Protein AF-0000000080268023 (afdb_homodimer)

Nearest PDB structures (foldseek):
  4e11-assembly1_A  TM=5.588E-01  e=3.998E-03  Drosophila melanogaster
  3h1a-assembly1_A  TM=6.275E-01  e=1.004E-02  uncultured bacterium
  4e14-assembly1_A  TM=5.161E-01  e=1.365E-02  Drosophila melanogaster
  5gms-assembly2_B  TM=6.150E-01  e=5.959E-02  uncultured bacterium
  2qru-assembly1_A  TM=6.057E-01  e=1.324E-01  Enterococcus faecalis V583

InterPro domains:
  IPR021440 Protein of unknown function DUF3089 [PF11288] (52-251)
  IPR029058 Alpha/Beta hydrolase fold [SSF53474] (102-220)

Structure (mmCIF, N/CA/C/O backbone):
data_AF-0000000080268023-model_v1
#
loop_
_entity.id
_entity.type
_entity.pdbx_description
1 polymer 'DUF3089 domain-containing protein'
#
loop_
_atom_site.group_PDB
_atom_site.id
_atom_site.type_symbol
_atom_site.label_atom_id
_atom_site.label_alt_id
_atom_site.label_comp_id
_atom_site.label_asym_id
_atom_site.label_entity_id
_atom_site.label_seq_id
_atom_site.pdbx_PDB_ins_code
_atom_site.Cartn_x
_atom_site.Cartn_y
_atom_site.Cartn_z
_atom_site.occupancy
_atom_site.B_iso_or_equiv
_atom_site.auth_seq_id
_atom_site.auth_comp_id
_atom_site.auth_asym_id
_atom_site.auth_atom_id
_atom_site.pdbx_PDB_model_num
ATOM 1 N N . MET A 1 1 ? 9.025 -12.852 -7.403 1 17.38 1 MET A N 1
ATOM 2 C CA . MET A 1 1 ? 8.978 -12.308 -6.048 1 17.38 1 MET A CA 1
ATOM 3 C C . MET A 1 1 ? 9.378 -10.836 -6.039 1 17.38 1 MET A C 1
ATOM 5 O O . MET A 1 1 ? 8.678 -10.002 -5.462 1 17.38 1 MET A O 1
ATOM 9 N N . ARG A 1 2 ? 10.862 -10.908 -6.352 1 27.02 2 ARG A N 1
ATOM 10 C CA . ARG A 1 2 ? 11.627 -9.67 -6.241 1 27.02 2 ARG A CA 1
ATOM 11 C C . ARG A 1 2 ? 11.5 -8.833 -7.509 1 27.02 2 ARG A C 1
ATOM 13 O O . ARG A 1 2 ? 12.124 -7.776 -7.626 1 27.02 2 ARG A O 1
ATOM 20 N N . LYS A 1 3 ? 11.714 -9.136 -8.698 1 28.84 3 LYS A N 1
ATOM 21 C CA . LYS A 1 3 ? 12.479 -8.203 -9.522 1 28.84 3 LYS A CA 1
ATOM 22 C C . LYS A 1 3 ? 12.493 -6.808 -8.904 1 28.84 3 LYS A C 1
ATOM 24 O O . LYS A 1 3 ? 13.557 -6.209 -8.736 1 28.84 3 LYS A O 1
ATOM 29 N N . ALA A 1 4 ? 11.563 -5.575 -9.439 1 29.53 4 ALA A N 1
ATOM 30 C CA . ALA A 1 4 ? 11.008 -4.345 -8.882 1 29.53 4 ALA A CA 1
ATOM 31 C C . ALA A 1 4 ? 10.437 -4.583 -7.487 1 29.53 4 ALA A C 1
ATOM 33 O O . ALA A 1 4 ? 9.433 -5.283 -7.331 1 29.53 4 ALA A O 1
ATOM 34 N N . LEU A 1 5 ? 10.448 -5.415 -6.438 1 31.19 5 LEU A N 1
ATOM 35 C CA . LEU A 1 5 ? 10.606 -4.625 -5.222 1 31.19 5 LEU A CA 1
ATOM 36 C C . LEU A 1 5 ? 10.55 -3.133 -5.532 1 31.19 5 LEU A C 1
ATOM 38 O O . LEU A 1 5 ? 10.445 -2.308 -4.621 1 31.19 5 LEU A O 1
ATOM 42 N N . LEU A 1 6 ? 11.058 -2.805 -7.059 1 29.39 6 LEU A N 1
ATOM 43 C CA . LEU A 1 6 ? 11.885 -3.078 -8.229 1 29.39 6 LEU A CA 1
ATOM 44 C C . LEU A 1 6 ? 12.489 -1.791 -8.781 1 29.39 6 LEU A C 1
ATOM 46 O O . LEU A 1 6 ? 13.673 -1.753 -9.123 1 29.39 6 LEU A O 1
ATOM 50 N N . ALA A 1 7 ? 11.92 -0.989 -9.934 1 25.2 7 ALA A N 1
ATOM 51 C CA . ALA A 1 7 ? 12.465 0.326 -10.259 1 25.2 7 ALA A CA 1
ATOM 52 C C . ALA A 1 7 ? 12.779 1.117 -8.992 1 25.2 7 ALA A C 1
ATOM 54 O O . ALA A 1 7 ? 11.901 1.333 -8.154 1 25.2 7 ALA A O 1
ATOM 55 N N . ALA A 1 8 ? 14.016 1.083 -8.45 1 28.24 8 ALA A N 1
ATOM 56 C CA . ALA A 1 8 ? 15.047 1.986 -7.944 1 28.24 8 ALA A CA 1
ATOM 57 C C . ALA A 1 8 ? 14.558 3.432 -7.944 1 28.24 8 ALA A C 1
ATOM 59 O O . ALA A 1 8 ? 13.957 3.89 -8.919 1 28.24 8 ALA A O 1
ATOM 60 N N . ILE A 1 9 ? 14.731 4.029 -6.878 1 27.72 9 ILE A N 1
ATOM 61 C CA . ILE A 1 9 ? 15.032 5.375 -6.403 1 27.72 9 ILE A CA 1
ATOM 62 C C . ILE A 1 9 ? 15.792 6.145 -7.48 1 27.72 9 ILE A C 1
ATOM 64 O O . ILE A 1 9 ? 16.986 5.918 -7.688 1 27.72 9 ILE A O 1
ATOM 68 N N . VAL A 1 10 ? 15.558 6.151 -8.718 1 24.96 10 VAL A N 1
ATOM 69 C CA . VAL A 1 10 ? 16.366 7.009 -9.579 1 24.96 10 VAL A CA 1
ATOM 70 C C . VAL A 1 10 ? 16.804 8.251 -8.807 1 24.96 10 VAL A C 1
ATOM 72 O O . VAL A 1 10 ? 15.968 9.053 -8.384 1 24.96 10 VAL A O 1
ATOM 75 N N . ALA A 1 11 ? 17.882 8.009 -8.059 1 25.79 11 ALA A N 1
ATOM 76 C CA . ALA A 1 11 ? 18.669 9.17 -7.651 1 25.79 11 ALA A CA 1
ATOM 77 C C . ALA A 1 11 ? 18.732 10.209 -8.767 1 25.79 11 ALA A C 1
ATOM 79 O O . ALA A 1 11 ? 19.643 10.183 -9.598 1 25.79 11 ALA A O 1
ATOM 80 N N . VAL A 1 12 ? 17.743 10.359 -9.555 1 25.18 12 VAL A N 1
ATOM 81 C CA . VAL A 1 12 ? 18.093 11.399 -10.517 1 25.18 12 VAL A CA 1
ATOM 82 C C . VAL A 1 12 ? 18.537 12.659 -9.776 1 25.18 12 VAL A C 1
ATOM 84 O O . VAL A 1 12 ? 17.773 13.226 -8.991 1 25.18 12 VAL A O 1
ATOM 87 N N . LEU A 1 13 ? 19.85 12.554 -9.426 1 24.15 13 LEU A N 1
ATOM 88 C CA . LEU A 1 13 ? 20.462 13.878 -9.395 1 24.15 13 LEU A CA 1
ATOM 89 C C . LEU A 1 13 ? 19.83 14.792 -10.439 1 24.15 13 LEU A C 1
ATOM 91 O O . LEU A 1 13 ? 20.121 14.674 -11.632 1 24.15 13 LEU A O 1
ATOM 95 N N . VAL A 1 14 ? 18.648 14.917 -10.377 1 26.23 14 VAL A N 1
ATOM 96 C CA . VAL A 1 14 ? 18.138 15.951 -11.271 1 26.23 14 VAL A CA 1
ATOM 97 C C . VAL A 1 14 ? 18.961 17.227 -11.106 1 26.23 14 VAL A C 1
ATOM 99 O O . VAL A 1 14 ? 18.993 17.818 -10.024 1 26.23 14 VAL A O 1
ATOM 102 N N . MET A 1 15 ? 20.125 17.231 -11.838 1 24.41 15 MET A N 1
ATOM 103 C CA . MET A 1 15 ? 20.661 18.559 -12.124 1 24.41 15 MET A CA 1
ATOM 104 C C . MET A 1 15 ? 19.545 19.525 -12.507 1 24.41 15 MET A C 1
ATOM 106 O O . MET A 1 15 ? 18.719 19.216 -13.367 1 24.41 15 MET A O 1
ATOM 110 N N . ALA A 1 16 ? 19.26 20.396 -11.696 1 24.97 16 ALA A N 1
ATOM 111 C CA . ALA A 1 16 ? 18.446 21.607 -11.744 1 24.97 16 ALA A CA 1
ATOM 112 C C . ALA A 1 16 ? 18.64 22.347 -13.064 1 24.97 16 ALA A C 1
ATOM 114 O O . ALA A 1 16 ? 19.611 23.088 -13.231 1 24.97 16 ALA A O 1
ATOM 115 N N . SER A 1 17 ? 18.658 21.644 -14.316 1 26.48 17 SER A N 1
ATOM 116 C CA . SER A 1 17 ? 18.741 22.7 -15.321 1 26.48 17 SER A CA 1
ATOM 117 C C . SER A 1 17 ? 17.545 23.642 -15.232 1 26.48 17 SER A C 1
ATOM 119 O O . SER A 1 17 ? 16.469 23.248 -14.778 1 26.48 17 SER A O 1
ATOM 121 N N . MET A 1 18 ? 17.755 24.837 -15.348 1 26.39 18 MET A N 1
ATOM 122 C CA . MET A 1 18 ? 17.053 26.114 -15.434 1 26.39 18 MET A CA 1
ATOM 123 C C . MET A 1 18 ? 15.961 26.065 -16.497 1 26.39 18 MET A C 1
ATOM 125 O O . MET A 1 18 ? 16.254 26.033 -17.693 1 26.39 18 MET A O 1
ATOM 129 N N . LEU A 1 19 ? 14.974 25.052 -16.431 1 29.19 19 LEU A N 1
ATOM 130 C CA . LEU A 1 19 ? 14.078 25.137 -17.579 1 29.19 19 LEU A CA 1
ATOM 131 C C . LEU A 1 19 ? 13.32 26.46 -17.581 1 29.19 19 LEU A C 1
ATOM 133 O O . LEU A 1 19 ? 12.928 26.958 -16.522 1 29.19 19 LEU A O 1
ATOM 137 N N . PRO A 1 20 ? 13.296 27.104 -18.714 1 30.12 20 PRO A N 1
ATOM 138 C CA . PRO A 1 20 ? 12.613 28.367 -19.006 1 30.12 20 PRO A CA 1
ATOM 139 C C . PRO A 1 20 ? 11.102 28.281 -18.804 1 30.12 20 PRO A C 1
ATOM 141 O O . PRO A 1 20 ? 10.541 27.183 -18.774 1 30.12 20 PRO A O 1
ATOM 144 N N . GLY A 1 21 ? 10.426 29.408 -18.619 1 29.84 21 GLY A N 1
ATOM 145 C CA . GLY A 1 21 ? 9.132 29.964 -18.258 1 29.84 21 GLY A CA 1
ATOM 146 C C . GLY A 1 21 ? 8.012 29.514 -19.177 1 29.84 21 GLY A C 1
ATOM 147 O O . GLY A 1 21 ? 7.136 30.305 -19.531 1 29.84 21 GLY A O 1
ATOM 148 N N . SER A 1 22 ? 7.97 28.32 -19.992 1 30.43 22 SER A N 1
ATOM 149 C CA . SER A 1 22 ? 6.876 28.292 -20.957 1 30.43 22 SER A CA 1
ATOM 150 C C . SER A 1 22 ? 5.53 28.116 -20.263 1 30.43 22 SER A C 1
ATOM 152 O O . SER A 1 22 ? 5.457 27.537 -19.176 1 30.43 22 SER A O 1
ATOM 154 N N . SER A 1 23 ? 4.475 28.785 -20.607 1 30.24 23 SER A N 1
ATOM 155 C CA . SER A 1 23 ? 3.057 28.81 -20.262 1 30.24 23 SER A CA 1
ATOM 156 C C . SER A 1 23 ? 2.455 27.409 -20.293 1 30.24 23 SER A C 1
ATOM 158 O O . SER A 1 23 ? 2.334 26.804 -21.36 1 30.24 23 SER A O 1
ATOM 160 N N . ALA A 1 24 ? 2.705 26.441 -19.362 1 36.08 24 ALA A N 1
ATOM 161 C CA . ALA A 1 24 ? 2.509 24.995 -19.422 1 36.08 24 ALA A CA 1
ATOM 162 C C . ALA A 1 24 ? 1.024 24.643 -19.418 1 36.08 24 ALA A C 1
ATOM 164 O O . ALA A 1 24 ? 0.325 24.885 -18.432 1 36.08 24 ALA A O 1
ATOM 165 N N . SER A 1 25 ? 0.208 24.734 -20.481 1 34.64 25 SER A N 1
ATOM 166 C CA . SER A 1 25 ? -1.085 24.067 -20.59 1 34.64 25 SER A CA 1
ATOM 167 C C . SER A 1 25 ? -1.056 22.692 -19.932 1 34.64 25 SER A C 1
ATOM 169 O O . SER A 1 25 ? -0.081 21.951 -20.074 1 34.64 25 SER A O 1
ATOM 171 N N . ALA A 1 26 ? -1.869 22.432 -18.937 1 45.95 26 ALA A N 1
ATOM 172 C CA . ALA A 1 26 ? -1.951 21.134 -18.272 1 45.95 26 ALA A CA 1
ATOM 173 C C . ALA A 1 26 ? -1.845 19.993 -19.281 1 45.95 26 ALA A C 1
ATOM 175 O O . ALA A 1 26 ? -2.499 20.019 -20.327 1 45.95 26 ALA A O 1
ATOM 176 N N . ARG A 1 27 ? -0.889 19.18 -19.467 1 53.34 27 ARG A N 1
ATOM 177 C CA . ARG A 1 27 ? -0.717 17.995 -20.301 1 53.34 27 ARG A CA 1
ATOM 178 C C . ARG A 1 27 ? -1.807 16.966 -20.021 1 53.34 27 ARG A C 1
ATOM 180 O O . ARG A 1 27 ? -2.171 16.737 -18.866 1 53.34 27 ARG A O 1
ATOM 187 N N . THR A 1 28 ? -2.931 16.642 -20.881 1 56.44 28 THR A N 1
ATOM 188 C CA . THR A 1 28 ? -4.063 15.743 -21.077 1 56.44 28 THR A CA 1
ATOM 189 C C . THR A 1 28 ? -3.661 14.298 -20.797 1 56.44 28 THR A C 1
ATOM 191 O O . THR A 1 28 ? -2.533 13.895 -21.088 1 56.44 28 THR A O 1
ATOM 194 N N . GLY A 1 29 ? -3.985 13.603 -19.46 1 70.38 29 GLY A N 1
ATOM 195 C CA . GLY A 1 29 ? -3.793 12.181 -19.223 1 70.38 29 GLY A CA 1
ATOM 196 C C . GLY A 1 29 ? -4.038 11.778 -17.781 1 70.38 29 GLY A C 1
ATOM 197 O O . GLY A 1 29 ? -3.371 10.882 -17.259 1 70.38 29 GLY A O 1
ATOM 198 N N . ALA A 1 30 ? -4.876 12.564 -17.151 1 76.56 30 ALA A N 1
ATOM 199 C CA . ALA A 1 30 ? -5.119 12.274 -15.74 1 76.56 30 ALA A CA 1
ATOM 200 C C . ALA A 1 30 ? -5.995 11.036 -15.578 1 76.56 30 ALA A C 1
ATOM 202 O O . ALA A 1 30 ? -6.229 10.576 -14.457 1 76.56 30 ALA A O 1
ATOM 203 N N . GLY A 1 31 ? -6.36 10.365 -16.605 1 85.26 31 GLY A N 1
ATOM 204 C CA . GLY A 1 31 ? -7.205 9.186 -16.51 1 85.26 31 GLY A CA 1
ATOM 205 C C . GLY A 1 31 ? -8.641 9.509 -16.143 1 85.26 31 GLY A C 1
ATOM 206 O O . GLY A 1 31 ? -9.02 10.68 -16.067 1 85.26 31 GLY A O 1
ATOM 207 N N . ASP A 1 32 ? -9.423 8.574 -15.858 1 89.63 32 ASP A N 1
ATOM 208 C CA . ASP A 1 32 ? -10.842 8.73 -15.554 1 89.63 32 ASP A CA 1
ATOM 209 C C . ASP A 1 32 ? -11.045 9.234 -14.127 1 89.63 32 ASP A C 1
ATOM 211 O O . ASP A 1 32 ? -10.227 8.965 -13.245 1 89.63 32 ASP A O 1
ATOM 215 N N . ALA A 1 33 ? -12.127 10.024 -13.921 1 94.97 33 ALA A N 1
ATOM 216 C CA . ALA A 1 33 ? -12.516 10.442 -12.577 1 94.97 33 ALA A CA 1
ATOM 217 C C . ALA A 1 33 ? -12.872 9.238 -11.709 1 94.97 33 ALA A C 1
ATOM 219 O O . ALA A 1 33 ? -13.485 8.28 -12.187 1 94.97 33 ALA A O 1
ATOM 220 N N . PRO A 1 34 ? -12.475 9.302 -10.499 1 96.84 34 PRO A N 1
ATOM 221 C CA . PRO A 1 34 ? -12.832 8.197 -9.606 1 96.84 34 PRO A CA 1
ATOM 222 C C . PRO A 1 34 ? -14.34 8.061 -9.408 1 96.84 34 PRO A C 1
ATOM 224 O O . PRO A 1 34 ? -15.053 9.067 -9.36 1 96.84 34 PRO A O 1
ATOM 227 N N . ASP A 1 35 ? -14.818 6.889 -9.333 1 96.55 35 ASP A N 1
ATOM 228 C CA . ASP A 1 35 ? -16.166 6.555 -8.884 1 96.55 35 ASP A CA 1
ATOM 229 C C . ASP A 1 35 ? -16.169 6.14 -7.415 1 96.55 35 ASP A C 1
ATOM 231 O O . ASP A 1 35 ? -15.954 4.969 -7.095 1 96.55 35 ASP A O 1
ATOM 235 N N . TYR A 1 36 ? -16.533 6.992 -6.494 1 97.97 36 TYR A N 1
ATOM 236 C CA . TYR A 1 36 ? -16.357 6.774 -5.062 1 97.97 36 TYR A CA 1
ATOM 237 C C . TYR A 1 36 ? -17.428 5.837 -4.517 1 97.97 36 TYR A C 1
ATOM 239 O O . TYR A 1 36 ? -17.4 5.47 -3.34 1 97.97 36 TYR A O 1
ATOM 247 N N . SER A 1 37 ? -18.372 5.462 -5.392 1 96.51 37 SER A N 1
ATOM 248 C CA . SER A 1 37 ? -19.248 4.365 -4.995 1 96.51 37 SER A CA 1
ATOM 249 C C . SER A 1 37 ? -18.491 3.042 -4.951 1 96.51 37 SER A C 1
ATOM 251 O O . SER A 1 37 ? -18.981 2.059 -4.392 1 96.51 37 SER A O 1
ATOM 253 N N . ARG A 1 38 ? -17.319 2.995 -5.531 1 93 38 ARG A N 1
ATOM 254 C CA . ARG A 1 38 ? -16.463 1.813 -5.531 1 93 38 ARG A CA 1
ATOM 255 C C . ARG A 1 38 ? -15.42 1.894 -4.422 1 93 38 ARG A C 1
ATOM 257 O O . ARG A 1 38 ? -14.652 2.856 -4.353 1 93 38 ARG A O 1
ATOM 264 N N . LYS A 1 39 ? -15.292 0.863 -3.675 1 92.02 39 LYS A N 1
ATOM 265 C CA . LYS A 1 39 ? -14.34 0.839 -2.568 1 92.02 39 LYS A CA 1
ATOM 266 C C . LYS A 1 39 ? -12.903 0.914 -3.077 1 92.02 39 LYS A C 1
ATOM 268 O O . LYS A 1 39 ? -12.015 1.405 -2.376 1 92.02 39 LYS A O 1
ATOM 273 N N . SER A 1 40 ? -12.702 0.543 -4.352 1 90.19 40 SER A N 1
ATOM 274 C CA . SER A 1 40 ? -11.368 0.549 -4.942 1 90.19 40 SER A CA 1
ATOM 275 C C . SER A 1 40 ? -10.868 1.972 -5.166 1 90.19 40 SER A C 1
ATOM 277 O O . SER A 1 40 ? -9.684 2.186 -5.432 1 90.19 40 SER A O 1
ATOM 279 N N . CYS A 1 41 ? -11.734 2.927 -4.992 1 96.06 41 CYS A N 1
ATOM 280 C CA . CYS A 1 41 ? -11.353 4.324 -5.169 1 96.06 41 CYS A CA 1
ATOM 281 C C . CYS A 1 41 ? -11.013 4.97 -3.831 1 96.06 41 CYS A C 1
ATOM 283 O O . CYS A 1 41 ? -10.796 6.181 -3.759 1 96.06 41 CYS A O 1
ATOM 285 N N . TRP A 1 42 ? -10.958 4.092 -2.81 1 96.63 42 TRP A N 1
ATOM 286 C CA . TRP A 1 42 ? -10.547 4.506 -1.472 1 96.63 42 TRP A CA 1
ATOM 287 C C . TRP A 1 42 ? -9.33 3.713 -1.007 1 96.63 42 TRP A C 1
ATOM 289 O O . TRP A 1 42 ? -9.248 2.502 -1.229 1 96.63 42 TRP A O 1
ATOM 299 N N . TYR A 1 43 ? -8.412 4.336 -0.431 1 96.18 43 TYR A N 1
ATOM 300 C CA . TYR A 1 43 ? -7.391 3.59 0.295 1 96.18 43 TYR A CA 1
ATOM 301 C C . TYR A 1 43 ? -7.98 2.918 1.53 1 96.18 43 TYR A C 1
ATOM 303 O O . TYR A 1 43 ? -7.625 1.783 1.857 1 96.18 43 TYR A O 1
ATOM 311 N N . GLN A 1 44 ? -8.911 3.737 2.17 1 95.43 44 GLN A N 1
ATOM 312 C CA . GLN A 1 44 ? -9.462 3.244 3.428 1 95.43 44 GLN A CA 1
ATOM 313 C C . GLN A 1 44 ? -10.939 3.602 3.559 1 95.43 44 GLN A C 1
ATOM 315 O O . GLN A 1 44 ? -11.309 4.775 3.47 1 95.43 44 GLN A O 1
ATOM 320 N N . VAL A 1 45 ? -11.789 2.654 3.683 1 95.91 45 VAL A N 1
ATOM 321 C CA . VAL A 1 45 ? -13.149 2.743 4.204 1 95.91 45 VAL A CA 1
ATOM 322 C C . VAL A 1 45 ? -13.267 1.922 5.486 1 95.91 45 VAL A C 1
ATOM 324 O O . VAL A 1 45 ? -13.273 0.689 5.442 1 95.91 45 VAL A O 1
ATOM 327 N N . PRO A 1 46 ? -13.359 2.561 6.631 1 95.98 46 PRO A N 1
ATOM 328 C CA . PRO A 1 46 ? -13.278 1.858 7.913 1 95.98 46 PRO A CA 1
ATOM 329 C C . PRO A 1 46 ? -14.579 1.148 8.281 1 95.98 46 PRO A C 1
ATOM 331 O O . PRO A 1 46 ? -15.632 1.448 7.712 1 95.98 46 PRO A O 1
ATOM 334 N N . ASP A 1 47 ? -14.377 0.154 9.17 1 92.36 47 ASP A N 1
ATOM 335 C CA . ASP A 1 47 ? -15.548 -0.226 9.955 1 92.36 47 ASP A CA 1
ATOM 336 C C . ASP A 1 47 ? -15.98 0.91 10.88 1 92.36 47 ASP A C 1
ATOM 338 O O . ASP A 1 47 ? -15.139 1.608 11.45 1 92.36 47 ASP A O 1
ATOM 342 N N . ILE A 1 48 ? -17.248 1.038 10.979 1 96.95 48 ILE A N 1
ATOM 343 C CA . ILE A 1 48 ? -17.754 2.116 11.822 1 96.95 48 ILE A CA 1
ATOM 344 C C . ILE A 1 48 ? -17.884 1.626 13.263 1 96.95 48 ILE A C 1
ATOM 346 O O . ILE A 1 48 ? -18.822 0.898 13.596 1 96.95 48 ILE A O 1
ATOM 350 N N . THR A 1 49 ? -16.92 2.062 14.046 1 96.27 49 THR A N 1
ATOM 351 C CA . THR A 1 49 ? -16.924 1.628 15.439 1 96.27 49 THR A CA 1
ATOM 352 C C . THR A 1 49 ? -16.902 2.829 16.38 1 96.27 49 THR A C 1
ATOM 354 O O . THR A 1 49 ? -17.007 2.671 17.598 1 96.27 49 THR A O 1
ATOM 357 N N . LYS A 1 50 ? -16.731 4.04 15.859 1 97.99 50 LYS A N 1
ATOM 358 C CA . LYS A 1 50 ? -16.647 5.271 16.639 1 97.99 50 LYS A CA 1
ATOM 359 C C . LYS A 1 50 ? -17.765 6.239 16.262 1 97.99 50 LYS A C 1
ATOM 361 O O . LYS A 1 50 ? -18.374 6.107 15.198 1 97.99 50 LYS A O 1
ATOM 366 N N . GLU A 1 51 ? -17.97 7.227 17.102 1 98.26 51 GLU A N 1
ATOM 367 C CA . GLU A 1 51 ? -19.052 8.19 16.92 1 98.26 51 GLU A CA 1
ATOM 368 C C . GLU A 1 51 ? -18.599 9.377 16.074 1 98.26 51 GLU A C 1
ATOM 370 O O . GLU A 1 51 ? -19.414 10.213 15.681 1 98.26 51 GLU A O 1
ATOM 375 N N . VAL A 1 52 ? -17.346 9.512 15.862 1 98.87 52 VAL A N 1
ATOM 376 C CA . VAL A 1 52 ? -16.764 10.603 15.088 1 98.87 52 VAL A CA 1
ATOM 377 C C . VAL A 1 52 ? -15.925 10.036 13.945 1 98.87 52 VAL A C 1
ATOM 379 O O . VAL A 1 52 ? -15.289 8.99 14.093 1 98.87 52 VAL A O 1
ATOM 382 N N . ASP A 1 53 ? -15.927 10.692 12.788 1 98.9 53 ASP A N 1
ATOM 383 C CA . ASP A 1 53 ? -15.14 10.283 11.629 1 98.9 53 ASP A CA 1
ATOM 384 C C . ASP A 1 53 ? -13.966 11.232 11.4 1 98.9 53 ASP A C 1
ATOM 386 O O . ASP A 1 53 ? -13.97 12.363 11.891 1 98.9 53 ASP A O 1
ATOM 390 N N . THR A 1 54 ? -12.999 10.748 10.725 1 98.94 54 THR A N 1
ATOM 391 C CA . THR A 1 54 ? -11.997 11.596 10.089 1 98.94 54 THR A CA 1
ATOM 392 C C . THR A 1 54 ? -11.992 11.386 8.577 1 98.94 54 THR A C 1
ATOM 394 O O . THR A 1 54 ? -11.953 10.248 8.104 1 98.94 54 THR A O 1
ATOM 397 N N . PHE A 1 55 ? -12.135 12.435 7.844 1 98.94 55 PHE A N 1
ATOM 398 C CA . PHE A 1 55 ? -11.885 12.46 6.408 1 98.94 55 PHE A CA 1
ATOM 399 C C . PHE A 1 55 ? -10.487 12.988 6.11 1 98.94 55 PHE A C 1
ATOM 401 O O . PHE A 1 55 ? -10.231 14.187 6.237 1 98.94 55 PHE A O 1
ATOM 408 N N . TYR A 1 56 ? -9.582 12.121 5.713 1 98.93 56 TYR A N 1
ATOM 409 C CA . TYR A 1 56 ? -8.173 12.472 5.58 1 98.93 56 TYR A CA 1
ATOM 410 C C . TYR A 1 56 ? -7.773 12.578 4.113 1 98.93 56 TYR A C 1
ATOM 412 O O . TYR A 1 56 ? -8.035 11.667 3.324 1 98.93 56 TYR A O 1
ATOM 420 N N . ILE A 1 57 ? -7.129 13.67 3.741 1 98.95 57 ILE A N 1
ATOM 421 C CA . ILE A 1 57 ? -6.621 13.914 2.395 1 98.95 57 ILE A CA 1
ATOM 422 C C . ILE A 1 57 ? -5.094 13.887 2.407 1 98.95 57 ILE A C 1
ATOM 424 O O . ILE A 1 57 ? -4.456 14.783 2.964 1 98.95 57 ILE A O 1
ATOM 428 N N . TYR A 1 58 ? -4.505 12.856 1.792 1 98.59 58 TYR A N 1
ATOM 429 C CA . TYR A 1 58 ? -3.065 12.658 1.912 1 98.59 58 TYR A CA 1
ATOM 430 C C . TYR A 1 58 ? -2.305 13.631 1.019 1 98.59 58 TYR A C 1
ATOM 432 O O . TYR A 1 58 ? -2.893 14.266 0.141 1 98.59 58 TYR A O 1
ATOM 440 N N . SER A 1 59 ? -1.018 13.754 1.243 1 98.12 59 SER A N 1
ATOM 441 C CA . SER A 1 59 ? -0.092 14.682 0.6 1 98.12 59 SER A CA 1
ATOM 442 C C . SER A 1 59 ? 0.236 14.239 -0.822 1 98.12 59 SER A C 1
ATOM 444 O O . SER A 1 59 ? -0.304 13.243 -1.308 1 98.12 59 SER A O 1
ATOM 446 N N . THR A 1 60 ? 1.058 15.019 -1.479 1 97.69 60 THR A N 1
ATOM 447 C CA . THR A 1 60 ? 1.573 14.64 -2.79 1 97.69 60 THR A CA 1
ATOM 448 C C . THR A 1 60 ? 2.33 13.317 -2.711 1 97.69 60 THR A C 1
ATOM 450 O O . THR A 1 60 ? 3.34 13.215 -2.012 1 97.69 60 THR A O 1
ATOM 453 N N . ALA A 1 61 ? 1.809 12.338 -3.416 1 97.1 61 ALA A N 1
ATOM 454 C CA . ALA A 1 61 ? 2.447 11.024 -3.444 1 97.1 61 ALA A CA 1
ATOM 455 C C . ALA A 1 61 ? 2.983 10.704 -4.837 1 97.1 61 ALA A C 1
ATOM 457 O O . ALA A 1 61 ? 3.794 9.79 -5.002 1 97.1 61 ALA A O 1
ATOM 458 N N . TYR A 1 62 ? 2.571 11.43 -5.837 1 96.11 62 TYR A N 1
ATOM 459 C CA . TYR A 1 62 ? 3.096 11.393 -7.197 1 96.11 62 TYR A CA 1
ATOM 460 C C . TYR A 1 62 ? 4.296 12.321 -7.344 1 96.11 62 TYR A C 1
ATOM 462 O O . TYR A 1 62 ? 4.149 13.476 -7.751 1 96.11 62 TYR A O 1
ATOM 470 N N . ILE A 1 63 ? 5.447 11.823 -7.026 1 95.23 63 ILE A N 1
ATOM 471 C CA . ILE A 1 63 ? 6.6 12.695 -6.83 1 95.23 63 ILE A CA 1
ATOM 472 C C . ILE A 1 63 ? 7.636 12.434 -7.922 1 95.23 63 ILE A C 1
ATOM 474 O O . ILE A 1 63 ? 7.719 13.181 -8.899 1 95.23 63 ILE A O 1
ATOM 478 N N . GLU A 1 64 ? 8.339 11.297 -7.83 1 92.38 64 GLU A N 1
ATOM 479 C CA . GLU A 1 64 ? 9.471 11.028 -8.711 1 92.38 64 GLU A CA 1
ATOM 480 C C . GLU A 1 64 ? 9.019 10.873 -10.16 1 92.38 64 GLU A C 1
ATOM 482 O O . GLU A 1 64 ? 9.609 11.463 -11.067 1 92.38 64 GLU A O 1
ATOM 487 N N . SER A 1 65 ? 8.047 10.088 -10.328 1 91.5 65 SER A N 1
ATOM 488 C CA . SER A 1 65 ? 7.598 9.802 -11.687 1 91.5 65 SER A CA 1
ATOM 489 C C . SER A 1 65 ? 6.981 11.036 -12.337 1 91.5 65 SER A C 1
ATOM 491 O O . SER A 1 65 ? 6.894 11.12 -13.563 1 91.5 65 SER A O 1
ATOM 493 N N . SER A 1 66 ? 6.616 11.977 -11.545 1 93.66 66 SER A N 1
ATOM 494 C CA . SER A 1 66 ? 6.028 13.191 -12.103 1 93.66 66 SER A CA 1
ATOM 495 C C . SER A 1 66 ? 7.07 14.015 -12.851 1 93.66 66 SER A C 1
ATOM 497 O O . SER A 1 66 ? 6.723 14.881 -13.658 1 93.66 66 SER A O 1
ATOM 499 N N . PHE A 1 67 ? 8.325 13.791 -12.587 1 92.93 67 PHE A N 1
ATOM 500 C CA . PHE A 1 67 ? 9.399 14.567 -13.197 1 92.93 67 PHE A CA 1
ATOM 501 C C . PHE A 1 67 ? 9.862 13.921 -14.497 1 92.93 67 PHE A C 1
ATOM 503 O O . PHE A 1 67 ? 10.656 14.505 -15.238 1 92.93 67 PHE A O 1
ATOM 510 N N . SER A 1 68 ? 9.361 12.678 -14.735 1 90.13 68 SER A N 1
ATOM 511 C CA . SER A 1 68 ? 9.731 12.014 -15.981 1 90.13 68 SER A CA 1
ATOM 512 C C . SER A 1 68 ? 9.159 12.748 -17.189 1 90.13 68 SER A C 1
ATOM 514 O O . SER A 1 68 ? 8.069 13.32 -17.116 1 90.13 68 SER A O 1
ATOM 516 N N . GLU A 1 69 ? 9.926 12.678 -18.31 1 88.48 69 GLU A N 1
ATOM 517 C CA . GLU A 1 69 ? 9.486 13.357 -19.524 1 88.48 69 GLU A CA 1
ATOM 518 C C . GLU A 1 69 ? 8.13 12.834 -19.989 1 88.48 69 GLU A C 1
ATOM 520 O O . GLU A 1 69 ? 7.925 11.621 -20.081 1 88.48 69 GLU A O 1
ATOM 525 N N . GLY A 1 70 ? 7.283 13.712 -20.21 1 86.57 70 GLY A N 1
ATOM 526 C CA . GLY A 1 70 ? 5.986 13.338 -20.751 1 86.57 70 GLY A CA 1
ATOM 527 C C . GLY A 1 70 ? 5.004 12.885 -19.688 1 86.57 70 GLY A C 1
ATOM 528 O O . GLY A 1 70 ? 3.867 12.523 -19.999 1 86.57 70 GLY A O 1
ATOM 529 N N . SER A 1 71 ? 5.412 12.97 -18.454 1 89.6 71 SER A N 1
ATOM 530 C CA . SER A 1 71 ? 4.528 12.549 -17.373 1 89.6 71 SER A CA 1
ATOM 531 C C . SER A 1 71 ? 3.342 13.497 -17.228 1 89.6 71 SER A C 1
ATOM 533 O O . SER A 1 71 ? 3.484 14.709 -17.402 1 89.6 71 SER A O 1
ATOM 535 N N . PRO A 1 72 ? 2.179 12.915 -16.865 1 92.13 72 PRO A N 1
ATOM 536 C CA . PRO A 1 72 ? 1.009 13.773 -16.666 1 92.13 72 PRO A CA 1
ATOM 537 C C . PRO A 1 72 ? 1.158 14.706 -15.466 1 92.13 72 PRO A C 1
ATOM 539 O O . PRO A 1 72 ? 1.937 14.422 -14.552 1 92.13 72 PRO A O 1
ATOM 542 N N . ASP A 1 73 ? 0.391 15.803 -15.453 1 95.63 73 ASP A N 1
ATOM 543 C CA . ASP A 1 73 ? 0.405 16.769 -14.358 1 95.63 73 ASP A CA 1
ATOM 544 C C . ASP A 1 73 ? -0.263 16.195 -13.111 1 95.63 73 ASP A C 1
ATOM 546 O O . ASP A 1 73 ? 0.045 16.607 -11.991 1 95.63 73 ASP A O 1
ATOM 550 N N . TYR A 1 74 ? -1.172 15.276 -13.373 1 96.9 74 TYR A N 1
ATOM 551 C CA . TYR A 1 74 ? -1.921 14.654 -12.286 1 96.9 74 TYR A CA 1
ATOM 552 C C . TYR A 1 74 ? -1.722 13.143 -12.281 1 96.9 74 TYR A C 1
ATOM 554 O O . TYR A 1 74 ? -1.613 12.521 -13.34 1 96.9 74 TYR A O 1
ATOM 562 N N . ALA A 1 75 ? -1.658 12.573 -11.058 1 95.54 75 ALA A N 1
ATOM 563 C CA . ALA A 1 75 ? -1.558 11.121 -10.93 1 95.54 75 ALA A CA 1
ATOM 564 C C . ALA A 1 75 ? -2.841 10.44 -11.399 1 95.54 75 ALA A C 1
ATOM 566 O O . ALA A 1 75 ? -3.943 10.906 -11.1 1 95.54 75 ALA A O 1
ATOM 567 N N . THR A 1 76 ? -2.723 9.392 -12.162 1 93.6 76 THR A N 1
ATOM 568 C CA . THR A 1 76 ? -3.866 8.518 -12.399 1 93.6 76 THR A CA 1
ATOM 569 C C . THR A 1 76 ? -4.129 7.63 -11.186 1 93.6 76 THR A C 1
ATOM 571 O O . THR A 1 76 ? -3.259 7.471 -10.327 1 93.6 76 THR A O 1
ATOM 574 N N . LEU A 1 77 ? -5.297 7.044 -11.089 1 93.76 77 LEU A N 1
ATOM 575 C CA . LEU A 1 77 ? -5.657 6.274 -9.903 1 93.76 77 LEU A CA 1
ATOM 576 C C . LEU A 1 77 ? -4.901 4.951 -9.863 1 93.76 77 LEU A C 1
ATOM 578 O O . LEU A 1 77 ? -4.856 4.287 -8.825 1 93.76 77 LEU A O 1
ATOM 582 N N . ASP A 1 78 ? -4.329 4.579 -10.973 1 90.98 78 ASP A N 1
ATOM 583 C CA . ASP A 1 78 ? -3.597 3.317 -11.021 1 90.98 78 ASP A CA 1
ATOM 584 C C . ASP A 1 78 ? -2.093 3.55 -10.897 1 90.98 78 ASP A C 1
ATOM 586 O O . ASP A 1 78 ? -1.298 2.63 -11.102 1 90.98 78 ASP A O 1
ATOM 590 N N . ASN A 1 79 ? -1.727 4.808 -10.634 1 94.52 79 ASN A N 1
ATOM 591 C CA . ASN A 1 79 ? -0.321 5.109 -10.387 1 94.52 79 ASN A CA 1
ATOM 592 C C . ASN A 1 79 ? 0.19 4.408 -9.131 1 94.52 79 ASN A C 1
ATOM 594 O O . ASN A 1 79 ? -0.276 4.689 -8.025 1 94.52 79 ASN A O 1
ATOM 598 N N . ILE A 1 80 ? 1.167 3.581 -9.251 1 94.44 80 ILE A N 1
ATOM 599 C CA . ILE A 1 80 ? 1.605 2.718 -8.159 1 94.44 80 ILE A CA 1
ATOM 600 C C . ILE A 1 80 ? 2.369 3.542 -7.126 1 94.44 80 ILE A C 1
ATOM 602 O O . ILE A 1 80 ? 2.283 3.276 -5.924 1 94.44 80 ILE A O 1
ATOM 606 N N . GLU A 1 81 ? 3.134 4.546 -7.611 1 94.91 81 GLU A N 1
ATOM 607 C CA . GLU A 1 81 ? 3.834 5.429 -6.684 1 94.91 81 GLU A CA 1
ATOM 608 C C . GLU A 1 81 ? 2.856 6.14 -5.753 1 94.91 81 GLU A C 1
ATOM 610 O O . GLU A 1 81 ? 3.083 6.212 -4.543 1 94.91 81 GLU A O 1
ATOM 615 N N . MET A 1 82 ? 1.837 6.63 -6.348 1 96.66 82 MET A N 1
ATOM 616 C CA . MET A 1 82 ? 0.818 7.339 -5.579 1 96.66 82 MET A CA 1
ATOM 617 C C . MET A 1 82 ? 0.151 6.407 -4.572 1 96.66 82 MET A C 1
ATOM 619 O O . MET A 1 82 ? -0.043 6.776 -3.413 1 96.66 82 MET A O 1
ATOM 623 N N . LYS A 1 83 ? -0.159 5.236 -4.972 1 96.21 83 LYS A N 1
ATOM 624 C CA . LYS A 1 83 ? -0.836 4.288 -4.092 1 96.21 83 LYS A CA 1
ATOM 625 C C . LYS A 1 83 ? 0.057 3.89 -2.921 1 96.21 83 LYS A C 1
ATOM 627 O O . LYS A 1 83 ? -0.403 3.812 -1.78 1 96.21 83 LYS A O 1
ATOM 632 N N . MET A 1 84 ? 1.279 3.671 -3.162 1 95.97 84 MET A N 1
ATOM 633 C CA . MET A 1 84 ? 2.225 3.347 -2.098 1 95.97 84 MET A CA 1
ATOM 634 C C . MET A 1 84 ? 2.41 4.53 -1.154 1 95.97 84 MET A C 1
ATOM 636 O O . MET A 1 84 ? 2.543 4.348 0.057 1 95.97 84 MET A O 1
ATOM 640 N N . GLY A 1 85 ? 2.445 5.688 -1.773 1 97 85 GLY A N 1
ATOM 641 C CA . GLY A 1 85 ? 2.549 6.887 -0.957 1 97 85 GLY A CA 1
ATOM 642 C C . GLY A 1 85 ? 1.36 7.088 -0.036 1 97 85 GLY A C 1
ATOM 643 O O . GLY A 1 85 ? 1.524 7.48 1.121 1 97 85 GLY A O 1
ATOM 644 N N . ALA A 1 86 ? 0.17 6.839 -0.549 1 97.69 86 ALA A N 1
ATOM 645 C CA . ALA A 1 86 ? -1.039 6.935 0.265 1 97.69 86 ALA A CA 1
ATOM 646 C C . ALA A 1 86 ? -0.985 5.968 1.445 1 97.69 86 ALA A C 1
ATOM 648 O O . ALA A 1 86 ? -1.336 6.332 2.57 1 97.69 86 ALA A O 1
ATOM 649 N N . LEU A 1 87 ? -0.513 4.752 1.213 1 96.71 87 LEU A N 1
ATOM 650 C CA . LEU A 1 87 ? -0.355 3.762 2.273 1 96.71 87 LEU A CA 1
ATOM 651 C C . LEU A 1 87 ? 0.631 4.249 3.329 1 96.71 87 LEU A C 1
ATOM 653 O O . LEU A 1 87 ? 0.34 4.198 4.526 1 96.71 87 LEU A O 1
ATOM 657 N N . GLY A 1 88 ? 1.775 4.675 2.903 1 96.54 88 GLY A N 1
ATOM 658 C CA . GLY A 1 88 ? 2.777 5.163 3.837 1 96.54 88 GLY A CA 1
ATOM 659 C C . GLY A 1 88 ? 2.274 6.294 4.714 1 96.54 88 GLY A C 1
ATOM 660 O O . GLY A 1 88 ? 2.503 6.295 5.926 1 96.54 88 GLY A O 1
ATOM 661 N N . GLU A 1 89 ? 1.614 7.168 4.04 1 97.69 89 GLU A N 1
ATOM 662 C CA . GLU A 1 89 ? 1.139 8.319 4.803 1 97.69 89 GLU A CA 1
ATOM 663 C C . GLU A 1 89 ? -0.001 7.927 5.739 1 97.69 89 GLU A C 1
ATOM 665 O O . GLU A 1 89 ? -0.138 8.49 6.827 1 97.69 89 GLU A O 1
ATOM 670 N N . TYR A 1 90 ? -0.843 7.04 5.348 1 97.57 90 TYR A N 1
ATOM 671 C CA . TYR A 1 90 ? -1.844 6.538 6.282 1 97.57 90 TYR A CA 1
ATOM 672 C C . TYR A 1 90 ? -1.191 6.037 7.565 1 97.57 90 TYR A C 1
ATOM 674 O O . TYR A 1 90 ? -1.626 6.381 8.666 1 97.57 90 TYR A O 1
ATOM 682 N N . VAL A 1 91 ? -0.14 5.319 7.457 1 96.75 91 VAL A N 1
ATOM 683 C CA . VAL A 1 91 ? 0.547 4.729 8.601 1 96.75 91 VAL A CA 1
ATOM 684 C C . VAL A 1 91 ? 1.133 5.833 9.478 1 96.75 91 VAL A C 1
ATOM 686 O O . VAL A 1 91 ? 0.947 5.829 10.697 1 96.75 91 VAL A O 1
ATOM 689 N N . THR A 1 92 ? 1.695 6.813 8.879 1 97.57 92 THR A N 1
ATOM 690 C CA . THR A 1 92 ? 2.491 7.759 9.654 1 97.57 92 THR A CA 1
ATOM 691 C C . THR A 1 92 ? 1.629 8.919 10.143 1 97.57 92 THR A C 1
ATOM 693 O O . THR A 1 92 ? 1.888 9.487 11.206 1 97.57 92 THR A O 1
ATOM 696 N N . ASN A 1 93 ? 0.646 9.253 9.283 1 98.62 93 ASN A N 1
ATOM 697 C CA . ASN A 1 93 ? -0.084 10.483 9.574 1 98.62 93 ASN A CA 1
ATOM 698 C C . ASN A 1 93 ? -1.538 10.199 9.937 1 98.62 93 ASN A C 1
ATOM 700 O 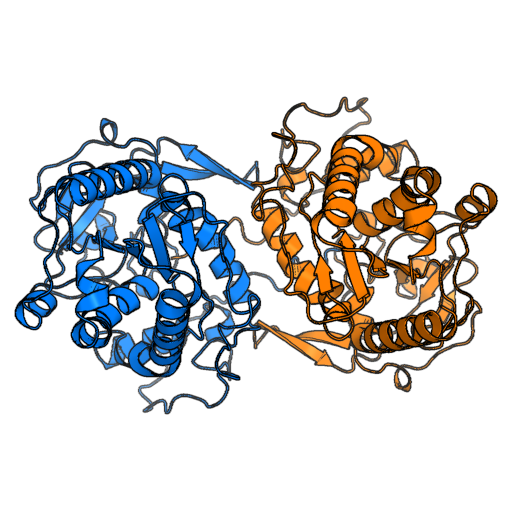O . ASN A 1 93 ? -1.976 10.504 11.048 1 98.62 93 ASN A O 1
ATOM 704 N N . ALA A 1 94 ? -2.223 9.555 9.068 1 98.6 94 ALA A N 1
ATOM 705 C CA . ALA A 1 94 ? -3.664 9.391 9.243 1 98.6 94 ALA A CA 1
ATOM 706 C C . ALA A 1 94 ? -3.973 8.493 10.437 1 98.6 94 ALA A C 1
ATOM 708 O O . ALA A 1 94 ? -5.026 8.624 11.065 1 98.6 94 ALA A O 1
ATOM 709 N N . SER A 1 95 ? -3.017 7.651 10.789 1 97.73 95 SER A N 1
ATOM 710 C CA . SER A 1 95 ? -3.237 6.675 11.851 1 97.73 95 SER A CA 1
ATOM 711 C C . SER A 1 95 ? -3.397 7.358 13.205 1 97.73 95 SER A C 1
ATOM 713 O O . SER A 1 95 ? -3.915 6.76 14.151 1 97.73 95 SER A O 1
ATOM 715 N N . VAL A 1 96 ? -2.991 8.605 13.346 1 98.57 96 VAL A N 1
ATOM 716 C CA . VAL A 1 96 ? -3.104 9.328 14.608 1 98.57 96 VAL A CA 1
ATOM 717 C C . VAL A 1 96 ? -4.574 9.454 15.002 1 98.57 96 VAL A C 1
ATOM 719 O O . VAL A 1 96 ? -4.897 9.594 16.184 1 98.57 96 VAL A O 1
ATOM 722 N N . TYR A 1 97 ? -5.474 9.31 14.064 1 98.82 97 TYR A N 1
ATOM 723 C CA . TYR A 1 97 ? -6.893 9.561 14.292 1 98.82 97 TYR A CA 1
ATOM 724 C C . TYR A 1 97 ? -7.63 8.269 14.62 1 98.82 97 TYR A C 1
ATOM 726 O O . TYR A 1 97 ? -8.773 8.299 15.082 1 98.82 97 TYR A O 1
ATOM 734 N N . GLU A 1 98 ? -7.027 7.118 14.434 1 97.26 98 GLU A N 1
ATOM 735 C CA . GLU A 1 98 ? -7.708 5.826 14.427 1 97.26 98 GLU A CA 1
ATOM 736 C C . GLU A 1 98 ? -8.244 5.478 15.813 1 97.26 98 GLU A C 1
ATOM 738 O O . GLU A 1 98 ? -9.25 4.777 15.937 1 97.26 98 GLU A O 1
ATOM 743 N N . GLU A 1 99 ? -7.569 5.949 16.81 1 97.46 99 GLU A N 1
ATOM 744 C CA . GLU A 1 99 ? -7.999 5.583 18.156 1 97.46 99 GLU A CA 1
ATOM 745 C C . GLU A 1 99 ? -9.339 6.227 18.501 1 97.46 99 GLU A C 1
ATOM 747 O O . GLU A 1 99 ? -10.14 5.649 19.239 1 97.46 99 GLU A O 1
ATOM 752 N N . SER A 1 100 ? -9.604 7.374 17.89 1 98.65 100 SER A N 1
ATOM 753 C CA . SER A 1 100 ? -10.757 8.151 18.335 1 98.65 100 SER A CA 1
ATOM 754 C C . SER A 1 100 ? -11.822 8.233 17.247 1 98.65 100 SER A C 1
ATOM 756 O O . SER A 1 100 ? -12.962 8.618 17.515 1 98.65 100 SER A O 1
ATOM 758 N N . THR A 1 101 ? -11.504 7.89 16.038 1 98.82 101 THR A N 1
ATOM 759 C CA . THR A 1 101 ? -12.407 8.163 14.926 1 98.82 101 THR A CA 1
ATOM 760 C C . THR A 1 101 ? -12.388 7.016 13.919 1 98.82 101 THR A C 1
ATOM 762 O O . THR A 1 101 ? -11.53 6.134 13.993 1 98.82 101 THR A O 1
ATOM 765 N N . ASN A 1 102 ? -13.373 6.999 13.002 1 98.58 102 ASN A N 1
ATOM 766 C CA . ASN A 1 102 ? -13.352 6.191 11.787 1 98.58 102 ASN A CA 1
ATOM 767 C C . ASN A 1 102 ? -12.676 6.928 10.635 1 98.58 102 ASN A C 1
ATOM 769 O O . ASN A 1 102 ? -13.161 7.97 10.19 1 98.58 102 ASN A O 1
ATOM 773 N N . VAL A 1 103 ? -11.617 6.422 10.11 1 98.69 103 VAL A N 1
ATOM 774 C CA . VAL A 1 103 ? -10.789 7.208 9.202 1 98.69 103 VAL A CA 1
ATOM 775 C C . VAL A 1 103 ? -11.098 6.823 7.757 1 98.69 103 VAL A C 1
ATOM 777 O O . VAL A 1 103 ? -10.866 5.683 7.349 1 98.69 103 VAL A O 1
ATOM 780 N N . PHE A 1 104 ? -11.607 7.776 6.98 1 98.74 104 PHE A N 1
ATOM 781 C CA . PHE A 1 104 ? -11.864 7.658 5.55 1 98.74 104 PHE A CA 1
ATOM 782 C C . PHE A 1 104 ? -10.762 8.334 4.744 1 98.74 104 PHE A C 1
ATOM 784 O O . PHE A 1 104 ? -10.394 9.477 5.023 1 98.74 104 PHE A O 1
ATOM 791 N N . VAL A 1 105 ? -10.174 7.611 3.767 1 98.76 105 VAL A N 1
ATOM 792 C CA . VAL A 1 105 ? -9.12 8.183 2.936 1 98.76 105 VAL A CA 1
ATOM 793 C C . VAL A 1 105 ? -9.414 7.905 1.463 1 98.76 105 VAL A C 1
ATOM 795 O O . VAL A 1 105 ? -9.195 6.792 0.979 1 98.76 105 VAL A O 1
ATOM 798 N N . PRO A 1 106 ? -9.828 8.907 0.68 1 98.73 106 PRO A N 1
ATOM 799 C CA . PRO A 1 106 ? -10.042 8.707 -0.755 1 98.73 106 PRO A CA 1
ATOM 800 C C . PRO A 1 106 ? -8.746 8.776 -1.56 1 98.73 106 PRO A C 1
ATOM 802 O O . PRO A 1 106 ? -7.84 9.538 -1.215 1 98.73 106 PRO A O 1
ATOM 805 N N . TYR A 1 107 ? -8.67 7.974 -2.608 1 98.18 107 TYR A N 1
ATOM 806 C CA . TYR A 1 107 ? -7.72 8.295 -3.666 1 98.18 107 TYR A CA 1
ATOM 807 C C . TYR A 1 107 ? -8.202 9.483 -4.491 1 98.18 107 TYR A C 1
ATOM 809 O O . TYR A 1 107 ? -9.408 9.703 -4.626 1 98.18 107 TYR A O 1
ATOM 817 N N . TYR A 1 108 ? -7.332 10.228 -4.938 1 98.45 108 TYR A N 1
ATOM 818 C CA . TYR A 1 108 ? -7.691 11.33 -5.824 1 98.45 108 TYR A CA 1
ATOM 819 C C . TYR A 1 108 ? -6.558 11.64 -6.795 1 98.45 108 TYR A C 1
ATOM 821 O O . TYR A 1 108 ? -5.394 11.343 -6.516 1 98.45 108 TYR A O 1
ATOM 829 N N . ARG A 1 109 ? -6.888 12.181 -7.927 1 97.69 109 ARG A N 1
ATOM 830 C CA . ARG A 1 109 ? -5.901 12.547 -8.938 1 97.69 109 ARG A CA 1
ATOM 831 C C . ARG A 1 109 ? -5.155 13.816 -8.541 1 97.69 109 ARG A C 1
ATOM 833 O O . ARG A 1 109 ? -5.475 14.906 -9.019 1 97.69 109 ARG A O 1
ATOM 840 N N . GLN A 1 110 ? -4.201 13.704 -7.608 1 98.03 110 GLN A N 1
ATOM 841 C CA . GLN A 1 110 ? -3.437 14.807 -7.035 1 98.03 110 GLN A CA 1
ATOM 842 C C . GLN A 1 110 ? -2.471 15.397 -8.058 1 98.03 110 GLN A C 1
ATOM 844 O O . GLN A 1 110 ? -2.028 14.701 -8.974 1 98.03 110 GLN A O 1
ATOM 849 N N . ALA A 1 111 ? -2.16 16.635 -7.88 1 97.8 111 ALA A N 1
ATOM 850 C CA . ALA A 1 111 ? -1.11 17.26 -8.68 1 97.8 111 ALA A CA 1
ATOM 851 C C . ALA A 1 111 ? 0.258 16.675 -8.345 1 97.8 111 ALA A C 1
ATOM 853 O O . ALA A 1 111 ? 0.609 16.531 -7.171 1 97.8 111 ALA A O 1
ATOM 854 N N . GLY A 1 112 ? 0.975 16.279 -9.376 1 96.8 112 GLY A N 1
ATOM 855 C CA . GLY A 1 112 ? 2.34 15.836 -9.142 1 96.8 112 GLY A CA 1
ATOM 856 C C . GLY A 1 112 ? 3.234 16.927 -8.583 1 96.8 112 GLY A C 1
ATOM 857 O O . GLY A 1 112 ? 2.963 18.115 -8.769 1 96.8 112 GLY A O 1
ATOM 858 N N . LEU A 1 113 ? 4.261 16.481 -7.951 1 96.31 113 LEU A N 1
ATOM 859 C CA . LEU A 1 113 ? 5.144 17.445 -7.304 1 96.31 113 LEU A CA 1
ATOM 860 C C . LEU A 1 113 ? 5.714 18.428 -8.322 1 96.31 113 LEU A C 1
ATOM 862 O O . LEU A 1 113 ? 5.835 19.622 -8.038 1 96.31 113 LEU A O 1
ATOM 866 N N . ARG A 1 114 ? 6.087 17.911 -9.538 1 95.03 114 ARG A N 1
ATOM 867 C CA . ARG A 1 114 ? 6.618 18.782 -10.582 1 95.03 114 ARG A CA 1
ATOM 868 C C . ARG A 1 114 ? 5.641 19.907 -10.907 1 95.03 114 ARG A C 1
ATOM 870 O O . ARG A 1 114 ? 6.004 21.084 -10.863 1 95.03 114 ARG A O 1
ATOM 877 N N . PHE A 1 115 ? 4.457 19.557 -11.194 1 96.39 115 PHE A N 1
ATOM 878 C CA . PHE A 1 115 ? 3.447 20.516 -11.624 1 96.39 115 PHE A CA 1
ATOM 879 C C . PHE A 1 115 ? 3.088 21.47 -10.491 1 96.39 115 PHE A C 1
ATOM 881 O O . PHE A 1 115 ? 3 22.682 -10.697 1 96.39 115 PHE A O 1
ATOM 888 N N . ALA A 1 116 ? 2.863 20.923 -9.291 1 95.53 116 ALA A N 1
ATOM 889 C CA . ALA A 1 116 ? 2.58 21.756 -8.125 1 95.53 116 ALA A CA 1
ATOM 890 C C . ALA A 1 116 ? 3.701 22.764 -7.886 1 95.53 116 ALA A C 1
ATOM 892 O O . ALA A 1 116 ? 3.441 23.921 -7.547 1 95.53 116 ALA A O 1
ATOM 893 N N . GLY A 1 117 ? 4.917 22.289 -8.02 1 93.28 117 GLY A N 1
ATOM 894 C CA . GLY A 1 117 ? 6.06 23.175 -7.863 1 93.28 117 GLY A CA 1
ATOM 895 C C . GLY A 1 117 ? 6.1 24.285 -8.896 1 93.28 117 GLY A C 1
ATOM 896 O O . GLY A 1 117 ? 6.385 25.438 -8.565 1 93.28 117 GLY A O 1
ATOM 897 N N . GLU A 1 118 ? 5.817 23.936 -10.143 1 94.17 118 GLU A N 1
ATOM 898 C CA . GLU A 1 118 ? 5.793 24.918 -11.223 1 94.17 118 GLU A CA 1
ATOM 899 C C . GLU A 1 118 ? 4.719 25.975 -10.983 1 94.17 118 GLU A C 1
ATOM 901 O O . GLU A 1 118 ? 4.969 27.171 -11.151 1 94.17 118 GLU A O 1
ATOM 906 N N . VAL A 1 119 ? 3.646 25.509 -10.596 1 95.48 119 VAL A N 1
ATOM 907 C CA . VAL A 1 119 ? 2.53 26.417 -10.351 1 95.48 119 VAL A CA 1
ATOM 908 C C . VAL A 1 119 ? 2.852 27.325 -9.167 1 95.48 119 VAL A C 1
ATOM 910 O O . VAL A 1 119 ? 2.635 28.538 -9.23 1 95.48 119 VAL A O 1
ATOM 913 N N . ALA A 1 120 ? 3.365 26.73 -8.116 1 92.6 120 ALA A N 1
ATOM 914 C CA . ALA A 1 120 ? 3.721 27.51 -6.934 1 92.6 120 ALA A CA 1
ATOM 915 C C . ALA A 1 120 ? 4.759 28.577 -7.273 1 92.6 120 ALA A C 1
ATOM 917 O O . ALA A 1 120 ? 4.699 29.696 -6.758 1 92.6 120 ALA A O 1
ATOM 918 N N . ALA A 1 121 ? 5.697 28.248 -8.043 1 90.83 121 ALA A N 1
ATOM 919 C CA . ALA A 1 121 ? 6.75 29.185 -8.428 1 90.83 121 ALA A CA 1
ATOM 920 C C . ALA A 1 121 ? 6.183 30.343 -9.244 1 90.83 121 ALA A C 1
ATOM 922 O O . ALA A 1 121 ? 6.617 31.487 -9.094 1 90.83 121 ALA A O 1
ATOM 923 N N . LYS A 1 122 ? 5.237 30.064 -10.06 1 94.2 122 LYS A N 1
ATOM 924 C CA . LYS A 1 122 ? 4.692 31.057 -10.981 1 94.2 122 LYS A CA 1
ATOM 925 C C . LYS A 1 122 ? 3.61 31.896 -10.307 1 94.2 122 LYS A C 1
ATOM 927 O O . LYS A 1 122 ? 3.492 33.094 -10.573 1 94.2 122 LYS A O 1
ATOM 932 N N . LYS A 1 123 ? 2.842 31.258 -9.447 1 94.07 123 LYS A N 1
ATOM 933 C CA . LYS A 1 123 ? 1.638 31.917 -8.949 1 94.07 123 LYS A CA 1
ATOM 934 C C . LYS A 1 123 ? 1.779 32.275 -7.472 1 94.07 123 LYS A C 1
ATOM 936 O O . LYS A 1 123 ? 0.927 32.968 -6.912 1 94.07 123 LYS A O 1
ATOM 941 N N . GLY A 1 124 ? 2.82 31.81 -6.802 1 90.81 124 GLY A N 1
ATOM 942 C CA . GLY A 1 124 ? 3.055 32.122 -5.401 1 90.81 124 GLY A CA 1
ATOM 943 C C . GLY A 1 124 ? 2.456 31.101 -4.453 1 90.81 124 GLY A C 1
ATOM 944 O O . GLY A 1 124 ? 2.759 31.101 -3.258 1 90.81 124 GLY A O 1
ATOM 945 N N . ASN A 1 125 ? 1.546 30.272 -4.952 1 92.6 125 ASN A N 1
ATOM 946 C CA . ASN A 1 125 ? 0.985 29.16 -4.191 1 92.6 125 ASN A CA 1
ATOM 947 C C . ASN A 1 125 ? 0.498 28.042 -5.109 1 92.6 125 ASN A C 1
ATOM 949 O O . ASN A 1 125 ? 0.571 28.162 -6.333 1 92.6 125 ASN A O 1
ATOM 953 N N . ILE A 1 126 ? -0.096 26.98 -4.542 1 95.15 126 ILE A N 1
ATOM 954 C CA . ILE A 1 126 ? -0.38 25.798 -5.349 1 95.15 126 ILE A CA 1
ATOM 955 C C . ILE A 1 126 ? -1.862 25.767 -5.714 1 95.15 126 ILE A C 1
ATOM 957 O O . ILE A 1 126 ? -2.36 24.764 -6.231 1 95.15 126 ILE A O 1
ATOM 961 N N . ASP A 1 127 ? -2.609 26.785 -5.448 1 95.87 127 ASP A N 1
ATOM 962 C CA . ASP A 1 127 ? -4.062 26.776 -5.589 1 95.87 127 ASP A CA 1
ATOM 963 C C . ASP A 1 127 ? -4.474 26.413 -7.014 1 95.87 127 ASP A C 1
ATOM 965 O O . ASP A 1 127 ? -5.39 25.614 -7.216 1 95.87 127 ASP A O 1
ATOM 969 N N . ALA A 1 128 ? -3.8 26.962 -7.967 1 96.29 128 ALA A N 1
ATOM 970 C CA . ALA A 1 128 ? -4.153 26.705 -9.361 1 96.29 128 ALA A CA 1
ATOM 971 C C . ALA A 1 128 ? -3.93 25.24 -9.722 1 96.29 128 ALA A C 1
ATOM 973 O O . ALA A 1 128 ? -4.596 24.705 -10.612 1 96.29 128 ALA A O 1
ATOM 974 N N . ALA A 1 129 ? -3.031 24.599 -9.031 1 96.85 129 ALA A N 1
ATOM 975 C CA . ALA A 1 129 ? -2.728 23.197 -9.308 1 96.85 129 ALA A CA 1
ATOM 976 C C . ALA A 1 129 ? -3.77 22.277 -8.68 1 96.85 129 ALA A C 1
ATOM 978 O O . ALA A 1 129 ? -4.006 21.17 -9.171 1 96.85 129 ALA A O 1
ATOM 979 N N . ILE A 1 130 ? -4.465 22.716 -7.601 1 97.96 130 ILE A N 1
ATOM 980 C CA . ILE A 1 130 ? -5.314 21.777 -6.876 1 97.96 130 ILE A CA 1
ATOM 981 C C . ILE A 1 130 ? -6.782 22.131 -7.099 1 97.96 130 ILE A C 1
ATOM 983 O O . ILE A 1 130 ? -7.673 21.337 -6.788 1 97.96 130 ILE A O 1
ATOM 987 N N . SER A 1 131 ? -7.116 23.263 -7.664 1 97.28 131 SER A N 1
ATOM 988 C CA . SER A 1 131 ? -8.48 23.776 -7.733 1 97.28 131 SER A CA 1
ATOM 989 C C . SER A 1 131 ? -9.264 23.111 -8.86 1 97.28 131 SER A C 1
ATOM 991 O O . SER A 1 131 ? -10.489 23.231 -8.926 1 97.28 131 SER A O 1
ATOM 993 N N . GLY A 1 132 ? -8.62 22.403 -9.748 1 96.27 132 GLY A N 1
ATOM 994 C CA . GLY A 1 132 ? -9.276 21.701 -10.84 1 96.27 132 GLY A CA 1
ATOM 995 C C . GLY A 1 132 ? -9.563 20.244 -10.525 1 96.27 132 GLY A C 1
ATOM 996 O O . GLY A 1 132 ? -10.322 19.941 -9.603 1 96.27 132 GLY A O 1
ATOM 997 N N . ILE A 1 133 ? -8.841 19.42 -11.115 1 97.07 133 ILE A N 1
ATOM 998 C CA . ILE A 1 133 ? -9.069 17.979 -11.097 1 97.07 133 ILE A CA 1
ATOM 999 C C . ILE A 1 133 ? -9.011 17.465 -9.66 1 97.07 133 ILE A C 1
ATOM 1001 O O . ILE A 1 133 ? -9.92 16.764 -9.208 1 97.07 133 ILE A O 1
ATOM 1005 N N . PRO A 1 134 ? -7.98 17.855 -8.855 1 98.35 134 PRO A N 1
ATOM 1006 C CA . PRO A 1 134 ? -7.956 17.346 -7.482 1 98.35 134 PRO A CA 1
ATOM 1007 C C . PRO A 1 134 ? -9.177 17.776 -6.671 1 98.35 134 PRO A C 1
ATOM 1009 O O . PRO A 1 134 ? -9.731 16.976 -5.913 1 98.35 134 PRO A O 1
ATOM 1012 N N . TYR A 1 135 ? -9.583 19.001 -6.85 1 98.55 135 TYR A N 1
ATOM 1013 C CA . TYR A 1 135 ? -10.726 19.518 -6.106 1 98.55 135 TYR A CA 1
ATOM 1014 C C . TYR A 1 135 ? -12.013 18.82 -6.528 1 98.55 135 TYR A C 1
ATOM 1016 O O . TYR A 1 135 ? -12.855 18.495 -5.687 1 98.55 135 TYR A O 1
ATOM 1024 N N . VAL A 1 136 ? -12.182 18.575 -7.798 1 98.19 136 VAL A N 1
ATOM 1025 C CA . VAL A 1 136 ? -13.354 17.863 -8.298 1 98.19 136 VAL A CA 1
ATOM 1026 C C . VAL A 1 136 ? -13.407 16.463 -7.691 1 98.19 136 VAL A C 1
ATOM 1028 O O . VAL A 1 136 ? -14.468 16.006 -7.261 1 98.19 136 VAL A O 1
ATOM 1031 N N . ASP A 1 137 ? -12.265 15.809 -7.622 1 98.71 137 ASP A N 1
ATOM 1032 C CA . ASP A 1 137 ? -12.211 14.471 -7.04 1 98.71 137 ASP A CA 1
ATOM 1033 C C . ASP A 1 137 ? -12.567 14.503 -5.556 1 98.71 137 ASP A C 1
ATOM 1035 O O . ASP A 1 137 ? -13.387 13.709 -5.091 1 98.71 137 ASP A O 1
ATOM 1039 N N . ILE A 1 138 ? -12.003 15.394 -4.792 1 98.89 138 ILE A N 1
ATOM 1040 C CA . ILE A 1 138 ? -12.175 15.428 -3.344 1 98.89 138 ILE A CA 1
ATOM 1041 C C . ILE A 1 138 ? -13.613 15.817 -3.005 1 98.89 138 ILE A C 1
ATOM 1043 O O . ILE A 1 138 ? -14.205 15.274 -2.069 1 98.89 138 ILE A O 1
ATOM 1047 N N . THR A 1 139 ? -14.206 16.742 -3.753 1 98.74 139 THR A N 1
ATOM 1048 C CA . THR A 1 139 ? -15.579 17.128 -3.45 1 98.74 139 THR A CA 1
ATOM 1049 C C . THR A 1 139 ? -16.551 16.013 -3.827 1 98.74 139 THR A C 1
ATOM 1051 O O . THR A 1 139 ? -17.567 15.815 -3.158 1 98.74 139 THR A O 1
ATOM 1054 N N . ALA A 1 140 ? -16.212 15.252 -4.892 1 98.77 140 ALA A N 1
ATOM 1055 C CA . ALA A 1 140 ? -17.01 14.067 -5.197 1 98.77 140 ALA A CA 1
ATOM 1056 C C . ALA A 1 140 ? -16.917 13.039 -4.073 1 98.77 140 ALA A C 1
ATOM 1058 O O . ALA A 1 140 ? -17.916 12.41 -3.715 1 98.77 140 ALA A O 1
ATOM 1059 N N . ALA A 1 141 ? -15.726 12.848 -3.558 1 98.86 141 ALA A N 1
ATOM 1060 C CA . ALA A 1 141 ? -15.533 11.934 -2.436 1 98.86 141 ALA A CA 1
ATOM 1061 C C . ALA A 1 141 ? -16.302 12.407 -1.205 1 98.86 141 ALA A C 1
ATOM 1063 O O . ALA A 1 141 ? -16.924 11.602 -0.507 1 98.86 141 ALA A O 1
ATOM 1064 N N . LEU A 1 142 ? -16.273 13.676 -0.919 1 98.92 142 LEU A N 1
ATOM 1065 C CA . LEU A 1 142 ? -16.991 14.244 0.217 1 98.92 142 LEU A CA 1
ATOM 1066 C C . LEU A 1 142 ? -18.497 14.072 0.05 1 98.92 142 LEU A C 1
ATOM 1068 O O . LEU A 1 142 ? -19.196 13.725 1.004 1 98.92 142 LEU A O 1
ATOM 1072 N N . ASP A 1 143 ? -18.982 14.33 -1.169 1 98.8 143 ASP A N 1
ATOM 1073 C CA . ASP A 1 143 ? -20.404 14.122 -1.428 1 98.8 143 ASP A CA 1
ATOM 1074 C C . ASP A 1 143 ? -20.816 12.686 -1.112 1 98.8 143 ASP A C 1
ATOM 1076 O O . ASP A 1 143 ? -21.82 12.458 -0.434 1 98.8 143 ASP A O 1
ATOM 1080 N N . TYR A 1 144 ? -20.036 11.78 -1.607 1 98.77 144 TYR A N 1
ATOM 1081 C CA . TYR A 1 144 ? -20.357 10.378 -1.366 1 98.77 144 TYR A CA 1
ATOM 1082 C C . TYR A 1 144 ? -20.258 10.042 0.117 1 98.77 144 TYR A C 1
ATOM 1084 O O . TYR A 1 144 ? -21.117 9.343 0.66 1 98.77 144 TYR A O 1
ATOM 1092 N N . TYR A 1 145 ? -19.253 10.487 0.766 1 98.75 145 TYR A N 1
ATOM 1093 C CA . TYR A 1 145 ? -19.038 10.272 2.193 1 98.75 145 TYR A CA 1
ATOM 1094 C C . TYR A 1 145 ? -20.223 10.78 3.005 1 98.75 145 TYR A C 1
ATOM 1096 O O . TYR A 1 145 ? -20.8 10.039 3.804 1 98.75 145 TYR A O 1
ATOM 1104 N N . PHE A 1 146 ? -20.63 11.988 2.791 1 98.8 146 PHE A N 1
ATOM 1105 C CA . PHE A 1 146 ? -21.681 12.584 3.607 1 98.8 146 PHE A CA 1
ATOM 1106 C C . PHE A 1 146 ? -23.025 11.921 3.327 1 98.8 146 PHE A C 1
ATOM 1108 O O . PHE A 1 146 ? -23.849 11.771 4.232 1 98.8 146 PHE A O 1
ATOM 1115 N N . THR A 1 147 ? -23.244 11.478 2.081 1 98.28 147 THR A N 1
ATOM 1116 C CA . THR A 1 147 ? -24.564 10.981 1.711 1 98.28 147 THR A CA 1
ATOM 1117 C C . THR A 1 147 ? -24.668 9.48 1.967 1 98.28 147 THR A C 1
ATOM 1119 O O . THR A 1 147 ? -25.761 8.958 2.197 1 98.28 147 THR A O 1
ATOM 1122 N N . LYS A 1 148 ? -23.499 8.779 1.981 1 98 148 LYS A N 1
ATOM 1123 C CA . LYS A 1 148 ? -23.594 7.322 1.993 1 98 148 LYS A CA 1
ATOM 1124 C C . LYS A 1 148 ? -22.902 6.736 3.22 1 98 148 LYS A C 1
ATOM 1126 O O . LYS A 1 148 ? -23.343 5.72 3.762 1 98 148 LYS A O 1
ATOM 1131 N N . TYR A 1 149 ? -21.798 7.42 3.655 1 97.88 149 TYR A N 1
ATOM 1132 C CA . TYR A 1 149 ? -20.982 6.759 4.668 1 97.88 149 TYR A CA 1
ATOM 1133 C C . TYR A 1 149 ? -21.185 7.401 6.036 1 97.88 149 TYR A C 1
ATOM 1135 O O . TYR A 1 149 ? -21.162 6.715 7.06 1 97.88 149 TYR A O 1
ATOM 1143 N N . ASN A 1 150 ? -21.343 8.674 6.119 1 98.15 150 ASN A N 1
ATOM 1144 C CA . ASN A 1 150 ? -21.207 9.445 7.35 1 98.15 150 ASN A CA 1
ATOM 1145 C C . ASN A 1 150 ? -22.403 9.238 8.276 1 98.15 150 ASN A C 1
ATOM 1147 O O . ASN A 1 150 ? -22.243 9.155 9.495 1 98.15 150 ASN A O 1
ATOM 1151 N N . ASN A 1 151 ? -23.628 9.223 7.772 1 97.83 151 ASN A N 1
ATOM 1152 C CA . ASN A 1 151 ? -24.863 9 8.516 1 97.83 151 ASN A CA 1
ATOM 1153 C C . ASN A 1 151 ? -25.039 10.028 9.631 1 97.83 151 ASN A C 1
ATOM 1155 O O . ASN A 1 151 ? -25.388 9.673 10.758 1 97.83 151 ASN A O 1
ATOM 1159 N N . GLY A 1 152 ? -24.575 11.231 9.439 1 98.13 152 GLY A N 1
ATOM 1160 C CA . GLY A 1 152 ? -24.852 12.337 10.342 1 98.13 152 GLY A CA 1
ATOM 1161 C C . GLY A 1 152 ? -23.807 12.493 11.431 1 98.13 152 GLY A C 1
ATOM 1162 O O . GLY A 1 152 ? -23.898 13.402 12.26 1 98.13 152 GLY A O 1
ATOM 1163 N N . ARG A 1 153 ? -22.74 11.713 11.453 1 98.66 153 ARG A N 1
ATOM 1164 C CA . ARG A 1 153 ? -21.711 11.77 12.486 1 98.66 153 ARG A CA 1
ATOM 1165 C C . ARG A 1 153 ? -20.882 13.044 12.363 1 98.66 153 ARG A C 1
ATOM 1167 O O . ARG A 1 153 ? -20.612 13.511 11.255 1 98.66 153 ARG A O 1
ATOM 1174 N N . PRO A 1 154 ? -20.48 13.656 13.536 1 98.84 154 PRO A N 1
ATOM 1175 C CA . PRO A 1 154 ? -19.458 14.702 13.454 1 98.84 154 PRO A CA 1
ATOM 1176 C C . PRO A 1 154 ? -18.152 14.205 12.839 1 98.84 154 PRO A C 1
ATOM 1178 O O . PRO A 1 154 ? -17.924 12.995 12.76 1 98.84 154 PRO A O 1
ATOM 1181 N N . PHE A 1 155 ? -17.42 15.186 12.422 1 98.92 155 PHE A N 1
ATOM 1182 C CA . PHE A 1 155 ? -16.24 14.709 11.712 1 98.92 155 PHE A CA 1
ATOM 1183 C C . PHE A 1 155 ? -15.075 15.675 11.888 1 98.92 155 PHE A C 1
ATOM 1185 O O . PHE A 1 155 ? -15.274 16.837 12.25 1 98.92 155 PHE A O 1
ATOM 1192 N N . ILE A 1 156 ? -13.923 15.197 11.731 1 98.95 156 ILE A N 1
ATOM 1193 C CA . ILE A 1 156 ? -12.664 15.907 11.531 1 98.95 156 ILE A CA 1
ATOM 1194 C C . ILE A 1 156 ? -12.255 15.831 10.062 1 98.95 156 ILE A C 1
ATOM 1196 O O . ILE A 1 156 ? -12.398 14.785 9.425 1 98.95 156 ILE A O 1
ATOM 1200 N N . ILE A 1 157 ? -11.849 16.946 9.445 1 98.96 157 ILE A N 1
ATOM 1201 C CA . ILE A 1 157 ? -11.17 16.91 8.154 1 98.96 157 ILE A CA 1
ATOM 1202 C C . ILE A 1 157 ? -9.688 17.226 8.342 1 98.96 157 ILE A C 1
ATOM 1204 O O . ILE A 1 157 ? -9.328 18.107 9.127 1 98.96 157 ILE A O 1
ATOM 1208 N N . ALA A 1 158 ? -8.835 16.417 7.753 1 98.97 158 ALA A N 1
ATOM 1209 C CA . ALA A 1 158 ? -7.403 16.537 8.014 1 98.97 158 ALA A CA 1
ATOM 1210 C C . ALA A 1 158 ? -6.59 16.258 6.754 1 98.97 158 ALA A C 1
ATOM 1212 O O . ALA A 1 158 ? -7.084 15.627 5.816 1 98.97 158 ALA A O 1
ATOM 1213 N N . GLY A 1 159 ? -5.425 16.729 6.697 1 98.9 159 GLY A N 1
ATOM 1214 C CA . GLY A 1 159 ? -4.494 16.467 5.611 1 98.9 159 GLY A CA 1
ATOM 1215 C C . GLY A 1 159 ? -3.068 16.869 5.938 1 98.9 159 GLY A C 1
ATOM 1216 O O . GLY A 1 159 ? -2.781 17.308 7.053 1 98.9 159 GLY A O 1
ATOM 1217 N N . HIS A 1 160 ? -2.205 16.659 5.007 1 98.84 160 HIS A N 1
ATOM 1218 C CA . HIS A 1 160 ? -0.808 17.075 5.076 1 98.84 160 HIS A CA 1
ATOM 1219 C C . HIS A 1 160 ? -0.342 17.66 3.747 1 98.84 160 HIS A C 1
ATOM 1221 O O . HIS A 1 160 ? -0.685 17.143 2.681 1 98.84 160 HIS A O 1
ATOM 1227 N N . SER A 1 161 ? 0.46 18.746 3.814 1 98.17 161 SER A N 1
ATOM 1228 C CA . SER A 1 161 ? 1.043 19.345 2.618 1 98.17 161 SER A CA 1
ATOM 1229 C C . SER A 1 161 ? -0.028 19.658 1.578 1 98.17 161 SER A C 1
ATOM 1231 O O . SER A 1 161 ? -0.983 20.384 1.862 1 98.17 161 SER A O 1
ATOM 1233 N N . GLN A 1 162 ? -0.003 19.016 0.364 1 98.36 162 GLN A N 1
ATOM 1234 C CA . GLN A 1 162 ? -1.039 19.223 -0.642 1 98.36 162 GLN A CA 1
ATOM 1235 C C . GLN A 1 162 ? -2.415 18.848 -0.1 1 98.36 162 GLN A C 1
ATOM 1237 O O . GLN A 1 162 ? -3.417 19.477 -0.446 1 98.36 162 GLN A O 1
ATOM 1242 N N . GLY A 1 163 ? -2.504 17.864 0.77 1 98.82 163 GLY A N 1
ATOM 1243 C CA . GLY A 1 163 ? -3.756 17.524 1.426 1 98.82 163 GLY A CA 1
ATOM 1244 C C . GLY A 1 163 ? -4.279 18.63 2.323 1 98.82 163 GLY A C 1
ATOM 1245 O O . GLY A 1 163 ? -5.484 18.887 2.363 1 98.82 163 GLY A O 1
ATOM 1246 N N . SER A 1 164 ? -3.395 19.24 3.016 1 98.87 164 SER A N 1
ATOM 1247 C CA . SER A 1 164 ? -3.789 20.357 3.869 1 98.87 164 SER A CA 1
ATOM 1248 C C . SER A 1 164 ? -4.192 21.571 3.039 1 98.87 164 SER A C 1
ATOM 1250 O O . SER A 1 164 ? -5.097 22.317 3.419 1 98.87 164 SER A O 1
ATOM 1252 N N . ALA A 1 165 ? -3.445 21.791 1.946 1 98.71 165 ALA A N 1
ATOM 1253 C CA . ALA A 1 165 ? -3.897 22.829 1.024 1 98.71 165 ALA A CA 1
ATOM 1254 C C . ALA A 1 165 ? -5.321 22.556 0.546 1 98.71 165 ALA A C 1
ATOM 1256 O O . ALA A 1 165 ? -6.133 23.477 0.438 1 98.71 165 ALA A O 1
ATOM 1257 N N . MET A 1 166 ? -5.572 21.339 0.263 1 98.84 166 MET A N 1
ATOM 1258 C CA . MET A 1 166 ? -6.91 20.94 -0.163 1 98.84 166 MET A CA 1
ATOM 1259 C C . MET A 1 166 ? -7.92 21.135 0.963 1 98.84 166 MET A C 1
ATOM 1261 O O . MET A 1 166 ? -9.041 21.589 0.725 1 98.84 166 MET A O 1
ATOM 1265 N N . VAL A 1 167 ? -7.548 20.804 2.186 1 98.88 167 VAL A N 1
ATOM 1266 C CA . VAL A 1 167 ? -8.421 21.035 3.332 1 98.88 167 VAL A CA 1
ATOM 1267 C C . VAL A 1 167 ? -8.81 22.51 3.396 1 98.88 167 VAL A C 1
ATOM 1269 O O . VAL A 1 167 ? -9.989 22.842 3.533 1 98.88 167 VAL A O 1
ATOM 1272 N N . LYS A 1 168 ? -7.833 23.354 3.272 1 98.44 168 LYS A N 1
ATOM 1273 C CA . LYS A 1 168 ? -8.092 24.79 3.302 1 98.44 168 LYS A CA 1
ATOM 1274 C C . LYS A 1 168 ? -9.028 25.204 2.171 1 98.44 168 LYS A C 1
ATOM 1276 O O . LYS A 1 168 ? -9.96 25.983 2.382 1 98.44 168 LYS A O 1
ATOM 1281 N N . TYR A 1 169 ? -8.75 24.666 1.003 1 98.31 169 TYR A N 1
ATOM 1282 C CA . TYR A 1 169 ? -9.562 25.002 -0.161 1 98.31 169 TYR A CA 1
ATOM 1283 C C . TYR A 1 169 ? -10.997 24.52 0.017 1 98.31 169 TYR A C 1
ATOM 1285 O O . TYR A 1 169 ? -11.944 25.214 -0.362 1 98.31 169 TYR A O 1
ATOM 1293 N N . VAL A 1 170 ? -11.182 23.369 0.559 1 98.77 170 VAL A N 1
ATOM 1294 C CA . VAL A 1 170 ? -12.492 22.788 0.834 1 98.77 170 VAL A CA 1
ATOM 1295 C C . VAL A 1 170 ? -13.225 23.634 1.872 1 98.77 170 VAL A C 1
ATOM 1297 O O . VAL A 1 170 ? -14.424 23.892 1.737 1 98.77 170 VAL A O 1
ATOM 1300 N N . LEU A 1 171 ? -12.554 24.066 2.897 1 98.62 171 LEU A N 1
ATOM 1301 C CA . LEU A 1 171 ? -13.149 24.901 3.935 1 98.62 171 LEU A CA 1
ATOM 1302 C C . LEU A 1 171 ? -13.668 26.21 3.349 1 98.62 171 LEU A C 1
ATOM 1304 O O . LEU A 1 171 ? -14.763 26.659 3.696 1 98.62 171 LEU A O 1
ATOM 1308 N N . LYS A 1 172 ? -12.937 26.768 2.429 1 97.41 172 LYS A N 1
ATOM 1309 C CA . LYS A 1 172 ? -13.245 28.079 1.865 1 97.41 172 LYS A CA 1
ATOM 1310 C C . LYS A 1 172 ? -14.383 27.988 0.852 1 97.41 172 LYS A C 1
ATOM 1312 O O . LYS A 1 172 ? -15.162 28.931 0.699 1 97.41 172 LYS A O 1
ATOM 1317 N N . ASN A 1 173 ? -14.507 26.824 0.179 1 97.43 173 ASN A N 1
ATOM 1318 C CA . ASN A 1 173 ? -15.385 26.779 -0.985 1 97.43 173 ASN A CA 1
ATOM 1319 C C . ASN A 1 173 ? -16.503 25.757 -0.804 1 97.43 173 ASN A C 1
ATOM 1321 O O . ASN A 1 173 ? -17.684 26.109 -0.834 1 97.43 173 ASN A O 1
ATOM 1325 N N . TYR A 1 174 ? -16.182 24.542 -0.523 1 98.34 174 TYR A N 1
ATOM 1326 C CA . TYR A 1 174 ? -17.171 23.475 -0.414 1 98.34 174 TYR A CA 1
ATOM 1327 C C . TYR A 1 174 ? -18.067 23.684 0.801 1 98.34 174 TYR A C 1
ATOM 1329 O O . TYR A 1 174 ? -19.294 23.615 0.695 1 98.34 174 TYR A O 1
ATOM 1337 N N . PHE A 1 175 ? -17.493 24.014 1.898 1 97.54 175 PHE A N 1
ATOM 1338 C CA . PHE A 1 175 ? -18.261 24.078 3.136 1 97.54 175 PHE A CA 1
ATOM 1339 C C . PHE A 1 175 ? -19.018 25.397 3.236 1 97.54 175 PHE A C 1
ATOM 1341 O O . PHE A 1 175 ? -19.992 25.505 3.984 1 97.54 175 PHE A O 1
ATOM 1348 N N . LYS A 1 176 ? -18.443 26.354 2.522 1 93.73 176 LYS A N 1
ATOM 1349 C CA . LYS A 1 176 ? -19.239 27.573 2.402 1 93.73 176 LYS A CA 1
ATOM 1350 C C . LYS A 1 176 ? -20.595 27.283 1.765 1 93.73 176 LYS A C 1
ATOM 1352 O O . LYS A 1 176 ? -21.601 27.896 2.128 1 93.73 176 LYS A O 1
ATOM 1357 N N . LYS A 1 177 ? -20.642 26.302 0.92 1 95.88 177 LYS A N 1
ATOM 1358 C CA . LYS A 1 177 ? -21.857 25.942 0.194 1 95.88 177 LYS A CA 1
ATOM 1359 C C . LYS A 1 177 ? -22.63 24.848 0.925 1 95.88 177 LYS A C 1
ATOM 1361 O O . LYS A 1 177 ? -23.775 24.552 0.577 1 95.88 177 LYS A O 1
ATOM 1366 N N . HIS A 1 178 ? -22.076 24.281 1.903 1 97.27 178 HIS A N 1
ATOM 1367 C CA . HIS A 1 178 ? -22.693 23.215 2.684 1 97.27 178 HIS A CA 1
ATOM 1368 C C . HIS A 1 178 ? -22.611 23.508 4.179 1 97.27 178 HIS A C 1
ATOM 1370 O O . HIS A 1 178 ? -22.001 22.747 4.933 1 97.27 178 HIS A O 1
ATOM 1376 N N . PRO A 1 179 ? -23.26 24.553 4.627 1 96.48 179 PRO A N 1
ATOM 1377 C CA . PRO A 1 179 ? -23.154 24.958 6.03 1 96.48 179 PRO A CA 1
ATOM 1378 C C . PRO A 1 179 ? -23.652 23.884 6.994 1 96.48 179 PRO A C 1
ATOM 1380 O O . PRO A 1 179 ? -23.177 23.8 8.129 1 96.48 179 PRO A O 1
ATOM 1383 N N . ASP A 1 180 ? -24.565 23.012 6.531 1 97.09 180 ASP A N 1
ATOM 1384 C CA . ASP A 1 180 ? -25.085 21.942 7.376 1 97.09 180 ASP A CA 1
ATOM 1385 C C . ASP A 1 180 ? -24.005 20.906 7.678 1 97.09 180 ASP A C 1
ATOM 1387 O O . ASP A 1 180 ? -23.996 20.306 8.755 1 97.09 180 ASP A O 1
ATOM 1391 N N . TYR A 1 181 ? -23.118 20.663 6.704 1 98.06 181 TYR A N 1
ATOM 1392 C CA . TYR A 1 181 ? -21.972 19.797 6.957 1 98.06 181 TYR A CA 1
ATOM 1393 C C . TYR A 1 181 ? -20.947 20.493 7.844 1 98.06 181 TYR A C 1
ATOM 1395 O O . TYR A 1 181 ? -20.435 19.898 8.796 1 98.06 181 TYR A O 1
ATOM 1403 N N . TYR A 1 182 ? -20.719 21.741 7.553 1 97.66 182 TYR A N 1
ATOM 1404 C CA . TYR A 1 182 ? -19.692 22.512 8.245 1 97.66 182 TYR A CA 1
ATOM 1405 C C . TYR A 1 182 ? -19.972 22.571 9.742 1 97.66 182 TYR A C 1
ATOM 1407 O O . TYR A 1 182 ? -19.049 22.491 10.556 1 97.66 182 TYR A O 1
ATOM 1415 N N . LYS A 1 183 ? -21.17 22.69 10.121 1 96.78 183 LYS A N 1
ATOM 1416 C CA . LYS A 1 183 ? -21.568 22.831 11.518 1 96.78 183 LYS A CA 1
ATOM 1417 C C . LYS A 1 183 ? -21.208 21.584 12.321 1 96.78 183 LYS A C 1
ATOM 1419 O O . LYS A 1 183 ? -21.115 21.636 13.549 1 96.78 183 LYS A O 1
ATOM 1424 N N . ARG A 1 184 ? -20.984 20.455 11.619 1 98.2 184 ARG A N 1
ATOM 1425 C CA . ARG A 1 184 ? -20.703 19.192 12.294 1 98.2 184 ARG A CA 1
ATOM 1426 C C . ARG A 1 184 ? -19.201 18.941 12.384 1 98.2 184 ARG A C 1
ATOM 1428 O O . ARG A 1 184 ? -18.769 17.903 12.889 1 98.2 184 ARG A O 1
ATOM 1435 N N . MET A 1 185 ? -18.433 19.883 11.924 1 98.76 185 MET A N 1
ATOM 1436 C CA . MET A 1 185 ? -16.983 19.715 11.962 1 98.76 185 MET A CA 1
ATOM 1437 C C . MET A 1 185 ? -16.447 19.93 13.373 1 98.76 185 MET A C 1
ATOM 1439 O O . MET A 1 185 ? -16.653 20.991 13.965 1 98.76 185 MET A O 1
ATOM 1443 N N . VAL A 1 186 ? -15.755 18.986 13.861 1 98.9 186 VAL A N 1
ATOM 1444 C CA . VAL A 1 186 ? -15.084 19.106 15.151 1 98.9 186 VAL A CA 1
ATOM 1445 C C . VAL A 1 186 ? -13.866 20.017 15.018 1 98.9 186 VAL A C 1
ATOM 1447 O O . VAL A 1 186 ? -13.688 20.945 15.811 1 98.9 186 VAL A O 1
ATOM 1450 N N . ALA A 1 187 ? -13.061 19.767 14.033 1 98.9 187 ALA A N 1
ATOM 1451 C CA . ALA A 1 187 ? -11.868 20.556 13.74 1 98.9 187 ALA A CA 1
ATOM 1452 C C . ALA A 1 187 ? -11.298 20.202 12.37 1 98.9 187 ALA A C 1
ATOM 1454 O O . ALA A 1 187 ? -11.632 19.158 11.803 1 98.9 187 ALA A O 1
ATO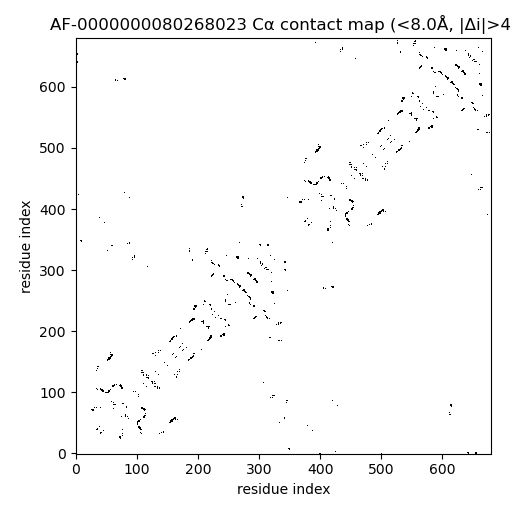M 1455 N N . ALA A 1 188 ? -10.555 21.069 11.815 1 98.95 188 ALA A N 1
ATOM 1456 C CA . ALA A 1 188 ? -9.761 20.841 10.61 1 98.95 188 ALA A CA 1
ATOM 1457 C C . ALA A 1 188 ? -8.268 20.861 10.925 1 98.95 188 ALA A C 1
ATOM 1459 O O . ALA A 1 188 ? -7.747 21.859 11.428 1 98.95 188 ALA A O 1
ATOM 1460 N N . TYR A 1 189 ? -7.619 19.795 10.684 1 98.95 189 TYR A N 1
ATOM 1461 C CA . TYR A 1 189 ? -6.171 19.727 10.84 1 98.95 189 TYR A CA 1
ATOM 1462 C C . TYR A 1 189 ? -5.469 19.908 9.499 1 98.95 189 TYR A C 1
ATOM 1464 O O . TYR A 1 189 ? -5.322 18.952 8.734 1 98.95 189 TYR A O 1
ATOM 1472 N N . ALA A 1 190 ? -5.044 21.1 9.224 1 98.89 190 ALA A N 1
ATOM 1473 C CA . ALA A 1 190 ? -4.317 21.434 8.002 1 98.89 190 ALA A CA 1
ATOM 1474 C C . ALA A 1 190 ? -2.82 21.556 8.271 1 98.89 190 ALA A C 1
ATOM 1476 O O . ALA A 1 190 ? -2.228 22.616 8.053 1 98.89 190 ALA A O 1
ATOM 1477 N N . ILE A 1 191 ? -2.217 20.453 8.605 1 98.89 191 ILE A N 1
ATOM 1478 C CA . ILE A 1 191 ? -0.841 20.423 9.089 1 98.89 191 ILE A CA 1
ATOM 1479 C C . ILE A 1 191 ? 0.12 20.346 7.905 1 98.89 191 ILE A C 1
ATOM 1481 O O . ILE A 1 191 ? -0.133 19.624 6.937 1 98.89 191 ILE A O 1
ATOM 1485 N N . GLY A 1 192 ? 1.211 21.058 7.941 1 98.65 192 GLY A N 1
ATOM 1486 C CA . GLY A 1 192 ? 2.246 21.012 6.92 1 98.65 192 GLY A CA 1
ATOM 1487 C C . GLY A 1 192 ? 1.966 21.929 5.745 1 98.65 192 GLY A C 1
ATOM 1488 O O . GLY A 1 192 ? 2.569 21.784 4.68 1 98.65 192 GLY A O 1
ATOM 1489 N N . PHE A 1 193 ? 0.997 22.775 5.864 1 98.32 193 PHE A N 1
ATOM 1490 C CA . PHE A 1 193 ? 0.713 23.821 4.889 1 98.32 193 PHE A CA 1
ATOM 1491 C C . PHE A 1 193 ? 0.201 25.08 5.579 1 98.32 193 PHE A C 1
ATOM 1493 O O . PHE A 1 193 ? -0.459 25 6.617 1 98.32 193 PHE A O 1
ATOM 1500 N N . SER A 1 194 ? 0.437 26.254 4.991 1 97.82 194 SER A N 1
ATOM 1501 C CA . SER A 1 194 ? 0.18 27.536 5.639 1 97.82 194 SER A CA 1
ATOM 1502 C C . SER A 1 194 ? -1.313 27.848 5.672 1 97.82 194 SER A C 1
ATOM 1504 O O . SER A 1 194 ? -2.001 27.726 4.656 1 97.82 194 SER A O 1
ATOM 1506 N N . VAL A 1 195 ? -1.784 28.179 6.817 1 98.62 195 VAL A N 1
ATOM 1507 C CA . VAL A 1 195 ? -2.967 29.016 6.99 1 98.62 195 VAL A CA 1
ATOM 1508 C C . VAL A 1 195 ? -2.544 30.451 7.298 1 98.62 195 VAL A C 1
ATOM 1510 O O . VAL A 1 195 ? -1.767 30.691 8.225 1 98.62 195 VAL A O 1
ATOM 1513 N N . THR A 1 196 ? -3.037 31.408 6.538 1 98.38 196 THR A N 1
ATOM 1514 C CA . THR A 1 196 ? -2.528 32.77 6.655 1 98.38 196 THR A CA 1
ATOM 1515 C C . THR A 1 196 ? -3.57 33.685 7.291 1 98.38 196 THR A C 1
ATOM 1517 O O . THR A 1 196 ? -4.758 33.357 7.318 1 98.38 196 THR A O 1
ATOM 1520 N N . LYS A 1 197 ? -3.07 34.805 7.762 1 97.7 197 LYS A N 1
ATOM 1521 C CA . LYS A 1 197 ? -3.979 35.826 8.275 1 97.7 197 LYS A CA 1
ATOM 1522 C C . LYS A 1 197 ? -4.951 36.289 7.195 1 97.7 197 LYS A C 1
ATOM 1524 O O . LYS A 1 197 ? -6.112 36.587 7.484 1 97.7 197 LYS A O 1
ATOM 1529 N N . GLU A 1 198 ? -4.496 36.342 5.968 1 97.17 198 GLU A N 1
ATOM 1530 C CA . GLU A 1 198 ? -5.341 36.727 4.842 1 97.17 198 GLU A CA 1
ATOM 1531 C C . GLU A 1 198 ? -6.452 35.706 4.611 1 97.17 198 GLU A C 1
ATOM 1533 O O . GLU A 1 198 ? -7.588 36.075 4.306 1 97.17 198 GLU A O 1
ATOM 1538 N N . ASP A 1 199 ? -6.079 34.428 4.737 1 97.12 199 ASP A N 1
ATOM 1539 C CA . ASP A 1 199 ? -7.097 33.39 4.608 1 97.12 199 ASP A CA 1
ATOM 1540 C C . ASP A 1 199 ? -8.271 33.653 5.548 1 97.12 199 ASP A C 1
ATOM 1542 O O . ASP A 1 199 ? -9.431 33.555 5.143 1 97.12 199 ASP A O 1
ATOM 1546 N N . LEU A 1 200 ? -7.968 33.989 6.786 1 97.82 200 LEU A N 1
ATOM 1547 C CA . LEU A 1 200 ? -8.983 34.16 7.82 1 97.82 200 LEU A CA 1
ATOM 1548 C C . LEU A 1 200 ? -9.742 35.468 7.626 1 97.82 200 LEU A C 1
ATOM 1550 O O . LEU A 1 200 ? -10.951 35.531 7.863 1 97.82 200 LEU A O 1
ATOM 1554 N N . LYS A 1 201 ? -9.004 36.459 7.191 1 97.86 201 LYS A N 1
ATOM 1555 C CA . LYS A 1 201 ? -9.639 37.75 6.942 1 97.86 201 LYS A CA 1
ATOM 1556 C C . LYS A 1 201 ? -10.644 37.657 5.798 1 97.86 201 LYS A C 1
ATOM 1558 O O . LYS A 1 201 ? -11.737 38.222 5.876 1 97.86 201 LYS A O 1
ATOM 1563 N N . GLU A 1 202 ? -10.319 36.915 4.802 1 97.03 202 GLU A N 1
ATOM 1564 C CA . GLU A 1 202 ? -11.144 36.814 3.602 1 97.03 202 GLU A CA 1
ATOM 1565 C C . GLU A 1 202 ? -12.289 35.824 3.802 1 97.03 202 GLU A C 1
ATOM 1567 O O . GLU A 1 202 ? -13.251 35.816 3.031 1 97.03 202 GLU A O 1
ATOM 1572 N N . ASN A 1 203 ? -12.168 35.016 4.766 1 97.12 203 ASN A N 1
ATOM 1573 C CA . ASN A 1 203 ? -13.17 34 5.069 1 97.12 203 ASN A CA 1
ATOM 1574 C C . ASN A 1 203 ? -13.545 34.007 6.548 1 97.12 203 ASN A C 1
ATOM 1576 O O . ASN A 1 203 ? -13.158 33.107 7.296 1 97.12 203 ASN A O 1
ATOM 1580 N N . PRO A 1 204 ? -14.385 34.855 6.994 1 95.23 204 PRO A N 1
ATOM 1581 C CA . PRO A 1 204 ? -14.63 35.119 8.413 1 95.23 204 PRO A CA 1
ATOM 1582 C C . PRO A 1 204 ? -15.289 33.941 9.127 1 95.23 204 PRO A C 1
ATOM 1584 O O . PRO A 1 204 ? -15.329 33.905 10.36 1 95.23 204 PRO A O 1
ATOM 1587 N N . HIS A 1 205 ? -15.863 33.01 8.34 1 93.85 205 HIS A N 1
ATOM 1588 C CA . HIS A 1 205 ? -16.441 31.833 8.979 1 93.85 205 HIS A CA 1
ATOM 1589 C C . HIS A 1 205 ? -15.355 30.882 9.47 1 93.85 205 HIS A C 1
ATOM 1591 O O . HIS A 1 205 ? -15.629 29.973 10.256 1 93.85 205 HIS A O 1
ATOM 1597 N N . LEU A 1 206 ? -14.153 31.047 8.977 1 97.62 206 LEU A N 1
ATOM 1598 C CA . LEU A 1 206 ? -13.032 30.213 9.396 1 97.62 206 LEU A CA 1
ATOM 1599 C C . LEU A 1 206 ? -12.35 30.798 10.629 1 97.62 206 LEU A C 1
ATOM 1601 O O . LEU A 1 206 ? -12.207 32.018 10.744 1 97.62 206 LEU A O 1
ATOM 1605 N N . LYS A 1 207 ? -12.023 29.965 11.562 1 97.57 207 LYS A N 1
ATOM 1606 C CA . LYS A 1 207 ? -11.311 30.348 12.778 1 97.57 207 LYS A CA 1
ATOM 1607 C C . LYS A 1 207 ? -10.094 29.457 13.007 1 97.57 207 LYS A C 1
ATOM 1609 O O . LYS A 1 207 ? -10.152 28.246 12.781 1 97.57 207 LYS A O 1
ATOM 1614 N N . PHE A 1 208 ? -9.045 30.041 13.371 1 98.69 208 PHE A N 1
ATOM 1615 C CA . PHE A 1 208 ? -7.851 29.304 13.768 1 98.69 208 PHE A CA 1
ATOM 1616 C C . PHE A 1 208 ? -7.906 28.941 15.247 1 98.69 208 PHE A C 1
ATOM 1618 O O . PHE A 1 208 ? -8.436 29.702 16.059 1 98.69 208 PHE A O 1
ATOM 1625 N N . ALA A 1 209 ? -7.361 27.871 15.601 1 98.73 209 ALA A N 1
ATOM 1626 C CA . ALA A 1 209 ? -7.376 27.403 16.984 1 98.73 209 ALA A CA 1
ATOM 1627 C C . ALA A 1 209 ? -6.572 28.334 17.887 1 98.73 209 ALA A C 1
ATOM 1629 O O . ALA A 1 209 ? -5.51 28.824 17.497 1 98.73 209 ALA A O 1
ATOM 1630 N N . THR A 1 210 ? -7.01 28.53 19.072 1 98.2 210 THR A N 1
ATOM 1631 C CA . THR A 1 210 ? -6.309 29.35 20.053 1 98.2 210 THR A CA 1
ATOM 1632 C C . THR A 1 210 ? -5.972 28.535 21.298 1 98.2 210 THR A C 1
ATOM 1634 O O . THR A 1 210 ? -5.309 29.031 22.211 1 98.2 210 THR A O 1
ATOM 1637 N N . GLY A 1 211 ? -6.405 27.311 21.298 1 98.16 211 GLY A N 1
ATOM 1638 C CA . GLY A 1 211 ? -6.164 26.411 22.415 1 98.16 211 GLY A CA 1
ATOM 1639 C C . GLY A 1 211 ? -6.402 24.953 22.068 1 98.16 211 GLY A C 1
ATOM 1640 O O . GLY A 1 211 ? -6.743 24.628 20.929 1 98.16 211 GLY A O 1
ATOM 1641 N N . GLU A 1 212 ? -6.291 24.115 23.058 1 98.23 212 GLU A N 1
ATOM 1642 C CA . GLU A 1 212 ? -6.255 22.673 22.836 1 98.23 212 GLU A CA 1
ATOM 1643 C C . GLU A 1 212 ? -7.663 22.097 22.719 1 98.23 212 GLU A C 1
ATOM 1645 O O . GLU A 1 212 ? -7.848 20.993 22.201 1 98.23 212 GLU A O 1
ATOM 1650 N N . ARG A 1 213 ? -8.731 22.86 23.067 1 98.14 213 ARG A N 1
ATOM 1651 C CA . ARG A 1 213 ? -10.06 22.261 23.153 1 98.14 213 ARG A CA 1
ATOM 1652 C C . ARG A 1 213 ? -11.051 22.999 22.259 1 98.14 213 ARG A C 1
ATOM 1654 O O . ARG A 1 213 ? -12.226 22.632 22.191 1 98.14 213 ARG A O 1
ATOM 1661 N N . ASP A 1 214 ? -10.569 24.045 21.529 1 97.39 214 ASP A N 1
ATOM 1662 C CA . ASP A 1 214 ? -11.457 24.755 20.613 1 97.39 214 ASP A CA 1
ATOM 1663 C C . ASP A 1 214 ? -12.011 23.814 19.546 1 97.39 214 ASP A C 1
ATOM 1665 O O . ASP A 1 214 ? -11.298 22.936 19.055 1 97.39 214 ASP A O 1
ATOM 1669 N N . THR A 1 215 ? -13.266 23.981 19.265 1 98.43 215 THR A N 1
ATOM 1670 C CA . THR A 1 215 ? -13.855 23.178 18.199 1 98.43 215 THR A CA 1
ATOM 1671 C C . THR A 1 215 ? -14.298 24.064 17.038 1 98.43 215 THR A C 1
ATOM 1673 O O . THR A 1 215 ? -14.34 25.289 17.165 1 98.43 215 THR A O 1
ATOM 1676 N N . GLY A 1 216 ? -14.535 23.452 15.86 1 98.15 216 GLY A N 1
ATOM 1677 C CA . GLY A 1 216 ? -14.874 24.216 14.67 1 98.15 216 GLY A CA 1
ATOM 1678 C C . GLY A 1 216 ? -13.741 25.102 14.186 1 98.15 216 GLY A C 1
ATOM 1679 O O . GLY A 1 216 ? -13.98 26.169 13.617 1 98.15 216 GLY A O 1
ATOM 1680 N N . VAL A 1 217 ? -12.512 24.676 14.493 1 98.71 217 VAL A N 1
ATOM 1681 C CA . VAL A 1 217 ? -11.355 25.529 14.243 1 98.71 217 VAL A CA 1
ATOM 1682 C C . VAL A 1 217 ? -10.386 24.822 13.298 1 98.71 217 VAL A C 1
ATOM 1684 O O . VAL A 1 217 ? -10.529 23.626 13.033 1 98.71 217 VAL A O 1
ATOM 1687 N N . ILE A 1 218 ? -9.422 25.559 12.818 1 98.91 218 ILE A N 1
ATOM 1688 C CA . ILE A 1 218 ? -8.317 25.05 12.012 1 98.91 218 ILE A CA 1
ATOM 1689 C C . ILE A 1 218 ? -7.064 24.924 12.875 1 98.91 218 ILE A C 1
ATOM 1691 O O . ILE A 1 218 ? -6.721 25.845 13.621 1 98.91 218 ILE A O 1
ATOM 1695 N N . VAL A 1 219 ? -6.436 23.797 12.818 1 98.93 219 VAL A N 1
ATOM 1696 C CA . VAL A 1 219 ? -5.16 23.513 13.465 1 98.93 219 VAL A CA 1
ATOM 1697 C C . VAL A 1 219 ? -4.07 23.345 12.409 1 98.93 219 VAL A C 1
ATOM 1699 O O . VAL A 1 219 ? -4.198 22.52 11.502 1 98.93 219 VAL A O 1
ATOM 1702 N N . SER A 1 220 ? -2.971 24.12 12.55 1 98.88 220 SER A N 1
ATOM 1703 C CA . SER A 1 220 ? -1.939 23.999 11.525 1 98.88 220 SER A CA 1
ATOM 1704 C C . SER A 1 220 ? -0.58 24.446 12.054 1 98.88 220 SER A C 1
ATOM 1706 O O . SER A 1 220 ? -0.505 25.276 12.963 1 98.88 220 SER A O 1
ATOM 1708 N N . TRP A 1 221 ? 0.468 23.88 11.543 1 98.9 221 TRP A N 1
ATOM 1709 C CA . TRP A 1 221 ? 1.844 24.336 11.711 1 98.9 221 TRP A CA 1
ATOM 1710 C C . TRP A 1 221 ? 2.746 23.757 10.626 1 98.9 221 TRP A C 1
ATOM 1712 O O . TRP A 1 221 ? 2.352 22.832 9.911 1 98.9 221 TRP A O 1
ATOM 1722 N N . ASN A 1 222 ? 3.854 24.301 10.417 1 98.7 222 ASN A N 1
ATOM 1723 C CA . ASN A 1 222 ? 5.01 23.776 9.698 1 98.7 222 ASN A CA 1
ATOM 1724 C C . ASN A 1 222 ? 6.227 23.65 10.61 1 98.7 222 ASN A C 1
ATOM 1726 O O . ASN A 1 222 ? 6.5 24.542 11.415 1 98.7 222 ASN A O 1
ATOM 1730 N N . THR A 1 223 ? 6.95 22.559 10.481 1 98.87 223 THR A N 1
ATOM 1731 C CA . THR A 1 223 ? 8.057 22.312 11.398 1 98.87 223 THR A CA 1
ATOM 1732 C C . THR A 1 223 ? 9.397 22.516 10.695 1 98.87 223 THR A C 1
ATOM 1734 O O . THR A 1 223 ? 9.67 21.882 9.673 1 98.87 223 THR A O 1
ATOM 1737 N N . GLU A 1 224 ? 10.191 23.356 11.226 1 98.76 224 GLU A N 1
ATOM 1738 C CA . GLU A 1 224 ? 11.505 23.645 10.658 1 98.76 224 GLU A CA 1
ATOM 1739 C C . GLU A 1 224 ? 12.582 23.66 11.739 1 98.76 224 GLU A C 1
ATOM 1741 O O . GLU A 1 224 ? 12.273 23.739 12.93 1 98.76 224 GLU A O 1
ATOM 1746 N N . GLY A 1 225 ? 13.861 23.49 11.294 1 98.38 225 GLY A N 1
ATOM 1747 C CA . GLY A 1 225 ? 15.009 23.762 12.145 1 98.38 225 GLY A CA 1
ATOM 1748 C C . GLY A 1 225 ? 15.479 25.202 12.07 1 98.38 225 GLY A C 1
ATOM 1749 O O . GLY A 1 225 ? 14.945 25.996 11.293 1 98.38 225 GLY A O 1
ATOM 1750 N N . LYS A 1 226 ? 16.408 25.497 12.855 1 97.56 226 LYS A N 1
ATOM 1751 C CA . LYS A 1 226 ? 16.89 26.863 13.034 1 97.56 226 LYS A CA 1
ATOM 1752 C C . LYS A 1 226 ? 17.467 27.416 11.734 1 97.56 226 LYS A C 1
ATOM 1754 O O . LYS A 1 226 ? 17.356 28.613 11.459 1 97.56 226 LYS A O 1
ATOM 1759 N N . LYS A 1 227 ? 18.087 26.563 10.93 1 97.74 227 LYS A N 1
ATOM 1760 C CA . LYS A 1 227 ? 18.765 27.036 9.726 1 97.74 227 LYS A CA 1
ATOM 1761 C C . LYS A 1 227 ? 17.77 27.634 8.735 1 97.74 227 LYS A C 1
ATOM 1763 O O . LYS A 1 227 ? 18.068 28.632 8.075 1 97.74 227 LYS A O 1
ATOM 1768 N N . ASN A 1 228 ? 16.642 27.047 8.605 1 98.26 228 ASN A N 1
ATOM 1769 C CA . ASN A 1 228 ? 15.623 27.608 7.723 1 98.26 228 ASN A CA 1
ATOM 1770 C C . ASN A 1 228 ? 15.186 28.996 8.183 1 98.26 228 ASN A C 1
ATOM 1772 O O . ASN A 1 228 ? 14.921 29.872 7.358 1 98.26 228 ASN A O 1
ATOM 1776 N N . VAL A 1 229 ? 15.058 29.178 9.468 1 97.23 229 VAL A N 1
ATOM 1777 C CA . VAL A 1 229 ? 14.616 30.449 10.032 1 97.23 229 VAL A CA 1
ATOM 1778 C C . VAL A 1 229 ? 15.703 31.504 9.843 1 97.23 229 VAL A C 1
ATOM 1780 O O . VAL A 1 229 ? 15.435 32.598 9.34 1 97.23 229 VAL A O 1
ATOM 1783 N N . GLU A 1 230 ? 16.902 31.121 10.193 1 97.21 230 GLU A N 1
ATOM 1784 C CA . GLU A 1 230 ? 18.03 32.045 10.129 1 97.21 230 GLU A CA 1
ATOM 1785 C C . GLU A 1 230 ? 18.281 32.512 8.698 1 97.21 230 GLU A C 1
ATOM 1787 O O . GLU A 1 230 ? 18.614 33.676 8.468 1 97.21 230 GLU A O 1
ATOM 1792 N N . GLU A 1 231 ? 18.039 31.633 7.75 1 96.72 231 GLU A N 1
ATOM 1793 C CA . GLU A 1 231 ? 18.338 31.949 6.356 1 96.72 231 GLU A CA 1
ATOM 1794 C C . GLU A 1 231 ? 17.091 32.429 5.619 1 96.72 231 GLU A C 1
ATOM 1796 O O . GLU A 1 231 ? 17.151 32.748 4.43 1 96.72 231 GLU A O 1
ATOM 1801 N N . ASN A 1 232 ? 16.028 32.523 6.399 1 95.43 232 ASN A N 1
ATOM 1802 C CA . ASN A 1 232 ? 14.755 32.804 5.745 1 95.43 232 ASN A CA 1
ATOM 1803 C C . ASN A 1 232 ? 14.589 31.987 4.466 1 95.43 232 ASN A C 1
ATOM 1805 O O . ASN A 1 232 ? 14.345 32.546 3.395 1 95.43 232 ASN A O 1
ATOM 1809 N N . ALA A 1 233 ? 14.821 30.67 4.593 1 95.98 233 ALA A N 1
ATOM 1810 C CA . ALA A 1 233 ? 14.867 29.759 3.453 1 95.98 233 ALA A CA 1
ATOM 1811 C C . ALA A 1 233 ? 13.502 29.655 2.779 1 95.98 233 ALA A C 1
ATOM 1813 O O . ALA A 1 233 ? 12.467 29.684 3.45 1 95.98 233 ALA A O 1
ATOM 1814 N N . ARG A 1 234 ? 13.534 29.54 1.47 1 93.41 234 ARG A N 1
ATOM 1815 C CA . ARG A 1 234 ? 12.293 29.308 0.737 1 93.41 234 ARG A CA 1
ATOM 1816 C C . ARG A 1 234 ? 11.703 27.944 1.077 1 93.41 234 ARG A C 1
ATOM 1818 O O . ARG A 1 234 ? 12.422 26.943 1.118 1 93.41 234 ARG A O 1
ATOM 1825 N N . ASN A 1 235 ? 10.484 27.941 1.354 1 95.04 235 ASN A N 1
ATOM 1826 C CA . ASN A 1 235 ? 9.67 26.764 1.641 1 95.04 235 ASN A CA 1
ATOM 1827 C C . ASN A 1 235 ? 8.317 26.834 0.94 1 95.04 235 ASN A C 1
ATOM 1829 O O . ASN A 1 235 ? 7.495 27.698 1.252 1 95.04 235 ASN A O 1
ATOM 1833 N N . ARG A 1 236 ? 8.051 25.867 0.068 1 93.97 236 ARG A N 1
ATOM 1834 C CA . ARG A 1 236 ? 6.891 25.935 -0.814 1 93.97 236 ARG A CA 1
ATOM 1835 C C . ARG A 1 236 ? 5.599 25.705 -0.037 1 93.97 236 ARG A C 1
ATOM 1837 O O . ARG A 1 236 ? 4.511 26.026 -0.521 1 93.97 236 ARG A O 1
ATOM 1844 N N . ALA A 1 237 ? 5.681 25.173 1.157 1 96.03 237 ALA A N 1
ATOM 1845 C CA . ALA A 1 237 ? 4.497 24.934 1.977 1 96.03 237 ALA A CA 1
ATOM 1846 C C . ALA A 1 237 ? 4.24 26.104 2.924 1 96.03 237 ALA A C 1
ATOM 1848 O O . ALA A 1 237 ? 3.241 26.118 3.647 1 96.03 237 ALA A O 1
ATOM 1849 N N . LEU A 1 238 ? 5.17 27.068 2.938 1 97.08 238 LEU A N 1
ATOM 1850 C CA . LEU A 1 238 ? 5.084 28.212 3.839 1 97.08 238 LEU A CA 1
ATOM 1851 C C . LEU A 1 238 ? 4.794 29.493 3.065 1 97.08 238 LEU A C 1
ATOM 1853 O O . LEU A 1 238 ? 5.629 29.952 2.282 1 97.08 238 LEU A O 1
ATOM 1857 N N . LEU A 1 239 ? 3.664 30.05 3.306 1 96.82 239 LEU A N 1
ATOM 1858 C CA . LEU A 1 239 ? 3.254 31.311 2.698 1 96.82 239 LEU A CA 1
ATOM 1859 C C . LEU A 1 239 ? 3.456 32.472 3.665 1 96.82 239 LEU A C 1
ATOM 1861 O O . LEU A 1 239 ? 3.504 32.272 4.881 1 96.82 239 LEU A O 1
ATOM 1865 N N . PRO A 1 240 ? 3.596 33.677 3.145 1 95.31 240 PRO A N 1
ATOM 1866 C CA . PRO A 1 240 ? 3.711 34.842 4.027 1 95.31 240 PRO A CA 1
ATOM 1867 C C . PRO A 1 240 ? 2.525 34.979 4.98 1 95.31 240 PRO A C 1
ATOM 1869 O O . PRO A 1 240 ? 1.383 34.72 4.592 1 95.31 240 PRO A O 1
ATOM 1872 N N . ASN A 1 241 ? 2.785 35.388 6.24 1 97.33 241 ASN A N 1
ATOM 1873 C CA . ASN A 1 241 ? 1.788 35.648 7.274 1 97.33 241 ASN A CA 1
ATOM 1874 C C . ASN A 1 241 ? 1.124 34.359 7.75 1 97.33 241 ASN A C 1
ATOM 1876 O O . ASN A 1 241 ? -0.033 34.372 8.172 1 97.33 241 ASN A O 1
ATOM 1880 N N . ALA A 1 242 ? 1.86 33.27 7.623 1 98.32 242 ALA A N 1
ATOM 1881 C CA . ALA A 1 242 ? 1.378 31.985 8.121 1 98.32 242 ALA A CA 1
ATOM 1882 C C . ALA A 1 242 ? 1.237 32.003 9.641 1 98.32 242 ALA A C 1
ATOM 1884 O O . ALA A 1 242 ? 2.01 32.669 10.334 1 98.32 242 ALA A O 1
ATOM 1885 N N . ILE A 1 243 ? 0.24 31.322 10.131 1 98.43 243 ILE A N 1
ATOM 1886 C CA . ILE A 1 243 ? -0.014 31.165 11.559 1 98.43 243 ILE A CA 1
ATOM 1887 C C . ILE A 1 243 ? 0.224 29.714 11.969 1 98.43 243 ILE A C 1
ATOM 1889 O O . ILE A 1 243 ? -0.142 28.788 11.241 1 98.43 243 ILE A O 1
ATOM 1893 N N . SER A 1 244 ? 0.902 29.488 13.065 1 98.77 244 SER A N 1
ATOM 1894 C CA . SER A 1 244 ? 1.127 28.153 13.611 1 98.77 244 SER A CA 1
ATOM 1895 C C . SER A 1 244 ? 0.703 28.076 15.074 1 98.77 244 SER A C 1
ATOM 1897 O O . SER A 1 244 ? 0.817 29.057 15.811 1 98.77 244 SER A O 1
ATOM 1899 N N . ILE A 1 245 ? 0.195 26.992 15.482 1 98.93 245 ILE A N 1
ATOM 1900 C CA . ILE A 1 245 ? -0.02 26.691 16.893 1 98.93 245 ILE A CA 1
ATOM 1901 C C . ILE A 1 245 ? 0.967 25.617 17.347 1 98.93 245 ILE A C 1
ATOM 1903 O O . ILE A 1 245 ? 1.253 24.675 16.604 1 98.93 245 ILE A O 1
ATOM 1907 N N . ASN A 1 246 ? 1.526 25.786 18.551 1 98.94 246 ASN A N 1
ATOM 1908 C CA . ASN A 1 246 ? 2.487 24.847 19.121 1 98.94 246 ASN A CA 1
ATOM 1909 C C . ASN A 1 246 ? 1.83 23.513 19.464 1 98.94 246 ASN A C 1
ATOM 1911 O O . ASN A 1 246 ? 0.939 23.456 20.314 1 98.94 246 ASN A O 1
ATOM 1915 N N . PRO A 1 247 ? 2.224 22.408 18.886 1 98.86 247 PRO A N 1
ATOM 1916 C CA . PRO A 1 247 ? 1.546 21.126 19.086 1 98.86 247 PRO A CA 1
ATOM 1917 C C . PRO A 1 247 ? 1.774 20.549 20.481 1 98.86 247 PRO A C 1
ATOM 1919 O O . PRO A 1 247 ? 1.13 19.567 20.86 1 98.86 247 PRO A O 1
ATOM 1922 N N . LEU A 1 248 ? 2.636 21.134 21.266 1 98.93 248 LEU A N 1
ATOM 1923 C CA . LEU A 1 248 ? 2.96 20.584 22.578 1 98.93 248 LEU A CA 1
ATOM 1924 C C . LEU A 1 248 ? 2.207 21.323 23.679 1 98.93 248 LEU A C 1
ATOM 1926 O O . LEU A 1 248 ? 1.853 20.729 24.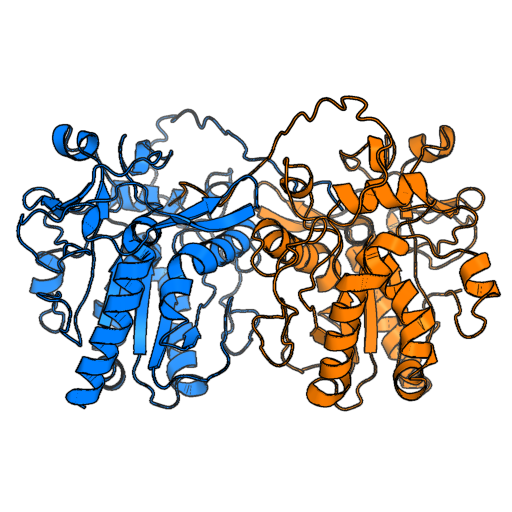7 1 98.93 248 LEU A O 1
ATOM 1930 N N . ASN A 1 249 ? 2.05 22.607 23.477 1 98.79 249 ASN A N 1
ATOM 1931 C CA . ASN A 1 249 ? 1.384 23.362 24.533 1 98.79 249 ASN A CA 1
ATOM 1932 C C . ASN A 1 249 ? 0.154 24.096 24.007 1 98.79 249 ASN A C 1
ATOM 1934 O O . ASN A 1 249 ? -0.563 24.743 24.773 1 98.79 249 ASN A O 1
ATOM 1938 N N . TRP A 1 250 ? -0.097 24.037 22.702 1 98.78 250 TRP A N 1
ATOM 1939 C CA . TRP A 1 250 ? -1.294 24.5 22.006 1 98.78 250 TRP A CA 1
ATOM 1940 C C . TRP A 1 250 ? -1.469 26.006 22.168 1 98.78 250 TRP A C 1
ATOM 1942 O O . TRP A 1 250 ? -2.595 26.498 22.28 1 98.78 250 TRP A O 1
ATOM 1952 N N . LYS A 1 251 ? -0.356 26.71 22.195 1 98.7 251 LYS A N 1
ATOM 1953 C CA . LYS A 1 251 ? -0.34 28.17 22.239 1 98.7 251 LYS A CA 1
ATOM 1954 C C . LYS A 1 251 ? 0.083 28.755 20.895 1 98.7 251 LYS A C 1
ATOM 1956 O O . LYS A 1 251 ? 0.754 28.088 20.105 1 98.7 251 LYS A O 1
ATOM 1961 N N . LEU A 1 252 ? -0.265 29.982 20.669 1 98.59 252 LEU A N 1
ATOM 1962 C CA . LEU A 1 252 ? 0.039 30.672 19.42 1 98.59 252 LEU A CA 1
ATOM 1963 C C . LEU A 1 252 ? 1.247 31.588 19.585 1 98.59 252 LEU A C 1
ATOM 1965 O O . LEU A 1 252 ? 1.805 32.07 18.597 1 98.59 252 LEU A O 1
ATOM 1969 N N . ASP A 1 253 ? 1.652 31.789 20.814 1 98.54 253 ASP A N 1
ATOM 1970 C CA . ASP A 1 253 ? 2.756 32.71 21.069 1 98.54 253 ASP A CA 1
ATOM 1971 C C . ASP A 1 253 ? 4.091 31.97 21.104 1 98.54 253 ASP A C 1
ATOM 1973 O O . ASP A 1 253 ? 4.157 30.782 20.782 1 98.54 253 ASP A O 1
ATOM 1977 N N . GLU A 1 254 ? 5.138 32.588 21.464 1 98.63 254 GLU A N 1
ATOM 1978 C CA . GLU A 1 254 ? 6.483 32.036 21.333 1 98.63 254 GLU A CA 1
ATOM 1979 C C . GLU A 1 254 ? 6.883 31.253 22.58 1 98.63 254 GLU A C 1
ATOM 1981 O O . GLU A 1 254 ? 8.062 30.959 22.784 1 98.63 254 GLU A O 1
ATOM 1986 N N . THR A 1 255 ? 5.877 30.919 23.435 1 98.73 255 THR A N 1
ATOM 1987 C CA . THR A 1 255 ? 6.187 30.121 24.616 1 98.73 255 THR A CA 1
ATOM 1988 C C . THR A 1 255 ? 6.827 28.794 24.22 1 98.73 255 THR A C 1
ATOM 1990 O O . THR A 1 255 ? 6.242 28.019 23.459 1 98.73 255 THR A O 1
ATOM 1993 N N . TYR A 1 256 ? 7.987 28.586 24.721 1 98.72 256 TYR A N 1
ATOM 1994 C CA . TYR A 1 256 ? 8.774 27.392 24.43 1 98.72 256 TYR A CA 1
ATOM 1995 C C . TYR A 1 256 ? 8.199 26.173 25.141 1 98.72 256 TYR A C 1
ATOM 1997 O O . TYR A 1 256 ? 7.804 26.255 26.306 1 98.72 256 TYR A O 1
ATOM 2005 N N . ALA A 1 257 ? 8.063 25.062 24.461 1 98.91 257 ALA A N 1
ATOM 2006 C CA . ALA A 1 257 ? 7.722 23.763 25.034 1 98.91 257 ALA A CA 1
ATOM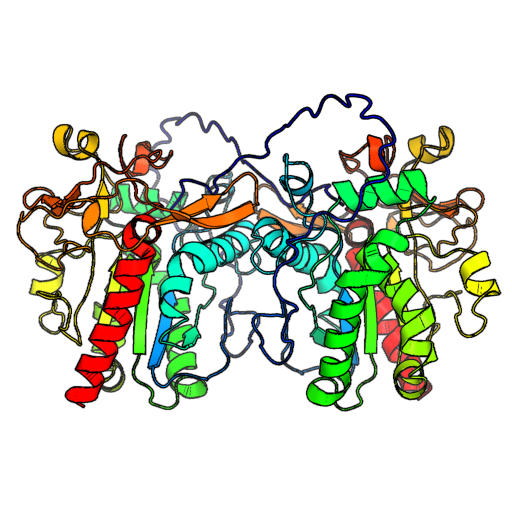 2007 C C . ALA A 1 257 ? 8.883 22.782 24.901 1 98.91 257 ALA A C 1
ATOM 2009 O O . ALA A 1 257 ? 9.269 22.414 23.788 1 98.91 257 ALA A O 1
ATOM 2010 N N . PRO A 1 258 ? 9.479 22.335 26.058 1 98.76 258 PRO A N 1
ATOM 2011 C CA . PRO A 1 258 ? 10.606 21.4 25.998 1 98.76 258 PRO A CA 1
ATOM 2012 C C . PRO A 1 258 ? 10.194 20.01 25.52 1 98.76 258 PRO A C 1
ATOM 2014 O O . PRO A 1 258 ? 9.004 19.685 25.504 1 98.76 258 PRO A O 1
ATOM 2017 N N . ALA A 1 259 ? 11.154 19.239 25.123 1 98.71 259 ALA A N 1
ATOM 2018 C CA . ALA A 1 259 ? 10.921 17.895 24.6 1 98.71 259 ALA A CA 1
ATOM 2019 C C . ALA A 1 259 ? 10.215 17.021 25.632 1 98.71 259 ALA A C 1
ATOM 2021 O O . ALA A 1 259 ? 9.542 16.05 25.276 1 98.71 259 ALA A O 1
ATOM 2022 N N . SER A 1 260 ? 10.363 17.338 26.899 1 98.55 260 SER A N 1
ATOM 2023 C CA . SER A 1 260 ? 9.729 16.562 27.96 1 98.55 260 SER A CA 1
ATOM 2024 C C . SER A 1 260 ? 8.209 16.646 27.874 1 98.55 260 SER A C 1
ATOM 2026 O O . SER A 1 260 ? 7.502 15.829 28.468 1 98.55 260 SER A O 1
ATOM 2028 N N . LYS A 1 261 ? 7.634 17.641 27.122 1 98.66 261 LYS A N 1
ATOM 2029 C CA . LYS A 1 261 ? 6.192 17.772 26.93 1 98.66 261 LYS A CA 1
ATOM 2030 C C . LYS A 1 261 ? 5.715 16.93 25.75 1 98.66 261 LYS A C 1
ATOM 2032 O O . LYS A 1 261 ? 4.511 16.776 25.537 1 98.66 261 LYS A O 1
ATOM 2037 N N . ASN A 1 262 ? 6.601 16.414 24.982 1 98.86 262 ASN A N 1
ATOM 2038 C CA . ASN A 1 262 ? 6.263 15.543 23.862 1 98.86 262 ASN A CA 1
ATOM 2039 C C . ASN A 1 262 ? 5.902 14.137 24.334 1 98.86 262 ASN A C 1
ATOM 2041 O O . ASN A 1 262 ? 6.711 13.468 24.978 1 98.86 262 ASN A O 1
ATOM 2045 N N . LEU A 1 263 ? 4.73 13.695 23.996 1 98.83 263 LEU A N 1
ATOM 2046 C CA . LEU A 1 263 ? 4.191 12.429 24.48 1 98.83 263 LEU A CA 1
ATOM 2047 C C . LEU A 1 263 ? 4.717 11.262 23.652 1 98.83 263 LEU A C 1
ATOM 2049 O O . LEU A 1 263 ? 4.423 10.102 23.95 1 98.83 263 LEU A O 1
ATOM 2053 N N . GLY A 1 264 ? 5.455 11.576 22.571 1 98.7 264 GLY A N 1
ATOM 2054 C CA . GLY A 1 264 ? 6.064 10.516 21.783 1 98.7 264 GLY A CA 1
ATOM 2055 C C . GLY A 1 264 ? 6 10.771 20.289 1 98.7 264 GLY A C 1
ATOM 2056 O O . GLY A 1 264 ? 4.932 11.065 19.749 1 98.7 264 GLY A O 1
ATOM 2057 N N . SER A 1 265 ? 7.161 10.648 19.634 1 98.81 265 SER A N 1
ATOM 2058 C CA . SER A 1 265 ? 7.285 10.733 18.183 1 98.81 265 SER A CA 1
ATOM 2059 C C . SER A 1 265 ? 7.193 9.354 17.538 1 98.81 265 SER A C 1
ATOM 2061 O O . SER A 1 265 ? 7.648 8.363 18.113 1 98.81 265 SER A O 1
ATOM 2063 N N . PHE A 1 266 ? 6.572 9.244 16.457 1 98.48 266 PHE A N 1
ATOM 2064 C CA . PHE A 1 266 ? 6.361 7.997 15.731 1 98.48 266 PHE A CA 1
ATOM 2065 C C . PHE A 1 266 ? 7.356 7.862 14.585 1 98.48 266 PHE A C 1
ATOM 2067 O O . PHE A 1 266 ? 7.133 8.395 13.496 1 98.48 266 PHE A O 1
ATOM 2074 N N . MET A 1 267 ? 8.432 7.095 14.839 1 97.44 267 MET A N 1
ATOM 2075 C CA . MET A 1 267 ? 9.572 7.069 13.926 1 97.44 267 MET A CA 1
ATOM 2076 C C . MET A 1 267 ? 9.817 5.658 13.402 1 97.44 267 MET A C 1
ATOM 2078 O O . MET A 1 267 ? 9.587 4.679 14.113 1 97.44 267 MET A O 1
ATOM 2082 N N . LEU A 1 268 ? 10.288 5.585 12.22 1 94.44 268 LEU A N 1
ATOM 2083 C CA . LEU A 1 268 ? 10.596 4.299 11.605 1 94.44 268 LEU A CA 1
ATOM 2084 C C . LEU A 1 268 ? 11.796 3.646 12.283 1 94.44 268 LEU A C 1
ATOM 2086 O O . LEU A 1 268 ? 12.821 4.296 12.501 1 94.44 268 LEU A O 1
ATOM 2090 N N . ASN A 1 269 ? 11.597 2.494 12.734 1 92.3 269 ASN A N 1
ATOM 2091 C CA . ASN A 1 269 ? 12.703 1.588 13.024 1 92.3 269 ASN A CA 1
ATOM 2092 C C . ASN A 1 269 ? 13.129 0.809 11.782 1 92.3 269 ASN A C 1
ATOM 2094 O O . ASN A 1 269 ? 12.488 -0.176 11.412 1 92.3 269 ASN A O 1
ATOM 2098 N N . GLU A 1 270 ? 14.149 1.221 11.171 1 85.68 270 GLU A N 1
ATOM 2099 C CA . GLU A 1 270 ? 14.57 0.67 9.887 1 85.68 270 GLU A CA 1
ATOM 2100 C C . GLU A 1 270 ? 14.89 -0.818 10.003 1 85.68 270 GLU A C 1
ATOM 2102 O O . GLU A 1 270 ? 14.61 -1.591 9.084 1 85.68 270 GLU A O 1
ATOM 2107 N N . LYS A 1 271 ? 15.444 -1.247 11.094 1 83.4 271 LYS A N 1
ATOM 2108 C CA . LYS A 1 271 ? 15.828 -2.641 11.294 1 83.4 271 LYS A CA 1
ATOM 2109 C C . LYS A 1 271 ? 14.6 -3.542 11.386 1 83.4 271 LYS A C 1
ATOM 2111 O O . LYS A 1 271 ? 14.583 -4.637 10.821 1 83.4 271 LYS A O 1
ATOM 2116 N N . ALA A 1 272 ? 13.582 -3.001 11.978 1 85.3 272 ALA A N 1
ATOM 2117 C CA . ALA A 1 272 ? 12.378 -3.798 12.198 1 85.3 272 ALA A CA 1
ATOM 2118 C C . ALA A 1 272 ? 11.324 -3.505 11.134 1 85.3 272 ALA A C 1
ATOM 2120 O O . ALA A 1 272 ? 10.294 -4.18 11.07 1 85.3 272 ALA A O 1
ATOM 2121 N N . ALA A 1 273 ? 11.497 -2.509 10.238 1 89.6 273 ALA A N 1
ATOM 2122 C CA . ALA A 1 273 ? 10.573 -2.078 9.193 1 89.6 273 ALA A CA 1
ATOM 2123 C C . ALA A 1 273 ? 9.186 -1.803 9.767 1 89.6 273 ALA A C 1
ATOM 2125 O O . ALA A 1 273 ? 8.181 -2.282 9.235 1 89.6 273 ALA A O 1
ATOM 2126 N N . ARG A 1 274 ? 9.189 -1.165 10.839 1 90.67 274 ARG A N 1
ATOM 2127 C CA . ARG A 1 274 ? 7.941 -0.737 11.461 1 90.67 274 ARG A CA 1
ATOM 2128 C C . ARG A 1 274 ? 8.123 0.583 12.203 1 90.67 274 ARG A C 1
ATOM 2130 O O . ARG A 1 274 ? 9.232 0.914 12.629 1 90.67 274 ARG A O 1
ATOM 2137 N N . TYR A 1 275 ? 7.109 1.268 12.349 1 95.01 275 TYR A N 1
ATOM 2138 C CA . TYR A 1 275 ? 7.143 2.507 13.118 1 95.01 275 TYR A CA 1
ATOM 2139 C C . TYR A 1 275 ? 6.944 2.232 14.604 1 95.01 275 TYR A C 1
ATOM 2141 O O . TYR A 1 275 ? 6.199 1.324 14.979 1 95.01 275 TYR A O 1
ATOM 2149 N N . GLU A 1 276 ? 7.616 3.034 15.366 1 95.99 276 GLU A N 1
ATOM 2150 C CA . GLU A 1 276 ? 7.525 2.92 16.819 1 95.99 276 GLU A CA 1
ATOM 2151 C C . GLU A 1 276 ? 7.563 4.292 17.484 1 95.99 276 GLU A C 1
ATOM 2153 O O . GLU A 1 276 ? 8.048 5.26 16.895 1 95.99 276 GLU A O 1
ATOM 2158 N N . ILE A 1 277 ? 7.023 4.373 18.68 1 98.08 277 ILE A N 1
ATOM 2159 C CA . ILE A 1 277 ? 7.075 5.607 19.456 1 98.08 277 ILE A CA 1
ATOM 2160 C C . ILE A 1 277 ? 8.463 5.773 20.07 1 98.08 277 ILE A C 1
ATOM 2162 O O . ILE A 1 277 ? 8.979 4.855 20.712 1 98.08 277 ILE A O 1
ATOM 2166 N N . LYS A 1 278 ? 9.067 6.906 19.835 1 97.53 278 LYS A N 1
ATOM 2167 C CA . LYS A 1 278 ? 10.412 7.225 20.305 1 97.53 278 LYS A CA 1
ATOM 2168 C C . LYS A 1 278 ? 10.479 8.647 20.855 1 97.53 278 LYS A C 1
ATOM 2170 O O . LYS A 1 278 ? 9.601 9.467 20.578 1 97.53 278 LYS A O 1
ATOM 2175 N N . ASN A 1 279 ? 11.443 8.822 21.701 1 98.15 279 ASN A N 1
ATOM 2176 C CA . ASN A 1 279 ? 11.841 10.174 22.08 1 98.15 279 ASN A CA 1
ATOM 2177 C C . ASN A 1 279 ? 13.01 10.672 21.235 1 98.15 279 ASN A C 1
ATOM 2179 O O . ASN A 1 279 ? 14.142 10.215 21.404 1 98.15 279 ASN A O 1
ATOM 2183 N N . ILE A 1 280 ? 12.76 11.599 20.429 1 98.39 280 ILE A N 1
ATOM 2184 C CA . ILE A 1 280 ? 13.812 12.089 19.545 1 98.39 280 ILE A CA 1
ATOM 2185 C C . ILE A 1 280 ? 14.176 13.523 19.921 1 98.39 280 ILE A C 1
ATOM 2187 O O . ILE A 1 280 ? 14.777 14.247 19.124 1 98.39 280 ILE A O 1
ATOM 2191 N N . GLY A 1 281 ? 13.678 13.981 21.045 1 98.65 281 GLY A N 1
ATOM 2192 C CA . GLY A 1 281 ? 13.986 15.318 21.528 1 98.65 281 GLY A CA 1
ATOM 2193 C C . GLY A 1 281 ? 13.211 16.406 20.809 1 98.65 281 GLY A C 1
ATOM 2194 O O . GLY A 1 281 ? 13.664 17.55 20.731 1 98.65 281 GLY A O 1
ATOM 2195 N N . ALA A 1 282 ? 12.065 16.084 20.273 1 98.79 282 ALA A N 1
ATOM 2196 C CA . ALA A 1 282 ? 11.275 17.071 19.542 1 98.79 282 ALA A CA 1
ATOM 2197 C C . ALA A 1 282 ? 10.616 18.062 20.498 1 98.79 282 ALA A C 1
ATOM 2199 O O . ALA A 1 282 ? 9.576 17.765 21.091 1 98.79 282 ALA A O 1
ATOM 2200 N N . ASP A 1 283 ? 11.232 19.162 20.694 1 98.92 283 ASP A N 1
ATOM 2201 C CA . ASP A 1 283 ? 10.648 20.333 21.342 1 98.92 283 ASP A CA 1
ATOM 2202 C C . ASP A 1 283 ? 9.898 21.201 20.335 1 98.92 283 ASP A C 1
ATOM 2204 O O . ASP A 1 283 ? 9.716 20.806 19.181 1 98.92 283 ASP A O 1
ATOM 2208 N N . ALA A 1 284 ? 9.32 22.298 20.783 1 98.93 284 ALA A N 1
ATOM 2209 C CA . ALA A 1 284 ? 8.586 23.15 19.851 1 98.93 284 ALA A CA 1
ATOM 2210 C C . ALA A 1 284 ? 8.515 24.587 20.36 1 98.93 284 ALA A C 1
ATOM 2212 O O . ALA A 1 284 ? 8.304 24.82 21.552 1 98.93 284 ALA A O 1
ATOM 2213 N N . GLN A 1 285 ? 8.708 25.471 19.465 1 98.89 285 GLN A N 1
ATOM 2214 C CA . GLN A 1 285 ? 8.487 26.893 19.704 1 98.89 285 GLN A CA 1
ATOM 2215 C C . GLN A 1 285 ? 7.973 27.589 18.447 1 98.89 285 GLN A C 1
ATOM 2217 O O . GLN A 1 285 ? 8.54 27.424 17.365 1 98.89 285 GLN A O 1
ATOM 2222 N N . VAL A 1 286 ? 6.949 28.346 18.639 1 98.84 286 VAL A N 1
ATOM 2223 C CA . VAL A 1 286 ? 6.454 29.127 17.51 1 98.84 286 VAL A CA 1
ATOM 2224 C C . VAL A 1 286 ? 7.426 30.264 17.202 1 98.84 286 VAL A C 1
ATOM 2226 O O . VAL A 1 286 ? 7.855 30.984 18.106 1 98.84 286 VAL A O 1
ATOM 2229 N N . ASN A 1 287 ? 7.864 30.338 16.022 1 98.74 287 ASN A N 1
ATOM 2230 C CA . ASN A 1 287 ? 8.484 31.555 15.511 1 98.74 287 ASN A CA 1
ATOM 2231 C C . ASN A 1 287 ? 7.456 32.478 14.862 1 98.74 287 ASN A C 1
ATOM 2233 O O . ASN A 1 287 ? 7.031 32.243 13.73 1 98.74 287 ASN A O 1
ATOM 2237 N N . LEU A 1 288 ? 7.088 33.504 15.552 1 97.98 288 LEU A N 1
ATOM 2238 C CA . LEU A 1 288 ? 5.981 34.355 15.128 1 97.98 288 LEU A CA 1
ATOM 2239 C C . LEU A 1 288 ? 6.306 35.052 13.811 1 97.98 288 LEU A C 1
ATOM 2241 O O . LEU A 1 288 ? 5.426 35.233 12.966 1 97.98 288 LEU A O 1
ATOM 2245 N N . ALA A 1 289 ? 7.502 35.478 13.674 1 97.35 289 ALA A N 1
ATOM 2246 C CA . ALA A 1 289 ? 7.891 36.25 12.496 1 97.35 289 ALA A CA 1
ATOM 2247 C C . ALA A 1 289 ? 7.765 35.413 11.226 1 97.35 289 ALA A C 1
ATOM 2249 O O . ALA A 1 289 ? 7.379 35.925 10.173 1 97.35 289 ALA A O 1
ATOM 2250 N N . ARG A 1 290 ? 8.063 34.155 11.342 1 97.59 290 ARG A N 1
ATOM 2251 C CA . ARG A 1 290 ? 8.081 33.28 10.175 1 97.59 290 ARG A CA 1
ATOM 2252 C C . ARG A 1 290 ? 6.809 32.443 10.098 1 97.59 290 ARG A C 1
ATOM 2254 O O . ARG A 1 290 ? 6.43 31.976 9.022 1 97.59 290 ARG A O 1
ATOM 2261 N N . GLY A 1 291 ? 6.134 32.254 11.237 1 98.42 291 GLY A N 1
ATOM 2262 C CA . GLY A 1 291 ? 4.894 31.496 11.289 1 98.42 291 GLY A CA 1
ATOM 2263 C C . GLY A 1 291 ? 5.111 29.994 11.266 1 98.42 291 GLY A C 1
ATOM 2264 O O . GLY A 1 291 ? 4.331 29.258 10.658 1 98.42 291 GLY A O 1
ATOM 2265 N N . VAL A 1 292 ? 6.225 29.468 11.874 1 98.86 292 VAL A N 1
ATOM 2266 C CA . VAL A 1 292 ? 6.532 28.042 11.859 1 98.86 292 VAL A CA 1
ATOM 2267 C C . VAL A 1 292 ? 6.83 27.562 13.277 1 98.86 292 VAL A C 1
ATOM 2269 O O . VAL A 1 292 ? 6.932 28.369 14.204 1 98.86 292 VAL A O 1
ATOM 2272 N N . ILE A 1 293 ? 6.865 26.266 13.472 1 98.93 293 ILE A N 1
ATOM 2273 C CA . ILE A 1 293 ? 7.412 25.621 14.661 1 98.93 293 ILE A CA 1
ATOM 2274 C C . ILE A 1 293 ? 8.902 25.353 14.463 1 98.93 293 ILE A C 1
ATOM 2276 O O . ILE A 1 293 ? 9.299 24.707 13.491 1 98.93 293 ILE A O 1
ATOM 2280 N N . VAL A 1 294 ? 9.664 25.854 15.34 1 98.86 294 VAL A N 1
ATOM 2281 C CA . VAL A 1 294 ? 11.091 25.546 15.342 1 98.86 294 VAL A CA 1
ATOM 2282 C C . VAL A 1 294 ? 11.38 24.444 16.359 1 98.86 294 VAL A C 1
ATOM 2284 O O . VAL A 1 294 ? 10.867 24.474 17.48 1 98.86 294 VAL A O 1
ATOM 2287 N N . THR A 1 295 ? 12.165 23.424 15.994 1 98.88 295 THR A N 1
ATOM 2288 C CA . THR A 1 295 ? 12.436 22.285 16.864 1 98.88 295 THR A CA 1
ATOM 2289 C C . THR A 1 295 ? 13.917 21.919 16.83 1 98.88 295 THR A C 1
ATOM 2291 O O . THR A 1 295 ? 14.629 22.279 15.89 1 98.88 295 THR A O 1
ATOM 2294 N N . ASN A 1 296 ? 14.369 21.274 17.889 1 98.17 296 ASN A N 1
ATOM 2295 C CA . ASN A 1 296 ? 15.716 20.723 17.991 1 98.17 296 ASN A CA 1
ATOM 2296 C C . ASN A 1 296 ? 15.714 19.206 17.825 1 98.17 296 ASN A C 1
ATOM 2298 O O . ASN A 1 296 ? 16.675 18.534 18.205 1 98.17 296 ASN A O 1
ATOM 2302 N N . ALA A 1 297 ? 14.673 18.673 17.284 1 98.47 297 ALA A N 1
ATOM 2303 C CA . ALA A 1 297 ? 14.525 17.228 17.138 1 98.47 297 ALA A CA 1
ATOM 2304 C C . ALA A 1 297 ? 15.756 16.614 16.477 1 98.47 297 ALA A C 1
ATOM 2306 O O . ALA A 1 297 ? 16.323 17.193 15.548 1 98.47 297 ALA A O 1
ATOM 2307 N N . LYS A 1 298 ? 16.184 15.43 17.01 1 97.16 298 LYS A N 1
ATOM 2308 C CA . LYS A 1 298 ? 17.276 14.67 16.408 1 97.16 298 LYS A CA 1
ATOM 2309 C C . LYS A 1 298 ? 16.772 13.795 15.264 1 97.16 298 LYS A C 1
ATOM 2311 O O . LYS A 1 298 ? 16.562 12.594 15.441 1 97.16 298 LYS A O 1
ATOM 2316 N N . ALA A 1 299 ? 16.668 14.382 14.152 1 96.27 299 ALA A N 1
ATOM 2317 C CA . ALA A 1 299 ? 16.22 13.726 12.926 1 96.27 299 ALA A CA 1
ATOM 2318 C C . ALA A 1 299 ? 16.769 14.436 11.692 1 96.27 299 ALA A C 1
ATOM 2320 O O . ALA A 1 299 ? 17.152 15.607 11.76 1 96.27 299 ALA A O 1
ATOM 2321 N N . ALA A 1 300 ? 16.884 13.685 10.611 1 94.58 300 ALA A N 1
ATOM 2322 C CA . ALA A 1 300 ? 17.34 14.287 9.361 1 94.58 300 ALA A CA 1
ATOM 2323 C C . ALA A 1 300 ? 16.239 15.132 8.725 1 94.58 300 ALA A C 1
ATOM 2325 O O . ALA A 1 300 ? 15.069 14.744 8.731 1 94.58 300 ALA A O 1
ATOM 2326 N N . PRO A 1 301 ? 16.56 16.357 8.268 1 95.98 301 PRO A N 1
ATOM 2327 C CA . PRO A 1 301 ? 15.582 17.119 7.488 1 95.98 301 PRO A CA 1
ATOM 2328 C C . PRO A 1 301 ? 15.194 16.422 6.186 1 95.98 301 PRO A C 1
ATOM 2330 O O . PRO A 1 301 ? 15.872 15.486 5.757 1 95.98 301 PRO A O 1
ATOM 2333 N N . ILE A 1 302 ? 14.088 16.907 5.653 1 93.74 302 ILE A N 1
ATOM 2334 C CA . ILE A 1 302 ? 13.67 16.369 4.363 1 93.74 302 ILE A CA 1
ATOM 2335 C C . ILE A 1 302 ? 14.733 16.671 3.309 1 93.74 302 ILE A C 1
ATOM 2337 O O . ILE A 1 302 ? 15.334 17.748 3.315 1 93.74 302 ILE A O 1
ATOM 2341 N N . ALA A 1 303 ? 14.945 15.745 2.353 1 88.01 303 ALA A N 1
ATOM 2342 C CA . ALA A 1 303 ? 16.03 15.845 1.38 1 88.01 303 ALA A CA 1
ATOM 2343 C C . ALA A 1 303 ? 15.655 16.78 0.234 1 88.01 303 ALA A C 1
ATOM 2345 O O . ALA A 1 303 ? 16.519 17.209 -0.534 1 88.01 303 ALA A O 1
ATOM 2346 N N . LEU A 1 304 ? 14.509 17.305 0.131 1 91.59 304 LEU A N 1
ATOM 2347 C CA . LEU A 1 304 ? 14.042 18.166 -0.95 1 91.59 304 LEU A CA 1
ATOM 2348 C C . LEU A 1 304 ? 14.326 19.631 -0.638 1 91.59 304 LEU A C 1
ATOM 2350 O O . LEU A 1 304 ? 13.408 20.454 -0.612 1 91.59 304 LEU A O 1
ATOM 2354 N N . THR A 1 305 ? 15.589 19.977 -0.595 1 92.19 305 THR A N 1
ATOM 2355 C CA . THR A 1 305 ? 16.038 21.285 -0.133 1 92.19 305 THR A CA 1
ATOM 2356 C C . THR A 1 305 ? 15.558 22.386 -1.074 1 92.19 305 THR A C 1
ATOM 2358 O O . THR A 1 305 ? 15.295 23.51 -0.64 1 92.19 305 THR A O 1
ATOM 2361 N N . ASP A 1 306 ? 15.388 22.091 -2.399 1 89.62 306 ASP A N 1
ATOM 2362 C CA . ASP A 1 306 ? 14.941 23.087 -3.368 1 89.62 306 ASP A CA 1
ATOM 2363 C C . ASP A 1 306 ? 13.482 23.469 -3.131 1 89.62 306 ASP A C 1
ATOM 2365 O O . ASP A 1 306 ? 13.033 24.53 -3.568 1 89.62 306 ASP A O 1
ATOM 2369 N N . PHE A 1 307 ? 12.867 22.61 -2.425 1 91.14 307 PHE A N 1
ATOM 2370 C CA . PHE A 1 307 ? 11.445 22.852 -2.213 1 91.14 307 PHE A CA 1
ATOM 2371 C C . PHE A 1 307 ? 11.192 23.403 -0.815 1 91.14 307 PHE A C 1
ATOM 2373 O O . PHE A 1 307 ? 10.261 24.184 -0.609 1 91.14 307 PHE A O 1
ATOM 2380 N N . PHE A 1 308 ? 12.084 23.001 0.165 1 95.49 308 PHE A N 1
ATOM 2381 C CA . PHE A 1 308 ? 11.653 23.248 1.536 1 95.49 308 PHE A CA 1
ATOM 2382 C C . PHE A 1 308 ? 12.767 23.904 2.344 1 95.49 308 PHE A C 1
ATOM 2384 O O . PHE A 1 308 ? 12.564 24.279 3.501 1 95.49 308 PHE A O 1
ATOM 2391 N N . GLY A 1 309 ? 13.924 24.149 1.75 1 95.5 309 GLY A N 1
ATOM 2392 C CA . GLY A 1 309 ? 15.057 24.718 2.463 1 95.5 309 GLY A CA 1
ATOM 2393 C C . GLY A 1 309 ? 15.953 23.668 3.093 1 95.5 309 GLY A C 1
ATOM 2394 O O . GLY A 1 309 ? 15.65 22.475 3.044 1 95.5 309 GLY A O 1
ATOM 2395 N N . PRO A 1 310 ? 17.023 24.014 3.673 1 96.76 310 PRO A N 1
ATOM 2396 C CA . PRO A 1 310 ? 18.07 23.088 4.112 1 96.76 310 PRO A CA 1
ATOM 2397 C C . PRO A 1 310 ? 17.7 22.344 5.393 1 96.76 310 PRO A C 1
ATOM 2399 O O . PRO A 1 310 ? 18.312 21.323 5.717 1 96.76 310 PRO A O 1
ATOM 2402 N N . GLN A 1 311 ? 16.757 22.889 6.184 1 97.92 311 GLN A N 1
ATOM 2403 C CA . GLN A 1 311 ? 16.424 22.232 7.444 1 97.92 311 GLN A CA 1
ATOM 2404 C C . GLN A 1 311 ? 14.918 22.246 7.69 1 97.92 311 GLN A C 1
ATOM 2406 O O . GLN A 1 311 ? 14.455 22.771 8.705 1 97.92 311 GLN A O 1
ATOM 2411 N N . SER A 1 312 ? 14.221 21.666 6.83 1 98.23 312 SER A N 1
ATOM 2412 C CA . SER A 1 312 ? 12.783 21.459 6.969 1 98.23 312 SER A CA 1
ATOM 2413 C C . SER A 1 312 ? 12.471 20.038 7.427 1 98.23 312 SER A C 1
ATOM 2415 O O . SER A 1 312 ? 13.091 19.08 6.961 1 98.23 312 SER A O 1
ATOM 2417 N N . PHE A 1 313 ? 11.59 19.941 8.381 1 98.48 313 PHE A N 1
ATOM 2418 C CA . PHE A 1 313 ? 11.098 18.643 8.827 1 98.48 313 PHE A CA 1
ATOM 2419 C C . PHE A 1 313 ? 9.675 18.405 8.336 1 98.48 313 PHE A C 1
ATOM 2421 O O . PHE A 1 313 ? 8.836 17.887 9.076 1 98.48 313 PHE A O 1
ATOM 2428 N N . HIS A 1 314 ? 9.42 18.799 7.1 1 98.03 314 HIS A N 1
ATOM 2429 C CA . HIS A 1 314 ? 8.106 18.778 6.469 1 98.03 314 HIS A CA 1
ATOM 2430 C C . HIS A 1 314 ? 7.505 17.376 6.493 1 98.03 314 HIS A C 1
ATOM 2432 O O . HIS A 1 314 ? 6.314 17.211 6.764 1 98.03 314 HIS A O 1
ATOM 2438 N N . ASP A 1 315 ? 8.287 16.34 6.287 1 96.37 315 ASP A N 1
ATOM 2439 C CA . ASP A 1 315 ? 7.81 14.96 6.267 1 96.37 315 ASP A CA 1
ATOM 2440 C C . ASP A 1 315 ? 7.393 14.503 7.663 1 96.37 315 ASP A C 1
ATOM 2442 O O . ASP A 1 315 ? 6.719 13.482 7.812 1 96.37 315 ASP A O 1
ATOM 2446 N N . ASP A 1 316 ? 7.807 15.267 8.698 1 98.18 316 ASP A N 1
ATOM 2447 C CA . ASP A 1 316 ? 7.652 14.802 10.073 1 98.18 316 ASP A CA 1
ATOM 2448 C C . ASP A 1 316 ? 6.727 15.726 10.863 1 98.18 316 ASP A C 1
ATOM 2450 O O . ASP A 1 316 ? 6.715 15.694 12.095 1 98.18 316 ASP A O 1
ATOM 2454 N N . ASP A 1 317 ? 5.967 16.508 10.156 1 98.78 317 ASP A N 1
ATOM 2455 C CA . ASP A 1 317 ? 5.032 17.402 10.832 1 98.78 317 ASP A CA 1
ATOM 2456 C C . ASP A 1 317 ? 4.083 16.622 11.739 1 98.78 317 ASP A C 1
ATOM 2458 O O . ASP A 1 317 ? 3.676 17.116 12.792 1 98.78 317 ASP A O 1
ATOM 2462 N N . TYR A 1 318 ? 3.708 15.44 11.36 1 98.85 318 TYR A N 1
ATOM 2463 C CA . TYR A 1 318 ? 2.83 14.58 12.145 1 98.85 318 TYR A CA 1
ATOM 2464 C C . TYR A 1 318 ? 3.632 13.724 13.118 1 98.85 318 TYR A C 1
ATOM 2466 O O . TYR A 1 318 ? 3.322 13.673 14.311 1 98.85 318 TYR A O 1
ATOM 2474 N N . THR A 1 319 ? 4.716 13.102 12.643 1 98.75 319 THR A N 1
ATOM 2475 C CA . THR A 1 319 ? 5.351 12.013 13.378 1 98.75 319 THR A CA 1
ATOM 2476 C C . THR A 1 319 ? 6.104 12.547 14.593 1 98.75 319 THR A C 1
ATOM 2478 O O . THR A 1 319 ? 6.197 11.869 15.619 1 98.75 319 THR A O 1
ATOM 2481 N N . PHE A 1 320 ? 6.622 13.785 14.502 1 98.9 320 PHE A N 1
ATOM 2482 C CA . PHE A 1 320 ? 7.346 14.364 15.628 1 98.9 320 PHE A CA 1
ATOM 2483 C C . PHE A 1 320 ? 6.427 14.54 16.831 1 98.9 320 PHE A C 1
ATOM 2485 O O . PHE A 1 320 ? 6.87 14.442 17.977 1 98.9 320 PHE A O 1
ATOM 2492 N N . TYR A 1 321 ? 5.172 14.769 16.583 1 98.94 321 TYR A N 1
ATOM 2493 C CA . TYR A 1 321 ? 4.237 15.1 17.653 1 98.94 321 TYR A CA 1
ATOM 2494 C C . TYR A 1 321 ? 3.034 14.165 17.634 1 98.94 321 TYR A C 1
ATOM 2496 O O . TYR A 1 321 ? 1.91 14.584 17.923 1 98.94 321 TYR A O 1
ATOM 2504 N N . TYR A 1 322 ? 3.277 12.964 17.245 1 98.86 322 TYR A N 1
ATOM 2505 C CA . TYR A 1 322 ? 2.268 11.952 16.953 1 98.86 322 TYR A CA 1
ATOM 2506 C C . TYR A 1 322 ? 1.338 11.749 18.143 1 98.86 322 TYR A C 1
ATOM 2508 O O . TYR A 1 322 ? 0.122 11.917 18.024 1 98.86 322 TYR A O 1
ATOM 2516 N N . ASN A 1 323 ? 1.819 11.435 19.295 1 98.88 323 ASN A N 1
ATOM 2517 C CA . ASN A 1 323 ? 0.968 11.16 20.448 1 98.88 323 ASN A CA 1
ATOM 2518 C C . ASN A 1 323 ? 0.308 12.431 20.974 1 98.88 323 ASN A C 1
ATOM 2520 O O . ASN A 1 323 ? -0.748 12.372 21.605 1 98.88 323 ASN A O 1
ATOM 2524 N N . ASN A 1 324 ? 0.947 13.611 20.774 1 98.94 324 ASN A N 1
ATOM 2525 C CA . ASN A 1 324 ? 0.302 14.866 21.143 1 98.94 324 ASN A CA 1
ATOM 2526 C C . ASN A 1 324 ? -0.931 15.136 20.286 1 98.94 324 ASN A C 1
ATOM 2528 O O . ASN A 1 324 ? -1.946 15.626 20.786 1 98.94 324 ASN A O 1
ATOM 2532 N N . ILE A 1 325 ? -0.791 14.837 18.997 1 98.93 325 ILE A N 1
ATOM 2533 C CA . ILE A 1 325 ? -1.935 14.997 18.105 1 98.93 325 ILE A CA 1
ATOM 2534 C C . ILE A 1 325 ? -3.043 14.026 18.507 1 98.93 325 ILE A C 1
ATOM 2536 O O . ILE A 1 325 ? -4.214 14.406 18.578 1 98.93 325 ILE A O 1
ATOM 2540 N N . LYS A 1 326 ? -2.687 12.766 18.77 1 98.79 326 LYS A N 1
ATOM 2541 C CA . LYS A 1 326 ? -3.648 11.76 19.212 1 98.79 326 LYS A CA 1
ATOM 2542 C C . LYS A 1 326 ? -4.421 12.238 20.438 1 98.79 326 LYS A C 1
ATOM 2544 O O . LYS A 1 326 ? -5.649 12.145 20.479 1 98.79 326 LYS A O 1
ATOM 2549 N N . ASP A 1 327 ? -3.706 12.72 21.378 1 98.81 327 ASP A N 1
ATOM 2550 C CA . ASP A 1 327 ? -4.3 13.241 22.605 1 98.81 327 ASP A CA 1
ATOM 2551 C C . ASP A 1 327 ? -5.215 14.428 22.312 1 98.81 327 ASP A C 1
ATOM 2553 O O . ASP A 1 327 ? -6.302 14.536 22.883 1 98.81 327 ASP A O 1
ATOM 2557 N N . ASN A 1 328 ? -4.778 15.317 21.481 1 98.91 328 ASN A N 1
ATOM 2558 C CA . ASN A 1 328 ? -5.547 16.513 21.154 1 98.91 328 ASN A CA 1
ATOM 2559 C C . ASN A 1 328 ? -6.844 16.165 20.429 1 98.91 328 ASN A C 1
ATOM 2561 O O . ASN A 1 328 ? -7.878 16.794 20.66 1 98.91 328 ASN A O 1
ATOM 2565 N N . VAL A 1 329 ? -6.788 15.208 19.508 1 98.9 329 VAL A N 1
ATOM 2566 C CA . VAL A 1 329 ? -7.982 14.75 18.806 1 98.9 329 VAL A CA 1
ATOM 2567 C C . VAL A 1 329 ? -9.036 14.302 19.817 1 98.9 329 VAL A C 1
ATOM 2569 O O . VAL A 1 329 ? -10.2 14.698 19.725 1 98.9 329 VAL A O 1
ATOM 2572 N N . ALA A 1 330 ? -8.643 13.523 20.769 1 98.82 330 ALA A N 1
ATOM 2573 C CA . ALA A 1 330 ? -9.564 13.046 21.796 1 98.82 330 ALA A CA 1
ATOM 2574 C C . ALA A 1 330 ? -10.148 14.209 22.592 1 98.82 330 ALA A C 1
ATOM 2576 O O . ALA A 1 330 ? -11.343 14.223 22.897 1 98.82 330 ALA A O 1
ATOM 2577 N N . LYS A 1 331 ? -9.334 15.156 22.926 1 98.82 331 LYS A N 1
ATOM 2578 C CA . LYS A 1 331 ? -9.771 16.299 23.723 1 98.82 331 LYS A CA 1
ATOM 2579 C C . LYS A 1 331 ? -10.767 17.159 22.951 1 98.82 331 LYS A C 1
ATOM 2581 O O . LYS A 1 331 ? -11.758 17.628 23.515 1 98.82 331 LYS A O 1
ATOM 2586 N N . ARG A 1 332 ? -10.523 17.378 21.697 1 98.84 332 ARG A N 1
ATOM 2587 C CA . ARG A 1 332 ? -11.427 18.202 20.901 1 98.84 332 ARG A CA 1
ATOM 2588 C C . ARG A 1 332 ? -12.758 17.493 20.674 1 98.84 332 ARG A C 1
ATOM 2590 O O . ARG A 1 332 ? -13.81 18.134 20.633 1 98.84 332 ARG A O 1
ATOM 2597 N N . ILE A 1 333 ? -12.687 16.185 20.449 1 98.86 333 ILE A N 1
ATOM 2598 C CA . ILE A 1 333 ? -13.924 15.423 20.314 1 98.86 333 ILE A CA 1
ATOM 2599 C C . ILE A 1 333 ? -14.737 15.528 21.602 1 98.86 333 ILE A C 1
ATOM 2601 O O . ILE A 1 333 ? -15.951 15.743 21.562 1 98.86 333 ILE A O 1
ATOM 2605 N N . ALA A 1 334 ? -14.087 15.39 22.748 1 98.7 334 ALA A N 1
ATOM 2606 C CA . ALA A 1 334 ? -14.772 15.511 24.032 1 98.7 334 ALA A CA 1
ATOM 2607 C C . ALA A 1 334 ? -15.398 16.893 24.192 1 98.7 334 ALA A C 1
ATOM 2609 O O . ALA A 1 334 ? -16.528 17.018 24.669 1 98.7 334 ALA A O 1
ATOM 2610 N N . ALA A 1 335 ? -14.678 17.893 23.849 1 98.68 335 ALA A N 1
ATOM 2611 C CA . ALA A 1 335 ? -15.188 19.259 23.939 1 98.68 335 ALA A CA 1
ATOM 2612 C C . ALA A 1 335 ? -16.397 19.454 23.028 1 98.68 335 ALA A C 1
ATOM 2614 O O . ALA A 1 335 ? -17.369 20.111 23.408 1 98.68 335 ALA A O 1
ATOM 2615 N N . TYR A 1 336 ? -16.297 18.931 21.858 1 98.56 336 TYR A N 1
ATOM 2616 C CA . TYR A 1 336 ? -17.399 19.023 20.906 1 98.56 336 TYR A CA 1
ATOM 2617 C C . TYR A 1 336 ? -18.659 18.374 21.465 1 98.56 336 TYR A C 1
ATOM 2619 O O . TYR A 1 336 ? -19.749 18.945 21.383 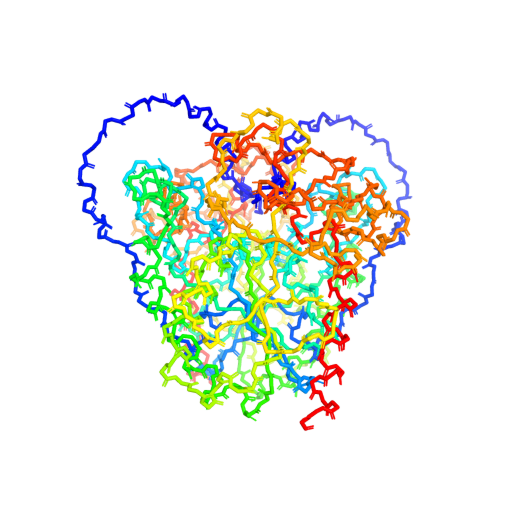1 98.56 336 TYR A O 1
ATOM 2627 N N . LYS A 1 337 ? -18.495 17.178 21.998 1 97.4 337 LYS A N 1
ATOM 2628 C CA . LYS A 1 337 ? -19.624 16.422 22.531 1 97.4 337 LYS A CA 1
ATOM 2629 C C . LYS A 1 337 ? -20.252 17.139 23.723 1 97.4 337 LYS A C 1
ATOM 2631 O O . LYS A 1 337 ? -21.465 17.062 23.931 1 97.4 337 LYS A O 1
ATOM 2636 N N . ALA A 1 338 ? -19.433 17.814 24.41 1 96.61 338 ALA A N 1
ATOM 2637 C CA . ALA A 1 338 ? -19.929 18.536 25.579 1 96.61 338 ALA A CA 1
ATOM 2638 C C . ALA A 1 338 ? -20.779 19.734 25.164 1 96.61 338 ALA A C 1
ATOM 2640 O O . ALA A 1 338 ? -21.669 20.157 25.905 1 96.61 338 ALA A O 1
ATOM 2641 N N . ASN A 1 339 ? -20.581 20.238 23.993 1 91.04 339 ASN A N 1
ATOM 2642 C CA . ASN A 1 339 ? -21.254 21.458 23.56 1 91.04 339 ASN A CA 1
ATOM 2643 C C . ASN A 1 339 ? -22.349 21.163 22.539 1 91.04 339 ASN A C 1
ATOM 2645 O O . ASN A 1 339 ? -22.982 22.082 22.017 1 91.04 339 ASN A O 1
ATOM 2649 N N . HIS A 1 340 ? -22.46 19.955 22.18 1 85.82 340 HIS A N 1
ATOM 2650 C CA . HIS A 1 340 ? -23.451 19.556 21.189 1 85.82 340 HIS A CA 1
ATOM 2651 C C . HIS A 1 340 ? -24.225 18.324 21.648 1 85.82 340 HIS A C 1
ATOM 2653 O O . HIS A 1 340 ? -23.719 17.529 22.443 1 85.82 340 HIS A O 1
ATOM 2659 N N . MET B 1 1 ? 7.851 15.742 3.85 1 18.45 1 MET B N 1
ATOM 2660 C CA . MET B 1 1 ? 7.177 15.065 2.746 1 18.45 1 MET B CA 1
ATOM 2661 C C . MET B 1 1 ? 7.631 13.614 2.639 1 18.45 1 MET B C 1
ATOM 2663 O O . MET B 1 1 ? 6.805 12.707 2.522 1 18.45 1 MET B O 1
ATOM 2667 N N . ARG B 1 2 ? 9.042 13.661 2.49 1 28.09 2 ARG B N 1
ATOM 2668 C CA . ARG B 1 2 ? 9.915 12.534 2.178 1 28.09 2 ARG B CA 1
ATOM 2669 C C . ARG B 1 2 ? 10.429 11.87 3.451 1 28.09 2 ARG B C 1
ATOM 2671 O O . ARG B 1 2 ? 11.451 11.182 3.43 1 28.09 2 ARG B O 1
ATOM 2678 N N . LYS B 1 3 ? 10.619 12.561 4.553 1 30.21 3 LYS B N 1
ATOM 2679 C CA . LYS B 1 3 ? 11.881 12.004 5.032 1 30.21 3 LYS B CA 1
ATOM 2680 C C . LYS B 1 3 ? 12.215 10.701 4.311 1 30.21 3 LYS B C 1
ATOM 2682 O O . LYS B 1 3 ? 13.36 10.483 3.909 1 30.21 3 LYS B O 1
ATOM 2687 N N . ALA B 1 4 ? 11.382 9.573 4.519 1 31.45 4 ALA B N 1
ATOM 2688 C CA . ALA B 1 4 ? 10.693 8.285 4.501 1 31.45 4 ALA B CA 1
ATOM 2689 C C . ALA B 1 4 ? 10.072 8.014 3.134 1 31.45 4 ALA B C 1
ATOM 2691 O O . ALA B 1 4 ? 9.404 6.996 2.94 1 31.45 4 ALA B O 1
ATOM 2692 N N . LEU B 1 5 ? 9.509 8.632 2.431 1 30.74 5 LEU B N 1
ATOM 2693 C CA . LEU B 1 5 ? 8.72 7.68 1.658 1 30.74 5 LEU B CA 1
ATOM 2694 C C . LEU B 1 5 ? 9.216 6.255 1.881 1 30.74 5 LEU B C 1
ATOM 2696 O O . LEU B 1 5 ? 10.391 5.959 1.652 1 30.74 5 LEU B O 1
ATOM 2700 N N . LEU B 1 6 ? 8.963 5.485 3.196 1 31.14 6 LEU B N 1
ATOM 2701 C CA . LEU B 1 6 ? 9.631 4.76 4.272 1 31.14 6 LEU B CA 1
ATOM 2702 C C . LEU B 1 6 ? 10.979 4.22 3.808 1 31.14 6 LEU B C 1
ATOM 2704 O O . LEU B 1 6 ? 11.212 4.066 2.607 1 31.14 6 LEU B O 1
ATOM 2708 N N . ALA B 1 7 ? 12.042 3.507 4.368 1 27.05 7 ALA B N 1
ATOM 2709 C CA . ALA B 1 7 ? 13.22 2.746 3.958 1 27.05 7 ALA B CA 1
ATOM 2710 C C . ALA B 1 7 ? 13.147 2.375 2.48 1 27.05 7 ALA B C 1
ATOM 2712 O O . ALA B 1 7 ? 12.286 1.592 2.072 1 27.05 7 ALA B O 1
ATOM 2713 N N . ALA B 1 8 ? 12.952 3.205 1.489 1 30.92 8 ALA B N 1
ATOM 2714 C CA . ALA B 1 8 ? 13.277 2.83 0.115 1 30.92 8 ALA B CA 1
ATOM 2715 C C . ALA B 1 8 ? 13.89 1.433 0.059 1 30.92 8 ALA B C 1
ATOM 2717 O O . ALA B 1 8 ? 14.313 0.893 1.083 1 30.92 8 ALA B O 1
ATOM 2718 N N . ILE B 1 9 ? 15.25 1.074 -0.928 1 28.36 9 ILE B N 1
ATOM 2719 C CA . ILE B 1 9 ? 16.293 0.235 -1.508 1 28.36 9 ILE B CA 1
ATOM 2720 C C . ILE B 1 9 ? 17.172 -0.337 -0.398 1 28.36 9 ILE B C 1
ATOM 2722 O O . ILE B 1 9 ? 17.959 0.388 0.215 1 28.36 9 ILE B O 1
ATOM 2726 N N . VAL B 1 10 ? 16.897 -0.86 0.465 1 26.29 10 VAL B N 1
ATOM 2727 C CA . VAL B 1 10 ? 17.976 -1.557 1.157 1 26.29 10 VAL B CA 1
ATOM 2728 C C . VAL B 1 10 ? 18.971 -2.109 0.138 1 26.29 10 VAL B C 1
ATOM 2730 O O . VAL B 1 10 ? 18.676 -3.078 -0.565 1 26.29 10 VAL B O 1
ATOM 2733 N N . ALA B 1 11 ? 19.604 -1.199 -0.74 1 26.89 11 ALA B N 1
ATOM 2734 C CA . ALA B 1 11 ? 20.695 -1.767 -1.527 1 26.89 11 ALA B CA 1
ATOM 2735 C C . ALA B 1 11 ? 21.63 -2.597 -0.651 1 26.89 11 ALA B C 1
ATOM 2737 O O . ALA B 1 11 ? 22.645 -2.093 -0.164 1 26.89 11 ALA B O 1
ATOM 2738 N N . VAL B 1 12 ? 21.074 -3.315 0.304 1 26.04 12 VAL B N 1
ATOM 2739 C CA . VAL B 1 12 ? 22.121 -4 1.053 1 26.04 12 VAL B CA 1
ATOM 2740 C C . VAL B 1 12 ? 22.865 -4.967 0.135 1 26.04 12 VAL B C 1
ATOM 2742 O O . VAL B 1 12 ? 22.265 -5.887 -0.426 1 26.04 12 VAL B O 1
ATOM 2745 N N . LEU B 1 13 ? 23.816 -4.345 -0.595 1 24.84 13 LEU B N 1
ATOM 2746 C CA . LEU B 1 13 ? 24.874 -5.282 -0.958 1 24.84 13 LEU B CA 1
ATOM 2747 C C . LEU B 1 13 ? 25.129 -6.277 0.169 1 24.84 13 LEU B C 1
ATOM 2749 O O . LEU B 1 13 ? 25.767 -5.939 1.169 1 24.84 13 LEU B O 1
ATOM 2753 N N . VAL B 1 14 ? 24.194 -6.963 0.57 1 26.74 14 VAL B N 1
ATOM 2754 C CA . VAL B 1 14 ? 24.556 -7.985 1.546 1 26.74 14 VAL B CA 1
ATOM 2755 C C . VAL B 1 14 ? 25.644 -8.889 0.968 1 26.74 14 VAL B C 1
ATOM 2757 O O . VAL B 1 14 ? 25.432 -9.553 -0.049 1 26.74 14 VAL B O 1
ATOM 2760 N N . MET B 1 15 ? 26.898 -8.481 1.148 1 23.98 15 MET B N 1
ATOM 2761 C CA . MET B 1 15 ? 27.948 -9.494 1.099 1 23.98 15 MET B CA 1
ATOM 2762 C C . MET B 1 15 ? 27.546 -10.734 1.891 1 23.98 15 MET B C 1
ATOM 2764 O O . MET B 1 15 ? 27.148 -10.631 3.053 1 23.98 15 MET B O 1
ATOM 2768 N N . ALA B 1 16 ? 27.25 -11.78 1.254 1 24.99 16 ALA B N 1
ATOM 2769 C CA . ALA B 1 16 ? 26.976 -13.174 1.591 1 24.99 16 ALA B CA 1
ATOM 2770 C C . ALA B 1 16 ? 28.012 -13.714 2.574 1 24.99 16 ALA B C 1
ATOM 2772 O O . ALA B 1 16 ? 29.106 -14.119 2.172 1 24.99 16 ALA B O 1
ATOM 2773 N N . SER B 1 17 ? 28.313 -12.974 3.808 1 25.36 17 SER B N 1
ATOM 2774 C CA . SER B 1 17 ? 29.187 -13.854 4.576 1 25.36 17 SER B CA 1
ATOM 2775 C C . SER B 1 17 ? 28.474 -15.148 4.954 1 25.36 17 SER B C 1
ATOM 2777 O O . SER B 1 17 ? 27.246 -15.179 5.058 1 25.36 17 SER B O 1
ATOM 2779 N N . MET B 1 18 ? 29.064 -16.223 4.865 1 26.37 18 MET B N 1
ATOM 2780 C CA . MET B 1 18 ? 28.947 -17.657 5.11 1 26.37 18 MET B CA 1
ATOM 2781 C C . MET B 1 18 ? 28.502 -17.929 6.543 1 26.37 18 MET B C 1
ATOM 2783 O O . MET B 1 18 ? 29.27 -17.729 7.485 1 26.37 18 MET B O 1
ATOM 2787 N N . LEU B 1 19 ? 27.319 -17.274 7.043 1 29.11 19 LEU B N 1
ATOM 2788 C CA . LEU B 1 19 ? 27.171 -17.591 8.459 1 29.11 19 LEU B CA 1
ATOM 2789 C C . LEU B 1 19 ? 26.864 -19.072 8.655 1 29.11 19 LEU B C 1
ATOM 2791 O O . LEU B 1 19 ? 26.165 -19.678 7.84 1 29.11 19 LEU B O 1
ATOM 2795 N N . PRO B 1 20 ? 27.473 -19.712 9.656 1 30.37 20 PRO B N 1
ATOM 2796 C CA . PRO B 1 20 ? 27.411 -21.108 10.094 1 30.37 20 PRO B CA 1
ATOM 2797 C C . PRO B 1 20 ? 26.008 -21.53 10.524 1 30.37 20 PRO B C 1
ATOM 2799 O O . PRO B 1 20 ? 25.164 -20.678 10.811 1 30.37 20 PRO B O 1
ATOM 2802 N N . GLY B 1 21 ? 25.712 -22.826 10.59 1 29.41 21 GLY B N 1
ATOM 2803 C CA . GLY B 1 21 ? 24.653 -23.815 10.711 1 29.41 21 GLY B CA 1
ATOM 2804 C C . GLY B 1 21 ? 23.899 -23.725 12.023 1 29.41 21 GLY B C 1
ATOM 2805 O O . GLY B 1 21 ? 23.569 -24.748 12.628 1 29.41 21 GLY B O 1
ATOM 2806 N N . SER B 1 22 ? 23.752 -22.593 12.91 1 30.14 22 SER B N 1
ATOM 2807 C CA . SER B 1 22 ? 23.184 -22.862 14.227 1 30.14 22 SER B CA 1
ATOM 2808 C C . SER B 1 22 ? 21.702 -23.209 14.13 1 30.14 22 SER B C 1
ATOM 2810 O O . SER B 1 22 ? 21.022 -22.791 13.19 1 30.14 22 SER B O 1
ATOM 2812 N N . SER B 1 23 ? 21.143 -24.164 14.849 1 30.53 23 SER B N 1
ATOM 2813 C CA . SER B 1 23 ? 19.806 -24.699 15.087 1 30.53 23 SER B CA 1
ATOM 2814 C C . SER B 1 23 ? 18.817 -23.588 15.422 1 30.53 23 SER B C 1
ATOM 2816 O O . SER B 1 23 ? 18.941 -22.93 16.457 1 30.53 23 SER B O 1
ATOM 2818 N N . ALA B 1 24 ? 18.241 -22.763 14.502 1 35.54 24 ALA B N 1
ATOM 2819 C CA . ALA B 1 24 ? 17.593 -21.462 14.647 1 35.54 24 ALA B CA 1
ATOM 2820 C C . ALA B 1 24 ? 16.23 -21.6 15.319 1 35.54 24 ALA B C 1
ATOM 2822 O O . ALA B 1 24 ? 15.295 -22.152 14.733 1 35.54 24 ALA B O 1
ATOM 2823 N N . SER B 1 25 ? 16.038 -21.873 16.64 1 34.17 25 SER B N 1
ATOM 2824 C CA . SER B 1 25 ? 14.774 -21.647 17.333 1 34.17 25 SER B CA 1
ATOM 2825 C C . SER B 1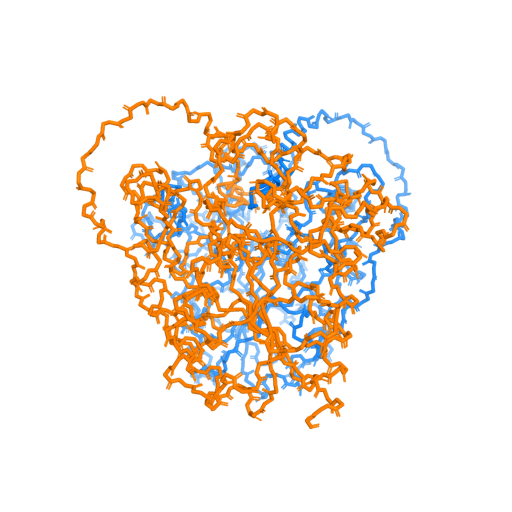 25 ? 14.088 -20.381 16.833 1 34.17 25 SER B C 1
ATOM 2827 O O . SER B 1 25 ? 14.743 -19.362 16.605 1 34.17 25 SER B O 1
ATOM 2829 N N . ALA B 1 26 ? 12.901 -20.448 16.301 1 45.32 26 ALA B N 1
ATOM 2830 C CA . ALA B 1 26 ? 12.137 -19.296 15.83 1 45.32 26 ALA B CA 1
ATOM 2831 C C . ALA B 1 26 ? 12.275 -18.116 16.788 1 45.32 26 ALA B C 1
ATOM 2833 O O . ALA B 1 26 ? 12.172 -18.282 18.006 1 45.32 26 ALA B O 1
ATOM 2834 N N . ARG B 1 27 ? 12.911 -17.069 16.649 1 53.09 27 ARG B N 1
ATOM 2835 C CA . ARG B 1 27 ? 13.024 -15.838 17.425 1 53.09 27 ARG B CA 1
ATOM 2836 C C . ARG B 1 27 ? 11.653 -15.218 17.673 1 53.09 27 ARG B C 1
ATOM 2838 O O . ARG B 1 27 ? 10.822 -15.154 16.764 1 53.09 27 ARG B O 1
ATOM 2845 N N . THR B 1 28 ? 10.922 -15.261 18.927 1 56.42 28 THR B N 1
ATOM 2846 C CA . THR B 1 28 ? 9.732 -14.774 19.616 1 56.42 28 THR B CA 1
ATOM 2847 C C . THR B 1 28 ? 9.517 -13.289 19.34 1 56.42 28 THR B C 1
ATOM 2849 O O . THR B 1 28 ? 10.479 -12.521 19.262 1 56.42 28 THR B O 1
ATOM 2852 N N . GLY B 1 29 ? 8.553 -12.781 18.269 1 70.29 29 GLY B N 1
ATOM 2853 C CA . GLY B 1 29 ? 8.169 -11.391 18.081 1 70.29 29 GLY B CA 1
ATOM 2854 C C . GLY B 1 29 ? 7.248 -11.181 16.893 1 70.29 29 GLY B C 1
ATOM 2855 O O . GLY B 1 29 ? 7.329 -10.157 16.211 1 70.29 29 GLY B O 1
ATOM 2856 N N . ALA B 1 30 ? 6.497 -12.241 16.62 1 76.66 30 ALA B N 1
ATOM 2857 C CA . ALA B 1 30 ? 5.629 -12.135 15.45 1 76.66 30 ALA B CA 1
ATOM 2858 C C . ALA B 1 30 ? 4.423 -11.245 15.739 1 76.66 30 ALA B C 1
ATOM 2860 O O . ALA B 1 30 ? 3.623 -10.962 14.845 1 76.66 30 ALA B O 1
ATOM 2861 N N . GLY B 1 31 ? 4.304 -10.641 16.865 1 85.1 31 GLY B N 1
ATOM 2862 C CA . GLY B 1 31 ? 3.174 -9.788 17.198 1 85.1 31 GLY B CA 1
ATOM 2863 C C . GLY B 1 31 ? 1.887 -10.56 17.416 1 85.1 31 GLY B C 1
ATOM 2864 O O . GLY B 1 31 ? 1.891 -11.793 17.428 1 85.1 31 GLY B O 1
ATOM 2865 N N . ASP B 1 32 ? 0.816 -9.93 17.525 1 89.47 32 ASP B N 1
ATOM 2866 C CA . ASP B 1 32 ? -0.483 -10.535 17.801 1 89.47 32 ASP B CA 1
ATOM 2867 C C . ASP B 1 32 ? -1.072 -11.172 16.544 1 89.47 32 ASP B C 1
ATOM 2869 O O . ASP B 1 32 ? -0.802 -10.721 15.429 1 89.47 32 ASP B O 1
ATOM 2873 N N . ALA B 1 33 ? -1.849 -12.274 16.73 1 94.94 33 ALA B N 1
ATOM 2874 C CA . ALA B 1 33 ? -2.591 -12.882 15.628 1 94.94 33 ALA B CA 1
ATOM 2875 C C . ALA B 1 33 ? -3.617 -11.909 15.055 1 94.94 33 ALA B C 1
ATOM 2877 O O . ALA B 1 33 ? -4.252 -11.157 15.799 1 94.94 33 ALA B O 1
ATOM 2878 N N . PRO B 1 34 ? -3.745 -11.93 13.793 1 96.85 34 PRO B N 1
ATOM 2879 C CA . PRO B 1 34 ? -4.752 -11.054 13.191 1 96.85 34 PRO B CA 1
ATOM 2880 C C . PRO B 1 34 ? -6.174 -11.404 13.625 1 96.85 34 PRO B C 1
ATOM 2882 O O . PRO B 1 34 ? -6.497 -12.582 13.804 1 96.85 34 PRO B O 1
ATOM 2885 N N . ASP B 1 35 ? -6.98 -10.441 13.834 1 96.55 35 ASP B N 1
ATOM 2886 C CA . ASP B 1 35 ? -8.426 -10.57 13.987 1 96.55 35 ASP B CA 1
ATOM 2887 C C . ASP B 1 35 ? -9.146 -10.275 12.673 1 96.55 35 ASP B C 1
ATOM 2889 O O . ASP B 1 35 ? -9.456 -9.119 12.375 1 96.55 35 ASP B O 1
ATOM 2893 N N . TYR B 1 36 ? -9.563 -11.265 11.914 1 97.97 36 TYR B N 1
ATOM 2894 C CA . TYR B 1 36 ? -10.052 -11.098 10.55 1 97.97 36 TYR B CA 1
ATOM 2895 C C . TYR B 1 36 ? -11.483 -10.574 10.543 1 97.97 36 TYR B C 1
ATOM 2897 O O . TYR B 1 36 ? -12.044 -10.294 9.481 1 97.97 36 TYR B O 1
ATOM 2905 N N . SER B 1 37 ? -12.067 -10.448 11.747 1 96.52 37 SER B N 1
ATOM 2906 C CA . SER B 1 37 ? -13.319 -9.701 11.808 1 96.52 37 SER B CA 1
ATOM 2907 C C . SER B 1 37 ? -13.09 -8.215 11.554 1 96.52 37 SER B C 1
ATOM 2909 O O . SER B 1 37 ? -14.039 -7.469 11.303 1 96.52 37 SER B O 1
ATOM 2911 N N . ARG B 1 38 ? -11.86 -7.768 11.616 1 93.02 38 ARG B N 1
ATOM 2912 C CA . ARG B 1 38 ? -11.484 -6.383 11.353 1 93.02 38 ARG B CA 1
ATOM 2913 C C . ARG B 1 38 ? -11.004 -6.21 9.916 1 93.02 38 ARG B C 1
ATOM 2915 O O . ARG B 1 38 ? -10.071 -6.889 9.481 1 93.02 38 ARG B O 1
ATOM 2922 N N . LYS B 1 39 ? -11.51 -5.248 9.25 1 92.02 39 LYS B N 1
ATOM 2923 C CA . LYS B 1 39 ? -11.14 -5.003 7.859 1 92.02 39 LYS B CA 1
ATOM 2924 C C . LYS B 1 39 ? -9.673 -4.6 7.743 1 92.02 39 LYS B C 1
ATOM 2926 O O . LYS B 1 39 ? -9.038 -4.839 6.714 1 92.02 39 LYS B O 1
ATOM 2931 N N . SER B 1 40 ? -9.101 -4.098 8.851 1 90.18 40 SER B N 1
ATOM 2932 C CA . SER B 1 40 ? -7.71 -3.656 8.855 1 90.18 40 SER B CA 1
ATOM 2933 C C . SER B 1 40 ? -6.753 -4.839 8.763 1 90.18 40 SER B C 1
ATOM 2935 O O . SER B 1 40 ? -5.558 -4.661 8.517 1 90.18 40 SER B O 1
ATOM 2937 N N . CYS B 1 41 ? -7.273 -6.022 8.883 1 96.12 41 CYS B N 1
ATOM 2938 C CA . CYS B 1 41 ? -6.444 -7.219 8.798 1 96.12 41 CYS B CA 1
ATOM 2939 C C . CYS B 1 41 ? -6.487 -7.814 7.395 1 96.12 41 CYS B C 1
ATOM 2941 O O . CYS B 1 41 ? -5.949 -8.897 7.159 1 96.12 41 CYS B O 1
ATOM 2943 N N . TRP B 1 42 ? -7.129 -7.031 6.502 1 96.67 42 TRP B N 1
ATOM 2944 C CA . TRP B 1 42 ? -7.184 -7.384 5.087 1 96.67 42 TRP B CA 1
ATOM 2945 C C . TRP B 1 42 ? -6.563 -6.288 4.228 1 96.67 42 TRP B C 1
ATOM 2947 O O . TRP B 1 42 ? -6.776 -5.099 4.477 1 96.67 42 TRP B O 1
ATOM 2957 N N . TYR B 1 43 ? -5.806 -6.637 3.293 1 96.19 43 TYR B N 1
ATOM 2958 C CA . TYR B 1 43 ? -5.447 -5.662 2.269 1 96.19 43 TYR B CA 1
ATOM 2959 C C . TYR B 1 43 ? -6.658 -5.288 1.423 1 96.19 43 TYR B C 1
ATOM 2961 O O . TYR B 1 43 ? -6.831 -4.123 1.057 1 96.19 43 TYR B O 1
ATOM 2969 N N . GLN B 1 44 ? -7.475 -6.398 1.159 1 95.41 44 GLN B N 1
ATOM 2970 C CA . GLN B 1 44 ? -8.609 -6.18 0.268 1 95.41 44 GLN B CA 1
ATOM 2971 C C . GLN B 1 44 ? -9.824 -6.987 0.717 1 95.41 44 GLN B C 1
ATOM 2973 O O . GLN B 1 44 ? -9.744 -8.209 0.864 1 95.41 44 GLN B O 1
ATOM 2978 N N . VAL B 1 45 ? -10.895 -6.355 1.017 1 95.96 45 VAL B N 1
ATOM 2979 C CA . VAL B 1 45 ? -12.249 -6.897 1.076 1 95.96 45 VAL B CA 1
ATOM 2980 C C . VAL B 1 45 ? -13.116 -6.239 0.005 1 95.96 45 VAL B C 1
ATOM 2982 O O . VAL B 1 45 ? -13.483 -5.068 0.127 1 95.96 45 VAL B O 1
ATOM 2985 N N . PRO B 1 46 ? -13.455 -6.953 -1.04 1 95.96 46 PRO B N 1
ATOM 2986 C CA . PRO B 1 46 ? -14.117 -6.346 -2.198 1 95.96 46 PRO B CA 1
ATOM 2987 C C . PRO B 1 46 ? -15.605 -6.097 -1.964 1 95.96 46 PRO B C 1
ATOM 2989 O O . PRO B 1 46 ? -16.193 -6.669 -1.042 1 95.96 46 PRO B O 1
ATOM 2992 N N . ASP B 1 47 ? -16.086 -5.146 -2.79 1 92.37 47 ASP B N 1
ATOM 2993 C CA . ASP B 1 47 ? -17.528 -5.199 -3.012 1 92.37 47 ASP B CA 1
ATOM 2994 C C . ASP B 1 47 ? -17.922 -6.469 -3.762 1 92.37 47 ASP B C 1
ATOM 2996 O O . ASP B 1 47 ? -17.21 -6.908 -4.667 1 92.37 47 ASP B O 1
ATOM 3000 N N . ILE B 1 48 ? -19.028 -6.99 -3.359 1 96.94 48 ILE B N 1
ATOM 3001 C CA . ILE B 1 48 ? -19.471 -8.224 -4 1 96.94 48 ILE B CA 1
ATOM 3002 C C . ILE B 1 48 ? -20.31 -7.893 -5.232 1 96.94 48 ILE B C 1
ATOM 3004 O O . ILE B 1 48 ? -21.474 -7.504 -5.112 1 96.94 48 ILE B O 1
ATOM 3008 N N . THR B 1 49 ? -19.657 -8.054 -6.369 1 96.25 49 THR B N 1
ATOM 3009 C CA . THR B 1 49 ? -20.352 -7.733 -7.611 1 96.25 49 THR B CA 1
ATOM 3010 C C . THR B 1 49 ? -20.34 -8.926 -8.562 1 96.25 49 THR B C 1
ATOM 3012 O O . THR B 1 49 ? -20.965 -8.887 -9.623 1 96.25 49 THR B O 1
ATOM 3015 N N . LYS B 1 50 ? -19.61 -9.992 -8.232 1 97.97 50 LYS B N 1
ATOM 3016 C CA . LYS B 1 50 ? -19.472 -11.187 -9.06 1 97.97 50 LYS B CA 1
ATOM 3017 C C . LYS B 1 50 ? -19.988 -12.424 -8.33 1 97.97 50 LYS B C 1
ATOM 3019 O O . LYS B 1 50 ? -20.133 -12.413 -7.106 1 97.97 50 LYS B O 1
ATOM 3024 N N . GLU B 1 51 ? -20.197 -13.477 -9.082 1 98.26 51 GLU B N 1
ATOM 3025 C CA . GLU B 1 51 ? -20.761 -14.712 -8.544 1 98.26 51 GLU B CA 1
ATOM 3026 C C . GLU B 1 51 ? -19.664 -15.642 -8.033 1 98.26 51 GLU B C 1
ATOM 3028 O O . GLU B 1 51 ? -19.951 -16.658 -7.397 1 98.26 51 GLU B O 1
ATOM 3033 N N . VAL B 1 52 ? -18.45 -15.373 -8.348 1 98.87 52 VAL B N 1
ATOM 3034 C CA . VAL B 1 52 ? -17.302 -16.178 -7.947 1 98.87 52 VAL B CA 1
ATOM 3035 C C . VAL B 1 52 ? -16.295 -15.307 -7.2 1 98.87 52 VAL B C 1
ATOM 3037 O O . VAL B 1 52 ? -16.127 -14.128 -7.52 1 98.87 52 VAL B O 1
ATOM 3040 N N . ASP B 1 53 ? -15.633 -15.86 -6.187 1 98.9 53 ASP B N 1
ATOM 3041 C CA . ASP B 1 53 ? -14.615 -15.154 -5.416 1 98.9 53 ASP B CA 1
ATOM 3042 C C . ASP B 1 53 ? -13.217 -15.676 -5.742 1 98.9 53 ASP B C 1
ATOM 3044 O O . ASP B 1 53 ? -13.069 -16.783 -6.264 1 98.9 53 ASP B O 1
ATOM 3048 N N . THR B 1 54 ? -12.265 -14.878 -5.481 1 98.94 54 THR B N 1
ATOM 3049 C CA . THR B 1 54 ? -10.884 -15.332 -5.359 1 98.94 54 THR B CA 1
ATOM 3050 C C . THR B 1 54 ? -10.337 -15.031 -3.966 1 98.94 54 THR B C 1
ATOM 3052 O O . THR B 1 54 ? -10.465 -13.909 -3.473 1 98.94 54 THR B O 1
ATOM 3055 N N . PHE B 1 55 ? -9.839 -16.024 -3.312 1 98.94 55 PHE B N 1
ATOM 3056 C CA . PHE B 1 55 ? -9.042 -15.876 -2.1 1 98.94 55 PHE B CA 1
ATOM 3057 C C . PHE B 1 55 ? -7.553 -15.93 -2.421 1 98.94 55 PHE B C 1
ATOM 3059 O O . PHE B 1 55 ? -7.015 -16.998 -2.72 1 98.94 55 PHE B O 1
ATOM 3066 N N . TYR B 1 56 ? -6.878 -14.798 -2.363 1 98.93 56 TYR B N 1
ATOM 3067 C CA . TYR B 1 56 ? -5.5 -14.689 -2.829 1 98.93 56 TYR B CA 1
ATOM 3068 C C . TYR B 1 56 ? -4.535 -14.57 -1.655 1 98.93 56 TYR B C 1
ATOM 3070 O O . TYR B 1 56 ? -4.727 -13.735 -0.767 1 98.93 56 TYR B O 1
ATOM 3078 N N . ILE B 1 57 ? -3.492 -15.381 -1.65 1 98.95 57 ILE B N 1
ATOM 3079 C CA . ILE B 1 57 ? -2.439 -15.368 -0.64 1 98.95 57 ILE B CA 1
ATOM 3080 C C . ILE B 1 57 ? -1.135 -14.875 -1.262 1 98.95 57 ILE B C 1
ATOM 3082 O O . ILE B 1 57 ? -0.533 -15.565 -2.089 1 98.95 57 ILE B O 1
ATOM 3086 N N . TYR B 1 58 ? -0.697 -13.676 -0.872 1 98.6 58 TYR B N 1
ATOM 3087 C CA . TYR B 1 58 ? 0.437 -13.052 -1.545 1 98.6 58 TYR B CA 1
ATOM 3088 C C . TYR B 1 58 ? 1.75 -13.685 -1.102 1 98.6 58 TYR B C 1
ATOM 3090 O O . TYR B 1 58 ? 1.792 -14.408 -0.103 1 98.6 58 TYR B O 1
ATOM 3098 N N . SER B 1 59 ? 2.809 -13.421 -1.83 1 98.11 59 SER B N 1
ATOM 3099 C CA . SER B 1 59 ? 4.151 -13.973 -1.675 1 98.11 59 SER B CA 1
ATOM 3100 C C . SER B 1 59 ? 4.868 -13.356 -0.479 1 98.11 59 SER B C 1
ATOM 3102 O O . SER B 1 59 ? 4.29 -12.546 0.248 1 98.11 59 SER B O 1
ATOM 3104 N N . THR B 1 60 ? 6.08 -13.805 -0.256 1 97.68 60 THR B N 1
ATOM 3105 C CA . THR B 1 60 ? 6.933 -13.199 0.76 1 97.68 60 THR B CA 1
ATOM 3106 C C . THR B 1 60 ? 7.145 -11.715 0.474 1 97.68 60 THR B C 1
ATOM 3108 O O . THR B 1 60 ? 7.704 -11.35 -0.562 1 97.68 60 THR B O 1
ATOM 3111 N N . ALA B 1 61 ? 6.676 -10.9 1.39 1 97.09 61 ALA B N 1
ATOM 3112 C CA . ALA B 1 61 ? 6.83 -9.454 1.25 1 97.09 61 ALA B CA 1
ATOM 3113 C C . ALA B 1 61 ? 7.75 -8.893 2.33 1 97.09 61 ALA B C 1
ATOM 3115 O O . ALA B 1 61 ? 8.223 -7.759 2.224 1 97.09 61 ALA B O 1
ATOM 3116 N N . TYR B 1 62 ? 8.017 -9.641 3.362 1 96.15 62 TYR B N 1
ATOM 3117 C CA . TYR B 1 62 ? 9.006 -9.355 4.395 1 96.15 62 TYR B CA 1
ATOM 3118 C C . TYR B 1 62 ? 10.385 -9.857 3.984 1 96.15 62 TYR B C 1
ATOM 3120 O O . TYR B 1 62 ? 10.776 -10.973 4.335 1 96.15 62 TYR B O 1
ATOM 3128 N N . ILE B 1 63 ? 11.101 -9.053 3.253 1 95.22 63 ILE B N 1
ATOM 3129 C CA . ILE B 1 63 ? 12.284 -9.537 2.55 1 95.22 63 ILE B CA 1
ATOM 3130 C C . ILE B 1 63 ? 13.536 -8.899 3.147 1 95.22 63 ILE B C 1
ATOM 3132 O O . ILE B 1 63 ? 14.23 -9.52 3.957 1 95.22 63 ILE B O 1
ATOM 3136 N N . GLU B 1 64 ? 13.748 -7.61 2.86 1 92.35 64 GLU B N 1
ATOM 3137 C CA . GLU B 1 64 ? 14.997 -6.95 3.227 1 92.35 64 GLU B CA 1
ATOM 3138 C C . GLU B 1 64 ? 15.141 -6.846 4.743 1 92.35 64 GLU B C 1
ATOM 3140 O O . GLU B 1 64 ? 16.197 -7.165 5.294 1 92.35 64 GLU B O 1
ATOM 3145 N N . SER B 1 65 ? 14.135 -6.389 5.33 1 91.49 65 SER B N 1
ATOM 3146 C CA . SER B 1 65 ? 14.207 -6.165 6.77 1 91.49 65 SER B CA 1
ATOM 3147 C C . SER B 1 65 ? 14.316 -7.482 7.53 1 91.49 65 SER B C 1
ATOM 3149 O O . SER B 1 65 ? 14.762 -7.507 8.679 1 91.49 65 SER B O 1
ATOM 3151 N N . SER B 1 66 ? 13.975 -8.541 6.896 1 93.66 66 SER B N 1
ATOM 3152 C CA . SER B 1 66 ? 14.065 -9.837 7.561 1 93.66 66 SER B CA 1
ATOM 3153 C C . SER B 1 66 ? 15.518 -10.252 7.768 1 93.66 66 SER B C 1
ATOM 3155 O O . SER B 1 66 ? 15.808 -11.129 8.585 1 93.66 66 SER B O 1
ATOM 3157 N N . PHE B 1 67 ? 16.426 -9.655 7.036 1 92.92 67 PHE B N 1
ATOM 3158 C CA . PHE B 1 67 ? 17.835 -10.024 7.109 1 92.92 67 PHE B CA 1
ATOM 3159 C C . PHE B 1 67 ? 18.561 -9.184 8.153 1 92.92 67 PHE B C 1
ATOM 3161 O O . PHE B 1 67 ? 19.723 -9.448 8.471 1 92.92 67 PHE B O 1
ATOM 3168 N N . SER B 1 68 ? 17.849 -8.147 8.66 1 90 68 SER B N 1
ATOM 3169 C CA . SER B 1 68 ? 18.468 -7.323 9.693 1 90 68 SER B CA 1
ATOM 3170 C C . SER B 1 68 ? 18.683 -8.116 10.978 1 90 68 SER B C 1
ATOM 3172 O O . SER B 1 68 ? 17.883 -8.992 11.314 1 90 68 SER B O 1
ATOM 3174 N N . GLU B 1 69 ? 19.769 -7.749 11.701 1 88.35 69 GLU B N 1
ATOM 3175 C CA . GLU B 1 69 ? 20.082 -8.448 12.943 1 88.35 69 GLU B CA 1
ATOM 3176 C C . GLU B 1 69 ? 18.939 -8.33 13.947 1 88.35 69 GLU B C 1
ATOM 3178 O O . GLU B 1 69 ? 18.43 -7.234 14.189 1 88.35 69 GLU B O 1
ATOM 3183 N N . GLY B 1 70 ? 18.571 -9.4 14.428 1 86.53 70 GLY B N 1
ATOM 3184 C CA . GLY B 1 70 ? 17.554 -9.402 15.468 1 86.53 70 GLY B CA 1
ATOM 3185 C C . GLY B 1 70 ? 16.141 -9.341 14.92 1 86.53 70 GLY B C 1
ATOM 3186 O O . GLY B 1 70 ? 15.174 -9.327 15.685 1 86.53 70 GLY B O 1
ATOM 3187 N N . SER B 1 71 ? 16.028 -9.384 13.622 1 89.44 71 SER B N 1
ATOM 3188 C CA . SER B 1 71 ? 14.702 -9.327 13.017 1 89.44 71 SER B CA 1
ATOM 3189 C C . SER B 1 71 ? 13.91 -10.599 13.301 1 89.44 71 SER B C 1
ATOM 3191 O O . SER B 1 71 ? 14.473 -11.695 13.326 1 89.44 71 SER B O 1
ATOM 3193 N N . PRO B 1 72 ? 12.579 -10.428 13.476 1 92.07 72 PRO B N 1
ATOM 3194 C CA . PRO B 1 72 ? 11.752 -11.615 13.708 1 92.07 72 PRO B CA 1
ATOM 3195 C C . PRO B 1 72 ? 11.687 -12.536 12.492 1 92.07 72 PRO B C 1
ATOM 3197 O O . PRO B 1 72 ? 11.905 -12.089 11.362 1 92.07 72 PRO B O 1
ATOM 3200 N N . ASP B 1 73 ? 11.354 -13.811 12.723 1 95.55 73 ASP B N 1
ATOM 3201 C CA . ASP B 1 73 ? 11.225 -14.798 11.656 1 95.55 73 ASP B CA 1
ATOM 3202 C C . ASP B 1 73 ? 9.971 -14.545 10.822 1 95.55 73 ASP B C 1
ATOM 3204 O O . ASP B 1 73 ? 9.916 -14.914 9.647 1 95.55 73 ASP B O 1
ATOM 3208 N N . TYR B 1 74 ? 9 -13.94 11.488 1 96.89 74 TYR B N 1
ATOM 3209 C CA . TYR B 1 74 ? 7.726 -13.653 10.837 1 96.89 74 TYR B CA 1
ATOM 3210 C C . TYR B 1 74 ? 7.432 -12.158 10.851 1 96.89 74 TYR B C 1
ATOM 3212 O O . TYR B 1 74 ? 7.755 -11.464 11.817 1 96.89 74 TYR B O 1
ATOM 3220 N N . ALA B 1 75 ? 6.822 -11.676 9.75 1 95.57 75 ALA B N 1
ATOM 3221 C CA . ALA B 1 75 ? 6.411 -10.276 9.69 1 95.57 75 ALA B CA 1
ATOM 3222 C C . ALA B 1 75 ? 5.285 -9.992 10.681 1 95.57 75 ALA B C 1
ATOM 3224 O O . ALA B 1 75 ? 4.362 -10.796 10.828 1 95.57 75 ALA B O 1
ATOM 3225 N N . THR B 1 76 ? 5.367 -8.909 11.389 1 93.61 76 THR B N 1
ATOM 3226 C CA . THR B 1 76 ? 4.209 -8.415 12.125 1 93.61 76 THR B CA 1
ATOM 3227 C C . THR B 1 76 ? 3.22 -7.733 11.184 1 93.61 76 THR B C 1
ATOM 3229 O O . THR B 1 76 ? 3.574 -7.372 10.059 1 93.61 76 THR B O 1
ATOM 3232 N N . LEU B 1 77 ? 1.995 -7.545 11.612 1 93.8 77 LEU B N 1
ATOM 3233 C CA . LEU B 1 77 ? 0.969 -7.005 10.727 1 93.8 77 LEU B CA 1
ATOM 3234 C C . LEU B 1 77 ? 1.195 -5.518 10.477 1 93.8 77 LEU B C 1
ATOM 3236 O O . LEU B 1 77 ? 0.608 -4.942 9.558 1 93.8 77 LEU B O 1
ATOM 3240 N N . ASP B 1 78 ? 2.023 -4.919 11.281 1 91.09 78 ASP B N 1
ATOM 3241 C CA . ASP B 1 78 ? 2.288 -3.494 11.114 1 91.09 78 ASP B CA 1
ATOM 3242 C C . ASP B 1 78 ? 3.606 -3.262 10.379 1 91.09 78 ASP B C 1
ATOM 3244 O O . ASP B 1 78 ? 4.095 -2.133 10.311 1 91.09 78 ASP B O 1
ATOM 3248 N N . ASN B 1 79 ? 4.205 -4.357 9.905 1 94.57 79 ASN B N 1
ATOM 3249 C CA . ASN B 1 79 ? 5.411 -4.23 9.093 1 94.57 79 ASN B CA 1
ATOM 3250 C C . ASN B 1 79 ? 5.132 -3.49 7.788 1 94.57 79 ASN B C 1
ATOM 3252 O O . ASN B 1 79 ? 4.373 -3.973 6.945 1 94.57 79 ASN B O 1
ATOM 3256 N N . ILE B 1 80 ? 5.774 -2.402 7.566 1 94.42 80 ILE B N 1
ATOM 3257 C CA . ILE B 1 80 ? 5.448 -1.521 6.45 1 94.42 80 ILE B CA 1
ATOM 3258 C C . ILE B 1 80 ? 5.947 -2.136 5.144 1 94.42 80 ILE B C 1
ATOM 3260 O O . ILE B 1 80 ? 5.309 -1.99 4.099 1 94.42 80 ILE B O 1
ATOM 3264 N N . GLU B 1 81 ? 7.107 -2.819 5.212 1 94.9 81 GLU B N 1
ATOM 3265 C CA . GLU B 1 81 ? 7.61 -3.503 4.025 1 94.9 81 GLU B CA 1
ATOM 3266 C C . GLU B 1 81 ? 6.611 -4.54 3.52 1 94.9 81 GLU B C 1
ATOM 3268 O O . GLU B 1 81 ? 6.339 -4.616 2.32 1 94.9 81 GLU B O 1
ATOM 3273 N N . MET B 1 82 ? 6.124 -5.278 4.439 1 96.71 82 MET B N 1
ATOM 3274 C CA . MET B 1 82 ? 5.153 -6.315 4.1 1 96.71 82 MET B CA 1
ATOM 3275 C C . MET B 1 82 ? 3.886 -5.703 3.511 1 96.71 82 MET B C 1
ATOM 3277 O O . MET B 1 82 ? 3.365 -6.19 2.507 1 96.71 82 MET B O 1
ATOM 3281 N N . LYS B 1 83 ? 3.416 -4.659 4.078 1 96.24 83 LYS B N 1
ATOM 3282 C CA . LYS B 1 83 ? 2.186 -4.027 3.609 1 96.24 83 LYS B CA 1
ATOM 3283 C C . LYS B 1 83 ? 2.363 -3.453 2.207 1 96.24 83 LYS B C 1
ATOM 3285 O O . LYS B 1 83 ? 1.482 -3.596 1.356 1 96.24 83 LYS B O 1
ATOM 3290 N N . MET B 1 84 ? 3.45 -2.862 1.949 1 95.97 84 MET B N 1
ATOM 3291 C CA . MET B 1 84 ? 3.738 -2.334 0.619 1 95.97 84 MET B CA 1
ATOM 3292 C C . MET B 1 84 ? 3.882 -3.463 -0.396 1 95.97 84 MET B C 1
ATOM 3294 O O . MET B 1 84 ? 3.455 -3.33 -1.544 1 95.97 84 MET B O 1
ATOM 3298 N N . GLY B 1 85 ? 4.517 -4.506 0.079 1 96.99 85 GLY B N 1
ATOM 3299 C CA . GLY B 1 85 ? 4.648 -5.666 -0.788 1 96.99 85 GLY B CA 1
ATOM 3300 C C . GLY B 1 85 ? 3.314 -6.281 -1.166 1 96.99 85 GLY B C 1
ATOM 3301 O O . GLY B 1 85 ? 3.111 -6.676 -2.316 1 96.99 85 GLY B O 1
ATOM 3302 N N . ALA B 1 86 ? 2.415 -6.381 -0.204 1 97.69 86 ALA B N 1
ATOM 3303 C CA . ALA B 1 86 ? 1.074 -6.897 -0.469 1 97.69 86 ALA B CA 1
ATOM 3304 C C . ALA B 1 86 ? 0.351 -6.038 -1.503 1 97.69 86 ALA B C 1
ATOM 3306 O O . ALA B 1 86 ? -0.292 -6.563 -2.415 1 97.69 86 ALA B O 1
ATOM 3307 N N . LEU B 1 87 ? 0.481 -4.72 -1.396 1 96.73 87 LEU B N 1
ATOM 3308 C CA . LEU B 1 87 ? -0.113 -3.8 -2.361 1 96.73 87 LEU B CA 1
ATOM 3309 C C . LEU B 1 87 ? 0.463 -4.028 -3.754 1 96.73 87 LEU B C 1
ATOM 3311 O O . LEU B 1 87 ? -0.284 -4.148 -4.728 1 96.73 87 LEU B O 1
ATOM 3315 N N . GLY B 1 88 ? 1.755 -4.055 -3.855 1 96.57 88 GLY B N 1
ATOM 3316 C CA . GLY B 1 88 ? 2.394 -4.271 -5.143 1 96.57 88 GLY B CA 1
ATOM 3317 C C . GLY B 1 88 ? 1.955 -5.557 -5.818 1 96.57 88 GLY B C 1
ATOM 3318 O O . GLY B 1 88 ? 1.664 -5.566 -7.016 1 96.57 88 GLY B O 1
ATOM 3319 N N . GLU B 1 89 ? 1.912 -6.55 -4.997 1 97.72 89 GLU B N 1
ATOM 3320 C CA . GLU B 1 89 ? 1.551 -7.838 -5.58 1 97.72 89 GLU B CA 1
ATOM 3321 C C . GLU B 1 89 ? 0.072 -7.879 -5.954 1 97.72 89 GLU B C 1
ATOM 3323 O O . GLU B 1 89 ? -0.31 -8.532 -6.928 1 97.72 89 GLU B O 1
ATOM 3328 N N . TYR B 1 90 ? -0.765 -7.262 -5.198 1 97.59 90 TYR B N 1
ATOM 3329 C CA . TYR B 1 90 ? -2.158 -7.156 -5.616 1 97.59 90 TYR B CA 1
ATOM 3330 C C . TYR B 1 90 ? -2.263 -6.566 -7.018 1 97.59 90 TYR B C 1
ATOM 3332 O O . TYR B 1 90 ? -2.972 -7.103 -7.872 1 97.59 90 TYR B O 1
ATOM 3340 N N . VAL B 1 91 ? -1.53 -5.559 -7.289 1 96.8 91 VAL B N 1
ATOM 3341 C CA . VAL B 1 91 ? -1.577 -4.865 -8.571 1 96.8 91 VAL B CA 1
ATOM 3342 C C . VAL B 1 91 ? -1.081 -5.792 -9.679 1 96.8 91 VAL B C 1
ATOM 3344 O O . VAL B 1 91 ? -1.731 -5.933 -10.717 1 96.8 91 VAL B O 1
ATOM 3347 N N . THR B 1 92 ? -0.053 -6.503 -9.428 1 97.58 92 THR B N 1
ATOM 3348 C CA . THR B 1 92 ? 0.616 -7.206 -10.516 1 97.58 92 THR B CA 1
ATOM 3349 C C . THR B 1 92 ? 0.034 -8.606 -10.694 1 97.58 92 THR B C 1
ATOM 3351 O O . THR B 1 92 ? 0.012 -9.138 -11.806 1 97.58 92 THR B O 1
ATOM 3354 N N . ASN B 1 93 ? -0.365 -9.167 -9.537 1 98.63 93 ASN B N 1
ATOM 3355 C CA . ASN B 1 93 ? -0.733 -10.578 -9.59 1 98.63 93 ASN B CA 1
ATOM 3356 C C . ASN B 1 93 ? -2.221 -10.78 -9.319 1 98.63 93 ASN B C 1
ATOM 3358 O O . ASN B 1 93 ? -2.954 -11.268 -10.182 1 98.63 93 ASN B O 1
ATOM 3362 N N . ALA B 1 94 ? -2.663 -10.325 -8.211 1 98.61 94 ALA B N 1
ATOM 3363 C CA . ALA B 1 94 ? -4.027 -10.625 -7.783 1 98.61 94 ALA B CA 1
ATOM 3364 C C . ALA B 1 94 ? -5.049 -9.945 -8.69 1 98.61 94 ALA B C 1
ATOM 3366 O O . ALA B 1 94 ? -6.169 -10.435 -8.851 1 98.61 94 ALA B O 1
ATOM 3367 N N . SER B 1 95 ? -4.626 -8.867 -9.329 1 97.74 95 SER B N 1
ATOM 3368 C CA . SER B 1 95 ? -5.543 -8.078 -10.144 1 97.74 95 SER B CA 1
ATOM 3369 C C . SER B 1 95 ? -6.015 -8.864 -11.363 1 97.74 95 SER B C 1
ATOM 3371 O O . SER B 1 95 ? -7.025 -8.517 -11.979 1 97.74 95 SER B O 1
ATOM 3373 N N . VAL B 1 96 ? -5.341 -9.931 -11.736 1 98.57 96 VAL B N 1
ATOM 3374 C CA . VAL B 1 96 ? -5.72 -10.734 -12.893 1 98.57 96 VAL B CA 1
ATOM 3375 C C . VAL B 1 96 ? -7.108 -11.332 -12.675 1 98.57 96 VAL B C 1
ATOM 3377 O O . VAL B 1 96 ? -7.817 -11.638 -13.637 1 98.57 96 VAL B O 1
ATOM 3380 N N . TYR B 1 97 ? -7.549 -11.411 -11.447 1 98.82 97 TYR B N 1
ATOM 3381 C CA . TYR B 1 97 ? -8.788 -12.101 -11.105 1 98.82 97 TYR B CA 1
ATOM 3382 C C . TYR B 1 97 ? -9.953 -11.123 -11.023 1 98.82 97 TYR B C 1
ATOM 3384 O O . TYR B 1 97 ? -11.115 -11.533 -10.987 1 98.82 97 TYR B O 1
ATOM 3392 N N . GLU B 1 98 ? -9.711 -9.836 -11.02 1 97.27 98 GLU B N 1
ATOM 3393 C CA . GLU B 1 98 ? -10.692 -8.819 -10.655 1 97.27 98 GLU B CA 1
ATOM 3394 C C . GLU B 1 98 ? -11.818 -8.744 -11.682 1 97.27 98 GLU B C 1
ATOM 3396 O O . GLU B 1 98 ? -12.95 -8.392 -11.345 1 97.27 98 GLU B O 1
ATOM 3401 N N . GLU B 1 99 ? -11.498 -9.048 -12.897 1 97.46 99 GLU B N 1
ATOM 3402 C CA . GLU B 1 99 ? -12.522 -8.923 -13.93 1 97.46 99 GLU B CA 1
ATOM 3403 C C . GLU B 1 99 ? -13.617 -9.971 -13.75 1 97.46 99 GLU B C 1
ATOM 3405 O O . GLU B 1 99 ? -14.783 -9.717 -14.06 1 97.46 99 GLU B O 1
ATOM 3410 N N . SER B 1 100 ? -13.239 -11.105 -13.171 1 98.65 100 SER B N 1
ATOM 3411 C CA . SER B 1 100 ? -14.173 -12.226 -13.165 1 98.65 100 SER B CA 1
ATOM 3412 C C . SER B 1 100 ? -14.63 -12.559 -11.749 1 98.65 100 SER B C 1
ATOM 3414 O O . SER B 1 100 ? -15.604 -13.29 -11.561 1 98.65 100 SER B O 1
ATOM 3416 N N . THR B 1 101 ? -13.983 -12.053 -10.745 1 98.82 101 THR B N 1
ATOM 3417 C CA . THR B 1 101 ? -14.233 -12.516 -9.384 1 98.82 101 THR B CA 1
ATOM 3418 C C . THR B 1 101 ? -14.164 -11.355 -8.396 1 98.82 101 THR B C 1
ATOM 3420 O O . THR B 1 101 ? -13.729 -10.258 -8.75 1 98.82 101 THR B O 1
ATOM 3423 N N . ASN B 1 102 ? -14.648 -11.586 -7.164 1 98.58 102 ASN B N 1
ATOM 3424 C CA . ASN B 1 102 ? -14.392 -10.73 -6.01 1 98.58 102 ASN B CA 1
ATOM 3425 C C . ASN B 1 102 ? -13.12 -11.144 -5.276 1 98.58 102 ASN B C 1
ATOM 3427 O O . ASN B 1 102 ? -13.039 -12.251 -4.741 1 98.58 102 ASN B O 1
ATOM 3431 N N . VAL B 1 103 ? -12.152 -10.305 -5.193 1 98.69 103 VAL B N 1
ATOM 3432 C CA . VAL B 1 103 ? -10.831 -10.736 -4.746 1 98.69 103 VAL B CA 1
ATOM 3433 C C . VAL B 1 103 ? -10.637 -10.37 -3.276 1 98.69 103 VAL B C 1
ATOM 3435 O O . VAL B 1 103 ? -10.626 -9.189 -2.921 1 98.69 103 VAL B O 1
ATOM 3438 N N . PHE B 1 104 ? -10.472 -11.382 -2.424 1 98.74 104 PHE B N 1
ATOM 3439 C CA . PHE B 1 104 ? -10.157 -11.253 -1.006 1 98.74 104 PHE B CA 1
ATOM 3440 C C . PHE B 1 104 ? -8.674 -11.501 -0.757 1 98.74 104 PHE B C 1
ATOM 3442 O O . PHE B 1 104 ? -8.115 -12.489 -1.237 1 98.74 104 PHE B O 1
ATOM 3449 N N . VAL B 1 105 ? -8.002 -10.57 -0.05 1 98.76 105 VAL B N 1
ATOM 3450 C CA . VAL B 1 105 ? -6.582 -10.73 0.248 1 98.76 105 VAL B CA 1
ATOM 3451 C C . VAL B 1 105 ? -6.332 -10.46 1.73 1 98.76 105 VAL B C 1
ATOM 3453 O O . VAL B 1 105 ? -6.288 -9.305 2.159 1 98.76 105 VAL B O 1
ATOM 3456 N N . PRO B 1 106 ? -6.068 -11.481 2.54 1 98.74 106 PRO B N 1
ATOM 3457 C CA . PRO B 1 106 ? -5.739 -11.263 3.95 1 98.74 106 PRO B CA 1
ATOM 3458 C C . PRO B 1 106 ? -4.276 -10.879 4.162 1 98.74 106 PRO B C 1
ATOM 3460 O O . PRO B 1 106 ? -3.399 -11.348 3.433 1 98.74 106 PRO B O 1
ATOM 3463 N N . TYR B 1 107 ? -4.038 -10.032 5.142 1 98.19 107 TYR B N 1
ATOM 3464 C CA . TYR B 1 107 ? -2.694 -9.976 5.704 1 98.19 107 TYR B CA 1
ATOM 3465 C C . TYR B 1 107 ? -2.413 -11.198 6.57 1 98.19 107 TYR B C 1
ATOM 3467 O O . TYR B 1 107 ? -3.33 -11.769 7.164 1 98.19 107 TYR B O 1
ATOM 3475 N N . TYR B 1 108 ? -1.251 -11.605 6.583 1 98.44 108 TYR B N 1
ATOM 3476 C CA . TYR B 1 108 ? -0.864 -12.703 7.462 1 98.44 108 TYR B CA 1
ATOM 3477 C C . TYR B 1 108 ? 0.599 -12.586 7.87 1 98.44 108 TYR B C 1
ATOM 3479 O O . TYR B 1 108 ? 1.399 -11.966 7.165 1 98.44 108 TYR B O 1
ATOM 3487 N N . ARG B 1 109 ? 0.931 -13.124 8.999 1 97.69 109 ARG B N 1
ATOM 3488 C CA . ARG B 1 109 ? 2.3 -13.098 9.502 1 97.69 109 ARG B CA 1
ATOM 3489 C C . ARG B 1 109 ? 3.176 -14.102 8.759 1 97.69 109 ARG B C 1
ATOM 3491 O O . ARG B 1 109 ? 3.421 -15.205 9.252 1 97.69 109 ARG B O 1
ATOM 3498 N N . GLN B 1 110 ? 3.594 -13.764 7.529 1 98 110 GLN B N 1
ATOM 3499 C CA . GLN B 1 110 ? 4.362 -14.617 6.628 1 98 110 GLN B CA 1
ATOM 3500 C C . GLN B 1 110 ? 5.788 -14.811 7.136 1 98 110 GLN B C 1
ATOM 3502 O O . GLN B 1 110 ? 6.322 -13.954 7.844 1 98 110 GLN B O 1
ATOM 3507 N N . ALA B 1 111 ? 6.373 -15.896 6.767 1 97.78 111 ALA B N 1
ATOM 3508 C CA . ALA B 1 111 ? 7.792 -16.113 7.036 1 97.78 111 ALA B CA 1
ATOM 3509 C C . ALA B 1 111 ? 8.658 -15.157 6.221 1 97.78 111 ALA B C 1
ATOM 3511 O O . ALA B 1 111 ? 8.442 -14.986 5.019 1 97.78 111 ALA B O 1
ATOM 3512 N N . GLY B 1 112 ? 9.563 -14.501 6.908 1 96.79 112 GLY B N 1
ATOM 3513 C CA . GLY B 1 112 ? 10.511 -13.676 6.175 1 96.79 112 GLY B CA 1
ATOM 3514 C C . GLY B 1 112 ? 11.394 -14.474 5.235 1 96.79 112 GLY B C 1
ATOM 3515 O O . GLY B 1 112 ? 11.606 -15.672 5.44 1 96.79 112 GLY B O 1
ATOM 3516 N N . LEU B 1 113 ? 11.894 -13.775 4.279 1 96.29 113 LEU B N 1
ATOM 3517 C CA . LEU B 1 113 ? 12.691 -14.464 3.27 1 96.29 113 LEU B CA 1
ATOM 3518 C C . LEU B 1 113 ? 13.896 -15.152 3.904 1 96.29 113 LEU B C 1
ATOM 3520 O O . LEU B 1 113 ? 14.254 -16.267 3.518 1 96.29 113 LEU B O 1
ATOM 3524 N N . ARG B 1 114 ? 14.547 -14.462 4.902 1 95.09 114 ARG B N 1
ATOM 3525 C CA . ARG B 1 114 ? 15.692 -15.055 5.584 1 95.09 114 ARG B CA 1
ATOM 3526 C C . ARG B 1 114 ? 15.327 -16.402 6.198 1 95.09 114 ARG B C 1
ATOM 3528 O O . ARG B 1 114 ? 15.985 -17.41 5.932 1 95.09 114 ARG B O 1
ATOM 3535 N N . PHE B 1 115 ? 14.31 -16.418 6.959 1 96.4 115 PHE B N 1
ATOM 3536 C CA . PHE B 1 115 ? 13.908 -17.612 7.694 1 96.4 115 PHE B CA 1
ATOM 3537 C C . PHE B 1 115 ? 13.438 -18.702 6.739 1 96.4 115 PHE B C 1
ATOM 3539 O O . PHE B 1 115 ? 13.816 -19.866 6.882 1 96.4 115 PHE B O 1
ATOM 3546 N N . ALA B 1 116 ? 12.595 -18.335 5.766 1 95.55 116 ALA B N 1
ATOM 3547 C CA . ALA B 1 116 ? 12.142 -19.291 4.758 1 95.55 116 ALA B CA 1
ATOM 3548 C C . ALA B 1 116 ? 13.326 -19.921 4.029 1 95.55 116 ALA B C 1
ATOM 3550 O O . ALA B 1 116 ? 13.322 -21.122 3.749 1 95.55 116 ALA B O 1
ATOM 3551 N N . GLY B 1 117 ? 14.285 -19.081 3.694 1 93.35 117 GLY B N 1
ATOM 3552 C CA . GLY B 1 117 ? 15.484 -19.58 3.039 1 93.35 117 GLY B CA 1
ATOM 3553 C C . GLY B 1 117 ? 16.27 -20.554 3.896 1 93.35 117 GLY B C 1
ATOM 3554 O O . GLY B 1 117 ? 16.738 -21.584 3.405 1 93.35 117 GLY B O 1
ATOM 3555 N N . GLU B 1 118 ? 16.409 -20.23 5.175 1 94.22 118 GLU B N 1
ATOM 3556 C CA . GLU B 1 118 ? 17.121 -21.098 6.108 1 94.22 118 GLU B CA 1
ATOM 3557 C C . GLU B 1 118 ? 16.422 -22.447 6.249 1 94.22 118 GLU B C 1
ATOM 3559 O O . GLU B 1 118 ? 17.073 -23.494 6.226 1 94.22 118 GLU B O 1
ATOM 3564 N N . VAL B 1 119 ? 15.195 -22.364 6.352 1 95.54 119 VAL B N 1
ATOM 3565 C CA . VAL B 1 119 ? 14.411 -23.584 6.514 1 95.54 119 VAL B CA 1
ATOM 3566 C C . VAL B 1 119 ? 14.497 -24.426 5.243 1 95.54 119 VAL B C 1
ATOM 3568 O O . VAL B 1 119 ? 14.71 -25.639 5.308 1 95.54 119 VAL B O 1
ATOM 3571 N N . ALA B 1 120 ? 14.34 -23.779 4.112 1 92.66 120 ALA B N 1
ATOM 3572 C CA . ALA B 1 120 ? 14.415 -24.489 2.838 1 92.66 120 ALA B CA 1
ATOM 3573 C C . ALA B 1 120 ? 15.774 -25.162 2.664 1 92.66 120 ALA B C 1
ATOM 3575 O O . ALA B 1 120 ? 15.86 -26.277 2.144 1 92.66 120 ALA B O 1
ATOM 3576 N N . ALA B 1 121 ? 16.796 -24.502 3.026 1 90.91 121 ALA B N 1
ATOM 3577 C CA . ALA B 1 121 ? 18.147 -25.043 2.899 1 90.91 121 ALA B CA 1
ATOM 3578 C C . ALA B 1 121 ? 18.334 -26.265 3.793 1 90.91 121 ALA B C 1
ATOM 3580 O O . ALA B 1 121 ? 19.002 -27.228 3.407 1 90.91 121 ALA B O 1
ATOM 3581 N N . LYS B 1 122 ? 17.751 -26.246 4.928 1 94.2 122 LYS B N 1
ATOM 3582 C CA . LYS B 1 122 ? 17.95 -27.298 5.921 1 94.2 122 LYS B CA 1
ATOM 3583 C C . LYS B 1 122 ? 17.004 -28.471 5.677 1 94.2 122 LYS B C 1
ATOM 3585 O O . LYS B 1 122 ? 17.375 -29.628 5.885 1 94.2 122 LYS B O 1
ATOM 3590 N N . LYS B 1 123 ? 15.803 -28.158 5.242 1 94.09 123 LYS B N 1
ATOM 3591 C CA . LYS B 1 123 ? 14.766 -29.185 5.223 1 94.09 123 LYS B CA 1
ATOM 3592 C C . LYS B 1 123 ? 14.408 -29.579 3.793 1 94.09 123 LYS B C 1
ATOM 3594 O O . LYS B 1 123 ? 13.656 -30.531 3.576 1 94.09 123 LYS B O 1
ATOM 3599 N N . GLY B 1 124 ? 14.892 -28.853 2.795 1 90.77 124 GLY B N 1
ATOM 3600 C CA . GLY B 1 124 ? 14.629 -29.166 1.4 1 90.77 124 GLY B CA 1
ATOM 3601 C C . GLY B 1 124 ? 13.421 -28.437 0.842 1 90.77 124 GLY B C 1
ATOM 3602 O O . GLY B 1 124 ? 13.21 -28.413 -0.372 1 90.77 124 GLY B O 1
ATOM 3603 N N . ASN B 1 125 ? 12.585 -27.901 1.714 1 92.69 125 ASN B N 1
ATOM 3604 C CA . ASN B 1 125 ? 11.456 -27.066 1.318 1 92.69 125 ASN B CA 1
ATOM 3605 C C . ASN B 1 125 ? 11.061 -26.094 2.426 1 92.69 125 ASN B C 1
ATOM 3607 O O . ASN B 1 125 ? 11.65 -26.107 3.508 1 92.69 125 ASN B O 1
ATOM 3611 N N . ILE B 1 126 ? 9.991 -25.307 2.215 1 95.12 126 ILE B N 1
ATOM 3612 C CA . ILE B 1 126 ? 9.707 -24.222 3.147 1 95.12 126 ILE B CA 1
ATOM 3613 C C . ILE B 1 126 ? 8.562 -24.623 4.074 1 95.12 126 ILE B C 1
ATOM 3615 O O . ILE B 1 126 ? 8.032 -23.79 4.813 1 95.12 126 ILE B O 1
ATOM 3619 N N . ASP B 1 127 ? 8.119 -25.837 4.068 1 95.8 127 ASP B N 1
ATOM 3620 C CA . ASP B 1 127 ? 6.919 -26.267 4.779 1 95.8 127 ASP B CA 1
ATOM 3621 C C . ASP B 1 127 ? 7.023 -25.956 6.27 1 95.8 127 ASP B C 1
ATOM 3623 O O . ASP B 1 127 ? 6.067 -25.467 6.876 1 95.8 127 ASP B O 1
ATOM 3627 N N . ALA B 1 128 ? 8.154 -26.209 6.84 1 96.24 128 ALA B N 1
ATOM 3628 C CA . ALA B 1 128 ? 8.331 -25.982 8.272 1 96.24 128 ALA B CA 1
ATOM 3629 C C . ALA B 1 128 ? 8.22 -24.498 8.61 1 96.24 128 ALA B C 1
ATOM 3631 O O . ALA B 1 128 ? 7.839 -24.136 9.726 1 96.24 128 ALA B O 1
ATOM 3632 N N . ALA B 1 129 ? 8.527 -23.657 7.655 1 96.81 129 ALA B N 1
ATOM 3633 C CA . ALA B 1 129 ? 8.47 -22.215 7.879 1 96.81 129 ALA B CA 1
ATOM 3634 C C . ALA B 1 129 ? 7.036 -21.702 7.787 1 96.81 129 ALA B C 1
ATOM 3636 O O . ALA B 1 129 ? 6.69 -20.693 8.406 1 96.81 129 ALA B O 1
ATOM 3637 N N . ILE B 1 130 ? 6.139 -22.403 7.047 1 97.93 130 ILE B N 1
ATOM 3638 C CA . ILE B 1 130 ? 4.827 -21.82 6.788 1 97.93 130 ILE B CA 1
ATOM 3639 C C . ILE B 1 130 ? 3.758 -22.592 7.558 1 97.93 130 ILE B C 1
ATOM 3641 O O . ILE B 1 130 ? 2.621 -22.133 7.683 1 97.93 130 ILE B O 1
ATOM 3645 N N . SER B 1 131 ? 4.043 -23.727 8.138 1 97.25 131 SER B N 1
ATOM 3646 C CA . SER B 1 131 ? 3.052 -24.628 8.716 1 97.25 131 SER B CA 1
ATOM 3647 C C . SER B 1 131 ? 2.619 -24.159 10.102 1 97.25 131 SER B C 1
ATOM 3649 O O . SER B 1 131 ? 1.626 -24.646 10.645 1 97.25 131 SER B O 1
ATOM 3651 N N . GLY B 1 132 ? 3.314 -23.233 10.707 1 96.28 132 GLY B N 1
ATOM 3652 C CA . GLY B 1 132 ? 2.97 -22.694 12.013 1 96.28 132 GLY B CA 1
ATOM 3653 C C . GLY B 1 132 ? 2.152 -21.419 11.935 1 96.28 132 GLY B C 1
ATOM 3654 O O . GLY B 1 132 ? 1.032 -21.424 11.419 1 96.28 132 GLY B O 1
ATOM 3655 N N . ILE B 1 133 ? 2.759 -20.374 12.235 1 97.04 133 ILE B N 1
ATOM 3656 C CA . ILE B 1 133 ? 2.115 -19.076 12.402 1 97.04 133 ILE B CA 1
ATOM 3657 C C . ILE B 1 133 ? 1.432 -18.667 11.098 1 97.04 133 ILE B C 1
ATOM 3659 O O . ILE B 1 133 ? 0.252 -18.31 11.094 1 97.04 133 ILE B O 1
ATOM 3663 N N . PRO B 1 134 ? 2.115 -18.777 9.922 1 98.33 134 PRO B N 1
ATOM 3664 C CA . PRO B 1 134 ? 1.43 -18.379 8.69 1 98.33 134 PRO B CA 1
ATOM 3665 C C . PRO B 1 134 ? 0.183 -19.216 8.412 1 98.33 134 PRO B C 1
ATOM 3667 O O . PRO B 1 134 ? -0.845 -18.677 7.994 1 98.33 134 PRO B O 1
ATOM 3670 N N . TYR B 1 135 ? 0.273 -20.491 8.658 1 98.55 135 TYR B N 1
ATOM 3671 C CA . TYR B 1 135 ? -0.853 -21.382 8.403 1 98.55 135 TYR B CA 1
ATOM 3672 C C . TYR B 1 135 ? -2.009 -21.085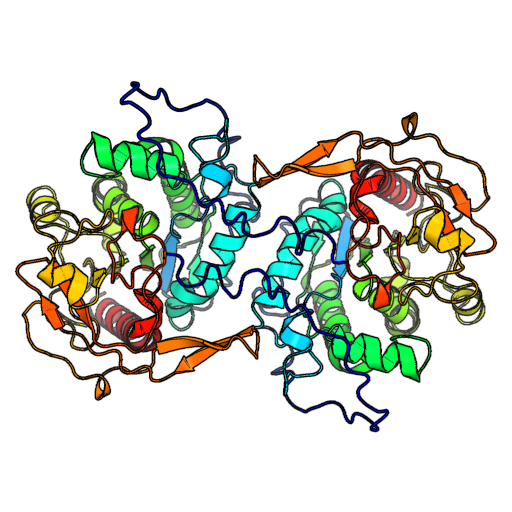 9.352 1 98.55 135 TYR B C 1
ATOM 3674 O O . TYR B 1 135 ? -3.173 -21.093 8.943 1 98.55 135 TYR B O 1
ATOM 3682 N N . VAL B 1 136 ? -1.714 -20.822 10.597 1 98.18 136 VAL B N 1
ATOM 3683 C CA . VAL B 1 136 ? -2.743 -20.473 11.571 1 98.18 136 VAL B CA 1
ATOM 3684 C C . VAL B 1 136 ? -3.462 -19.2 11.129 1 98.18 136 VAL B C 1
ATOM 3686 O O . VAL B 1 136 ? -4.691 -19.12 11.192 1 98.18 136 VAL B O 1
ATOM 3689 N N . ASP B 1 137 ? -2.707 -18.227 10.648 1 98.7 137 ASP B N 1
ATOM 3690 C CA . ASP B 1 137 ? -3.305 -16.98 10.183 1 98.7 137 ASP B CA 1
ATOM 3691 C C . ASP B 1 137 ? -4.198 -17.218 8.967 1 98.7 137 ASP B C 1
ATOM 3693 O O . ASP B 1 137 ? -5.336 -16.748 8.924 1 98.7 137 ASP B O 1
ATOM 3697 N N . ILE B 1 138 ? -3.743 -17.946 7.989 1 98.89 138 ILE B N 1
ATOM 3698 C CA . ILE B 1 138 ? -4.462 -18.13 6.732 1 98.89 138 ILE B CA 1
ATOM 3699 C C . ILE B 1 138 ? -5.718 -18.963 6.973 1 98.89 138 ILE B C 1
ATOM 3701 O O . ILE B 1 138 ? -6.772 -18.692 6.392 1 98.89 138 ILE B O 1
ATOM 3705 N N . THR B 1 139 ? -5.65 -19.972 7.831 1 98.74 139 THR B N 1
ATOM 3706 C CA . THR B 1 139 ? -6.838 -20.781 8.081 1 98.74 139 THR B CA 1
ATOM 3707 C C . THR B 1 139 ? -7.867 -19.995 8.888 1 98.74 139 THR B C 1
ATOM 3709 O O . THR B 1 139 ? -9.073 -20.163 8.697 1 98.74 139 THR B O 1
ATOM 3712 N N . ALA B 1 140 ? -7.378 -19.107 9.779 1 98.77 140 ALA B N 1
ATOM 3713 C CA . ALA B 1 140 ? -8.308 -18.207 10.455 1 98.77 140 ALA B CA 1
ATOM 3714 C C . ALA B 1 140 ? -8.995 -17.278 9.458 1 98.77 140 ALA B C 1
ATOM 3716 O O . ALA B 1 140 ? -10.194 -17.012 9.572 1 98.77 140 ALA B O 1
ATOM 3717 N N . ALA B 1 141 ? -8.236 -16.761 8.518 1 98.86 141 ALA B N 1
ATOM 3718 C CA . ALA B 1 141 ? -8.8 -15.909 7.475 1 98.86 141 ALA B CA 1
ATOM 3719 C C . ALA B 1 141 ? -9.812 -16.675 6.628 1 98.86 141 ALA B C 1
ATOM 3721 O O . ALA B 1 141 ? -10.876 -16.149 6.294 1 98.86 141 ALA B O 1
ATOM 3722 N N . LEU B 1 142 ? -9.513 -17.895 6.271 1 98.92 142 LEU B N 1
ATOM 3723 C CA . LEU B 1 142 ? -10.413 -18.731 5.483 1 98.92 142 LEU B CA 1
ATOM 3724 C C . LEU B 1 142 ? -11.698 -19.02 6.252 1 98.92 142 LEU B C 1
ATOM 3726 O O . LEU B 1 142 ? -12.791 -18.966 5.684 1 98.92 142 LEU B O 1
ATOM 3730 N N . ASP B 1 143 ? -11.55 -19.328 7.544 1 98.79 143 ASP B N 1
ATOM 3731 C CA . ASP B 1 143 ? -12.736 -19.552 8.365 1 98.79 143 ASP B CA 1
ATOM 3732 C C . ASP B 1 143 ? -13.66 -18.336 8.338 1 98.79 143 ASP B C 1
ATOM 3734 O O . ASP B 1 143 ? -14.868 -18.472 8.136 1 98.79 143 ASP B O 1
ATOM 3738 N N . TYR B 1 144 ? -13.062 -17.204 8.533 1 98.77 144 TYR B N 1
ATOM 3739 C CA . TYR B 1 144 ? -13.867 -15.988 8.537 1 98.77 144 TYR B CA 1
ATOM 3740 C C . TYR B 1 144 ? -14.482 -15.736 7.165 1 98.77 144 TYR B C 1
ATOM 3742 O O . TYR B 1 144 ? -15.655 -15.372 7.061 1 98.77 144 TYR B O 1
ATOM 3750 N N . TYR B 1 145 ? -13.742 -15.897 6.143 1 98.76 145 TYR B N 1
ATOM 3751 C CA . TYR B 1 145 ? -14.196 -15.721 4.768 1 98.76 145 TYR B CA 1
ATOM 3752 C C . TYR B 1 145 ? -15.387 -16.623 4.467 1 98.76 145 TYR B C 1
ATOM 3754 O O . TYR B 1 145 ? -16.434 -16.15 4.019 1 98.76 145 TYR B O 1
ATOM 3762 N N . PHE B 1 146 ? -15.278 -17.871 4.747 1 98.8 146 PHE B N 1
ATOM 3763 C CA . PHE B 1 146 ? -16.327 -18.815 4.382 1 98.8 146 PHE B CA 1
ATOM 3764 C C . PHE B 1 146 ? -17.578 -18.585 5.222 1 98.8 146 PHE B C 1
ATOM 3766 O O . PHE B 1 146 ? -18.698 -18.759 4.737 1 98.8 146 PHE B O 1
ATOM 3773 N N . THR B 1 147 ? -17.399 -18.15 6.471 1 98.28 147 THR B N 1
ATOM 3774 C CA . THR B 1 147 ? -18.543 -18.062 7.372 1 98.28 147 THR B CA 1
ATOM 3775 C C . THR B 1 147 ? -19.201 -16.688 7.279 1 98.28 147 THR B C 1
ATOM 3777 O O . THR B 1 147 ? -20.396 -16.547 7.545 1 98.28 147 THR B O 1
ATOM 3780 N N . LYS B 1 148 ? -18.42 -15.666 6.846 1 98.02 148 LYS B N 1
ATOM 3781 C CA . LYS B 1 148 ? -18.959 -14.315 6.972 1 98.02 148 LYS B CA 1
ATOM 3782 C C . LYS B 1 148 ? -19.038 -13.627 5.612 1 98.02 148 LYS B C 1
ATOM 3784 O O . LYS B 1 148 ? -19.948 -12.832 5.365 1 98.02 148 LYS B O 1
ATOM 3789 N N . TYR B 1 149 ? -18.049 -13.961 4.721 1 97.88 149 TYR B N 1
ATOM 3790 C CA . TYR B 1 149 ? -17.957 -13.149 3.512 1 97.88 149 TYR B CA 1
ATOM 3791 C C . TYR B 1 149 ? -18.485 -13.91 2.302 1 97.88 149 TYR B C 1
ATOM 3793 O O . TYR B 1 149 ? -19.087 -13.318 1.403 1 97.88 149 TYR B O 1
ATOM 3801 N N . ASN B 1 150 ? -18.258 -15.175 2.204 1 98.17 150 ASN B N 1
ATOM 3802 C CA . ASN B 1 150 ? -18.396 -15.946 0.973 1 98.17 150 ASN B CA 1
ATOM 3803 C C . ASN B 1 150 ? -19.862 -16.183 0.622 1 98.17 150 ASN B C 1
ATOM 3805 O O . ASN B 1 150 ? -20.238 -16.146 -0.551 1 98.17 150 ASN B O 1
ATOM 3809 N N . ASN B 1 151 ? -20.725 -16.503 1.577 1 97.85 151 ASN B N 1
ATOM 3810 C CA . ASN B 1 151 ? -22.157 -16.725 1.405 1 97.85 151 ASN B CA 1
ATOM 3811 C C . ASN B 1 151 ? -22.435 -17.833 0.393 1 97.85 151 ASN B C 1
ATOM 3813 O O . ASN B 1 151 ? -23.296 -17.683 -0.476 1 97.85 151 ASN B O 1
ATOM 3817 N N . GLY B 1 152 ? -21.581 -18.823 0.31 1 98.14 152 GLY B N 1
ATOM 3818 C CA . GLY B 1 152 ? -21.836 -20.019 -0.476 1 98.14 152 GLY B CA 1
ATOM 3819 C C . GLY B 1 152 ? -21.323 -19.918 -1.9 1 98.14 152 GLY B C 1
ATOM 3820 O O . GLY B 1 152 ? -21.446 -20.866 -2.679 1 98.14 152 GLY B O 1
ATOM 3821 N N . ARG B 1 153 ? -20.661 -18.845 -2.3 1 98.66 153 ARG B N 1
ATOM 3822 C CA . ARG B 1 153 ? -20.171 -18.65 -3.66 1 98.66 153 ARG B CA 1
ATOM 3823 C C . ARG B 1 153 ? -19.014 -19.595 -3.966 1 98.66 153 ARG B C 1
ATOM 3825 O O . ARG B 1 153 ? -18.192 -19.881 -3.092 1 98.66 153 ARG B O 1
ATOM 3832 N N . PRO B 1 154 ? -18.944 -20.128 -5.239 1 98.84 154 PRO B N 1
ATOM 3833 C CA . PRO B 1 154 ? -17.706 -20.798 -5.644 1 98.84 154 PRO B CA 1
ATOM 3834 C C . PRO B 1 154 ? -16.487 -19.881 -5.572 1 98.84 154 PRO B C 1
ATOM 3836 O O . PRO B 1 154 ? -16.634 -18.658 -5.51 1 98.84 154 PRO B O 1
ATOM 3839 N N . PHE B 1 155 ? -15.385 -20.557 -5.552 1 98.93 155 PHE B N 1
ATOM 3840 C CA . PHE B 1 155 ? -14.229 -19.692 -5.346 1 98.93 155 PHE B CA 1
ATOM 3841 C C . PHE B 1 155 ? -12.996 -20.262 -6.038 1 98.93 155 PHE B C 1
ATOM 3843 O O . PHE B 1 155 ? -12.954 -21.451 -6.362 1 98.93 155 PHE B O 1
ATOM 3850 N N . ILE B 1 156 ? -12.09 -19.45 -6.326 1 98.95 156 ILE B N 1
ATOM 3851 C CA . ILE B 1 156 ? -10.706 -19.723 -6.696 1 98.95 156 ILE B CA 1
ATOM 3852 C C . ILE B 1 156 ? -9.787 -19.429 -5.512 1 98.95 156 ILE B C 1
ATOM 3854 O O . ILE B 1 156 ? -9.977 -18.438 -4.803 1 98.95 156 ILE B O 1
ATOM 3858 N N . ILE B 1 157 ? -8.845 -20.324 -5.188 1 98.96 157 ILE B N 1
ATOM 3859 C CA . ILE B 1 157 ? -7.753 -19.996 -4.278 1 98.96 157 ILE B CA 1
ATOM 3860 C C . ILE B 1 157 ? -6.452 -19.851 -5.065 1 98.96 157 ILE B C 1
ATOM 3862 O O . ILE B 1 157 ? -6.185 -20.629 -5.984 1 98.96 157 ILE B O 1
ATOM 3866 N N . ALA B 1 158 ? -5.729 -18.783 -4.814 1 98.97 158 ALA B N 1
ATOM 3867 C CA . ALA B 1 158 ? -4.561 -18.473 -5.635 1 98.97 158 ALA B CA 1
ATOM 3868 C C . ALA B 1 158 ? -3.44 -17.873 -4.792 1 98.97 158 ALA B C 1
ATOM 3870 O O . ALA B 1 158 ? -3.684 -17.365 -3.695 1 98.97 158 ALA B O 1
ATOM 3871 N N . GLY B 1 159 ? -2.266 -17.957 -5.239 1 98.9 159 GLY B N 1
ATOM 3872 C CA . GLY B 1 159 ? -1.108 -17.349 -4.604 1 98.9 159 GLY B CA 1
ATOM 3873 C C . GLY B 1 159 ? 0.115 -17.313 -5.502 1 98.9 159 GLY B C 1
ATOM 3874 O O . GLY B 1 159 ? 0.049 -17.715 -6.666 1 98.9 159 GLY B O 1
ATOM 3875 N N . HIS B 1 160 ? 1.162 -16.788 -4.983 1 98.84 160 HIS B N 1
ATOM 3876 C CA . HIS B 1 160 ? 2.468 -16.76 -5.633 1 98.84 160 HIS B CA 1
ATOM 3877 C C . HIS B 1 160 ? 3.582 -17.086 -4.644 1 98.84 160 HIS B C 1
ATOM 3879 O O . HIS B 1 160 ? 3.551 -16.635 -3.496 1 98.84 160 HIS B O 1
ATOM 3885 N N . SER B 1 161 ? 4.587 -17.871 -5.096 1 98.19 161 SER B N 1
ATOM 3886 C CA . SER B 1 161 ? 5.754 -18.183 -4.277 1 98.19 161 SER B CA 1
ATOM 3887 C C . SER B 1 161 ? 5.343 -18.74 -2.918 1 98.19 161 SER B C 1
ATOM 3889 O O . SER B 1 161 ? 4.628 -19.742 -2.842 1 98.19 161 SER B O 1
ATOM 3891 N N . GLN B 1 162 ? 5.646 -18.039 -1.777 1 98.38 162 GLN B N 1
ATOM 3892 C CA . GLN B 1 162 ? 5.22 -18.489 -0.456 1 98.38 162 GLN B CA 1
ATOM 3893 C C . GLN B 1 162 ? 3.7 -18.598 -0.376 1 98.38 162 GLN B C 1
ATOM 3895 O O . GLN B 1 162 ? 3.171 -19.482 0.301 1 98.38 162 GLN B O 1
ATOM 3900 N N . GLY B 1 163 ? 2.974 -17.749 -1.072 1 98.82 163 GLY B N 1
ATOM 3901 C CA . GLY B 1 163 ? 1.526 -17.856 -1.148 1 98.82 163 GLY B CA 1
ATOM 3902 C C . GLY B 1 163 ? 1.057 -19.128 -1.829 1 98.82 163 GLY B C 1
ATOM 3903 O O . GLY B 1 163 ? 0.08 -19.744 -1.399 1 98.82 163 GLY B O 1
ATOM 3904 N N . SER B 1 164 ? 1.734 -19.48 -2.851 1 98.87 164 SER B N 1
ATOM 3905 C CA . SER B 1 164 ? 1.394 -20.718 -3.545 1 98.87 164 SER B CA 1
ATOM 3906 C C . SER B 1 164 ? 1.752 -21.939 -2.704 1 98.87 164 SER B C 1
ATOM 3908 O O . SER B 1 164 ? 1.047 -22.949 -2.736 1 98.87 164 SER B O 1
ATOM 3910 N N . ALA B 1 165 ? 2.901 -21.843 -2.025 1 98.7 165 ALA B N 1
ATOM 3911 C CA . ALA B 1 165 ? 3.199 -22.906 -1.069 1 98.7 165 ALA B CA 1
ATOM 3912 C C . ALA B 1 165 ? 2.078 -23.051 -0.043 1 98.7 165 ALA B C 1
ATOM 3914 O O . ALA B 1 165 ? 1.701 -24.167 0.321 1 98.7 165 ALA B O 1
ATOM 3915 N N . MET B 1 166 ? 1.604 -21.952 0.395 1 98.83 166 MET B N 1
ATOM 3916 C CA . MET B 1 166 ? 0.498 -21.954 1.348 1 98.83 166 MET B CA 1
ATOM 3917 C C . MET B 1 166 ? -0.766 -22.524 0.713 1 98.83 166 MET B C 1
ATOM 3919 O O . MET B 1 166 ? -1.498 -23.283 1.35 1 98.83 166 MET B O 1
ATOM 3923 N N . VAL B 1 167 ? -1.04 -22.18 -0.531 1 98.88 167 VAL B N 1
ATOM 3924 C CA . VAL B 1 167 ? -2.182 -22.744 -1.242 1 98.88 167 VAL B CA 1
ATOM 3925 C C . VAL B 1 167 ? -2.091 -24.268 -1.241 1 98.88 167 VAL B C 1
ATOM 3927 O O . VAL B 1 167 ? -3.061 -24.954 -0.911 1 98.88 167 VAL B O 1
ATOM 3930 N N . LYS B 1 168 ? -0.94 -24.762 -1.572 1 98.42 168 LYS B N 1
ATOM 3931 C CA . LYS B 1 168 ? -0.737 -26.208 -1.588 1 98.42 168 LYS B CA 1
ATOM 3932 C C . LYS B 1 168 ? -0.964 -26.811 -0.205 1 98.42 168 LYS B C 1
ATOM 3934 O O . LYS B 1 168 ? -1.616 -27.849 -0.074 1 98.42 168 LYS B O 1
ATOM 3939 N N . TYR B 1 169 ? -0.417 -26.134 0.78 1 98.27 169 TYR B N 1
ATOM 3940 C CA . TYR B 1 169 ? -0.548 -26.625 2.147 1 98.27 169 TYR B CA 1
ATOM 3941 C C . TYR B 1 169 ? -2.006 -26.62 2.591 1 98.27 169 TYR B C 1
ATOM 3943 O O . TYR B 1 169 ? -2.457 -27.545 3.271 1 98.27 169 TYR B O 1
ATOM 3951 N N . VAL B 1 170 ? -2.735 -25.62 2.244 1 98.77 170 VAL B N 1
ATOM 3952 C CA . VAL B 1 170 ? -4.155 -25.491 2.554 1 98.77 170 VAL B CA 1
ATOM 3953 C C . VAL B 1 170 ? -4.942 -26.591 1.845 1 98.77 170 VAL B C 1
ATOM 3955 O O . VAL B 1 170 ? -5.84 -27.198 2.432 1 98.77 170 VAL B O 1
ATOM 3958 N N . LEU B 1 171 ? -4.641 -26.862 0.608 1 98.62 171 LEU B N 1
ATOM 3959 C CA . LEU B 1 171 ? -5.313 -27.907 -0.157 1 98.62 171 LEU B CA 1
ATOM 3960 C C . LEU B 1 171 ? -5.121 -29.27 0.5 1 98.62 171 LEU B C 1
ATOM 3962 O O . LEU B 1 171 ? -6.066 -30.057 0.593 1 98.62 171 LEU B O 1
ATOM 3966 N N . LYS B 1 172 ? -3.95 -29.516 1.024 1 97.4 172 LYS B N 1
ATOM 3967 C CA . LYS B 1 172 ? -3.585 -30.818 1.574 1 97.4 172 LYS B CA 1
ATOM 3968 C C . LYS B 1 172 ? -4.187 -31.016 2.962 1 97.4 172 LYS B C 1
ATOM 3970 O O . LYS B 1 172 ? -4.5 -32.142 3.354 1 97.4 172 LYS B O 1
ATOM 3975 N N . ASN B 1 173 ? -4.392 -29.909 3.699 1 97.39 173 ASN B N 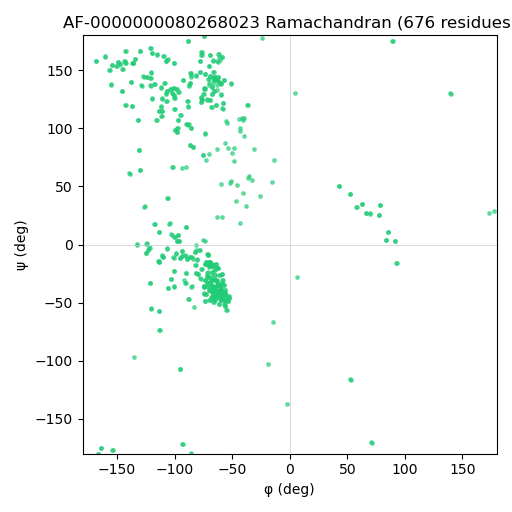1
ATOM 3976 C CA . ASN B 1 173 ? -4.701 -30.057 5.117 1 97.39 173 ASN B CA 1
ATOM 3977 C C . ASN B 1 173 ? -6.055 -29.443 5.462 1 97.39 173 ASN B C 1
ATOM 3979 O O . ASN B 1 173 ? -6.958 -30.141 5.926 1 97.39 173 ASN B O 1
ATOM 3983 N N . TYR B 1 174 ? -6.261 -28.201 5.164 1 98.32 174 TYR B N 1
ATOM 3984 C CA . TYR B 1 174 ? -7.488 -27.501 5.527 1 98.32 174 TYR B CA 1
ATOM 3985 C C . TYR B 1 174 ? -8.682 -28.06 4.763 1 98.32 174 TYR B C 1
ATOM 3987 O O . TYR B 1 174 ? -9.719 -28.363 5.356 1 98.32 174 TYR B O 1
ATOM 3995 N N . PHE B 1 175 ? -8.518 -28.275 3.509 1 97.51 175 PHE B N 1
ATOM 3996 C CA . PHE B 1 175 ? -9.656 -28.658 2.681 1 97.51 175 PHE B CA 1
ATOM 3997 C C . PHE B 1 175 ? -9.939 -30.15 2.807 1 97.51 175 PHE B C 1
ATOM 3999 O O . PHE B 1 175 ? -11.044 -30.605 2.503 1 97.51 175 PHE B O 1
ATOM 4006 N N . LYS B 1 176 ? -8.859 -30.825 3.167 1 93.76 176 LYS B N 1
ATOM 4007 C CA . LYS B 1 176 ? -9.123 -32.218 3.519 1 93.76 176 LYS B CA 1
ATOM 4008 C C . LYS B 1 176 ? -10.125 -32.315 4.666 1 93.76 176 LYS B C 1
ATOM 4010 O O . LYS B 1 176 ? -10.951 -33.229 4.699 1 93.76 176 LYS B O 1
ATOM 4015 N N . LYS B 1 177 ? -10.129 -31.345 5.52 1 95.84 177 LYS B N 1
ATOM 4016 C CA . LYS B 1 177 ? -10.996 -31.328 6.694 1 95.84 177 LYS B CA 1
ATOM 4017 C C . LYS B 1 177 ? -12.293 -30.576 6.409 1 95.84 177 LYS B C 1
ATOM 4019 O O . LYS B 1 177 ? -13.231 -30.62 7.208 1 95.84 177 LYS B O 1
ATOM 4024 N N . HIS B 1 178 ? -12.39 -29.925 5.33 1 97.29 178 HIS B N 1
ATOM 4025 C CA . HIS B 1 178 ? -13.564 -29.156 4.934 1 97.29 178 HIS B CA 1
ATOM 4026 C C . HIS B 1 178 ? -14 -29.507 3.515 1 97.29 178 HIS B C 1
ATOM 4028 O O . HIS B 1 178 ? -14.01 -28.645 2.633 1 97.29 178 HIS B O 1
ATOM 4034 N N . PRO B 1 179 ? -14.414 -30.732 3.29 1 96.48 179 PRO B N 1
ATOM 4035 C CA . PRO B 1 179 ? -14.759 -31.175 1.938 1 96.48 179 PRO B CA 1
ATOM 4036 C C . PRO B 1 179 ? -15.908 -30.374 1.329 1 96.48 179 PRO B C 1
ATOM 4038 O O . PRO B 1 179 ? -15.981 -30.224 0.107 1 96.48 179 PRO B O 1
ATOM 4041 N N . ASP B 1 180 ? -16.786 -29.801 2.179 1 97.09 180 ASP B N 1
ATOM 4042 C CA . ASP B 1 180 ? -17.903 -29 1.685 1 97.09 180 ASP B CA 1
ATOM 4043 C C . ASP B 1 180 ? -17.409 -27.707 1.041 1 97.09 180 ASP B C 1
ATOM 4045 O O . ASP B 1 180 ? -18.015 -27.21 0.09 1 97.09 180 ASP B O 1
ATOM 4049 N N . TYR B 1 181 ? -16.332 -27.139 1.594 1 98.06 181 TYR B N 1
ATOM 4050 C CA . TYR B 1 181 ? -15.711 -25.981 0.961 1 98.06 181 TYR B CA 1
ATOM 4051 C C . TYR B 1 181 ? -14.965 -26.386 -0.305 1 98.06 181 TYR B C 1
ATOM 4053 O O . TYR B 1 181 ? -15.086 -25.728 -1.341 1 98.06 181 TYR B O 1
ATOM 4061 N N . TYR B 1 182 ? -14.263 -27.478 -0.219 1 97.65 182 TYR B N 1
ATOM 4062 C CA . TYR B 1 182 ? -13.419 -27.941 -1.314 1 97.65 182 TYR B CA 1
ATOM 4063 C C . TYR B 1 182 ? -14.243 -28.181 -2.574 1 97.65 182 TYR B C 1
ATOM 4065 O O . TYR B 1 182 ? -13.798 -27.875 -3.682 1 97.65 182 TYR B O 1
ATOM 4073 N N . LYS B 1 183 ? -15.39 -28.685 -2.449 1 96.79 183 LYS B N 1
ATOM 4074 C CA . LYS B 1 183 ? -16.253 -29.033 -3.574 1 96.79 183 LYS B CA 1
ATOM 4075 C C . LYS B 1 183 ? -16.646 -27.792 -4.37 1 96.79 183 LYS B C 1
ATOM 4077 O O . LYS B 1 183 ? -17.043 -27.894 -5.533 1 96.79 183 LYS B O 1
ATOM 4082 N N . ARG B 1 184 ? -16.517 -26.603 -3.742 1 98.18 184 ARG B N 1
ATOM 4083 C CA . ARG B 1 184 ? -16.935 -25.362 -4.386 1 98.18 184 ARG B CA 1
ATOM 4084 C C . ARG B 1 184 ? -15.754 -24.667 -5.056 1 98.18 184 ARG B C 1
ATOM 4086 O O . ARG B 1 184 ? -15.905 -23.583 -5.622 1 98.18 184 ARG B O 1
ATOM 4093 N N . MET B 1 185 ? -14.62 -25.292 -5.004 1 98.76 185 MET B N 1
ATOM 4094 C CA . MET B 1 185 ? -13.437 -24.688 -5.609 1 98.76 185 MET B CA 1
ATOM 4095 C C . MET B 1 185 ? -13.473 -24.822 -7.127 1 98.76 185 MET B C 1
ATOM 4097 O O . MET B 1 185 ? -13.559 -25.932 -7.655 1 98.76 185 MET B O 1
ATOM 4101 N N . VAL B 1 186 ? -13.368 -23.747 -7.796 1 98.9 186 VAL B N 1
ATOM 4102 C CA . VAL B 1 186 ? -13.267 -23.741 -9.252 1 98.9 186 VAL B CA 1
ATOM 4103 C C . VAL B 1 186 ? -11.882 -24.225 -9.676 1 98.9 186 VAL B C 1
ATOM 4105 O O . VAL B 1 186 ? -11.761 -25.106 -10.531 1 98.9 186 VAL B O 1
ATOM 4108 N N . ALA B 1 187 ? -10.871 -23.674 -9.081 1 98.9 187 ALA B N 1
ATOM 4109 C CA . ALA B 1 187 ? -9.481 -24.037 -9.345 1 98.9 187 ALA B CA 1
ATOM 4110 C C . ALA B 1 187 ? -8.548 -23.432 -8.3 1 98.9 187 ALA B C 1
ATOM 4112 O O . ALA B 1 187 ? -8.927 -22.502 -7.584 1 98.9 187 ALA B O 1
ATOM 4113 N N . ALA B 1 188 ? -7.413 -23.991 -8.147 1 98.95 188 ALA B N 1
ATOM 4114 C CA . ALA B 1 188 ? -6.316 -23.451 -7.348 1 98.95 188 ALA B CA 1
ATOM 4115 C C . ALA B 1 188 ? -5.146 -23.032 -8.235 1 98.95 188 ALA B C 1
ATOM 4117 O O . ALA B 1 188 ? -4.588 -23.854 -8.966 1 98.95 188 ALA B O 1
ATOM 4118 N N . TYR B 1 189 ? -4.822 -21.804 -8.207 1 98.95 189 TYR B N 1
ATOM 4119 C CA . TYR B 1 189 ? -3.655 -21.305 -8.925 1 98.95 189 TYR B CA 1
ATOM 4120 C C . TYR B 1 189 ? -2.456 -21.172 -7.993 1 98.95 189 TYR B C 1
ATOM 4122 O O . TYR B 1 189 ? -2.319 -20.17 -7.288 1 98.95 189 TYR B O 1
ATOM 4130 N N . ALA B 1 190 ? -1.608 -22.161 -7.988 1 98.89 190 ALA B N 1
ATOM 4131 C CA . ALA B 1 190 ? -0.389 -22.173 -7.183 1 98.89 190 ALA B CA 1
ATOM 4132 C C . ALA B 1 190 ? 0.834 -21.847 -8.036 1 98.89 190 ALA B C 1
ATOM 4134 O O . ALA B 1 190 ? 1.756 -22.658 -8.146 1 98.89 190 ALA B O 1
ATOM 4135 N N . ILE B 1 191 ? 0.886 -20.633 -8.511 1 98.89 191 ILE B N 1
ATOM 4136 C CA . ILE B 1 191 ? 1.87 -20.215 -9.504 1 98.89 191 ILE B CA 1
ATOM 4137 C C . ILE B 1 191 ? 3.152 -19.768 -8.803 1 98.89 191 ILE B C 1
ATOM 4139 O O . ILE B 1 191 ? 3.1 -19.097 -7.77 1 98.89 191 ILE B O 1
ATOM 4143 N N . GLY B 1 192 ? 4.298 -20.111 -9.319 1 98.66 192 GLY B N 1
ATOM 4144 C CA . GLY B 1 192 ? 5.587 -19.682 -8.799 1 98.66 192 GLY B CA 1
ATOM 4145 C C . GLY B 1 192 ? 6.1 -20.562 -7.675 1 98.66 192 GLY B C 1
ATOM 4146 O O . GLY B 1 192 ? 7.005 -20.169 -6.935 1 98.66 192 GLY B O 1
ATOM 4147 N N . PHE B 1 193 ? 5.475 -21.667 -7.456 1 98.31 193 PHE B N 1
ATOM 4148 C CA . PHE B 1 193 ? 5.944 -22.683 -6.52 1 98.31 193 PHE B CA 1
ATOM 4149 C C . PHE B 1 193 ? 5.609 -24.081 -7.026 1 98.31 193 PHE B C 1
ATOM 4151 O O . PHE B 1 193 ? 4.588 -24.279 -7.687 1 98.31 193 PHE B O 1
ATOM 4158 N N . SER B 1 194 ? 6.406 -25.083 -6.665 1 97.77 194 SER B N 1
ATOM 4159 C CA . SER B 1 194 ? 6.317 -26.422 -7.238 1 97.77 194 SER B CA 1
ATOM 4160 C C . SER B 1 194 ? 5.109 -27.177 -6.693 1 97.77 194 SER B C 1
ATOM 4162 O O . SER B 1 194 ? 4.882 -27.203 -5.482 1 97.77 194 SER B O 1
ATOM 4164 N N . VAL B 1 195 ? 4.35 -27.714 -7.575 1 98.61 195 VAL B N 1
ATOM 4165 C CA . VAL B 1 195 ? 3.516 -28.883 -7.313 1 98.61 195 VAL B CA 1
ATOM 4166 C C . VAL B 1 195 ? 4.197 -30.136 -7.858 1 98.61 195 VAL B C 1
ATOM 4168 O O . VAL B 1 195 ? 4.569 -30.187 -9.033 1 98.61 195 VAL B O 1
ATOM 4171 N N . THR B 1 196 ? 4.376 -31.147 -7.028 1 98.36 196 THR B N 1
ATOM 4172 C CA . THR B 1 196 ? 5.185 -32.292 -7.43 1 98.36 196 THR B CA 1
ATOM 4173 C C . THR B 1 196 ? 4.31 -33.522 -7.651 1 98.36 196 THR B C 1
ATOM 4175 O O . THR B 1 196 ? 3.173 -33.575 -7.177 1 98.36 196 THR B O 1
ATOM 4178 N N . LYS B 1 197 ? 4.894 -34.467 -8.348 1 97.68 197 LYS B N 1
ATOM 4179 C CA . LYS B 1 197 ? 4.216 -35.749 -8.518 1 97.68 197 LYS B CA 1
ATOM 4180 C C . LYS B 1 197 ? 3.954 -36.416 -7.171 1 97.68 197 LYS B C 1
ATOM 4182 O O . LYS B 1 197 ? 2.929 -37.075 -6.987 1 97.68 197 LYS B O 1
ATOM 4187 N N . GLU B 1 198 ? 4.857 -36.239 -6.239 1 97.13 198 GLU B N 1
ATOM 4188 C CA . GLU B 1 198 ? 4.698 -36.786 -4.894 1 97.13 198 GLU B CA 1
ATOM 4189 C C . GLU B 1 198 ? 3.518 -36.142 -4.173 1 97.13 198 GLU B C 1
ATOM 4191 O O . GLU B 1 198 ? 2.772 -36.82 -3.463 1 97.13 198 GLU B O 1
ATOM 4196 N N . ASP B 1 199 ? 3.407 -34.818 -4.358 1 97.06 199 ASP B N 1
ATOM 4197 C CA . ASP B 1 199 ? 2.261 -34.136 -3.766 1 97.06 199 ASP B CA 1
ATOM 4198 C C . ASP B 1 199 ? 0.952 -34.81 -4.17 1 97.06 199 ASP B C 1
ATOM 4200 O O . ASP B 1 199 ? 0.084 -35.047 -3.327 1 97.06 199 ASP B O 1
ATOM 4204 N N . LEU B 1 200 ? 0.811 -35.12 -5.442 1 97.81 200 LEU B N 1
ATOM 4205 C CA . LEU B 1 200 ? -0.427 -35.664 -5.989 1 97.81 200 LEU B CA 1
ATOM 4206 C C . LEU B 1 200 ? -0.602 -37.125 -5.591 1 97.81 200 LEU B C 1
ATOM 4208 O O . LEU B 1 200 ? -1.72 -37.57 -5.319 1 97.81 200 LEU B O 1
ATOM 4212 N N . LYS B 1 201 ? 0.521 -37.807 -5.559 1 97.85 201 LYS B N 1
ATOM 4213 C CA . LYS B 1 201 ? 0.469 -39.21 -5.16 1 97.85 201 LYS B CA 1
ATOM 4214 C C . LYS B 1 201 ? 0.035 -39.353 -3.704 1 97.85 201 LYS B C 1
ATOM 4216 O O . LYS B 1 201 ? -0.764 -40.231 -3.372 1 97.85 201 LYS B O 1
ATOM 4221 N N . GLU B 1 202 ? 0.491 -38.489 -2.875 1 97 202 GLU B N 1
ATOM 4222 C CA . GLU B 1 202 ? 0.229 -38.566 -1.441 1 97 202 GLU B CA 1
ATOM 4223 C C . GLU B 1 202 ? -1.142 -37.989 -1.099 1 97 202 GLU B C 1
ATOM 4225 O O . GLU B 1 202 ? -1.665 -38.224 -0.007 1 97 202 GLU B O 1
ATOM 4230 N N . ASN B 1 203 ? -1.675 -37.253 -1.976 1 97.09 203 ASN B N 1
ATOM 4231 C CA . ASN B 1 203 ? -2.974 -36.616 -1.785 1 97.09 203 ASN B CA 1
ATOM 4232 C C . ASN B 1 203 ? -3.889 -36.839 -2.985 1 97.09 203 ASN B C 1
ATOM 4234 O O . ASN B 1 203 ? -4.132 -35.917 -3.766 1 97.09 203 ASN B O 1
ATOM 4238 N N . PRO B 1 204 ? -4.531 -37.932 -3.11 1 95.15 204 PRO B N 1
ATOM 4239 C CA . PRO B 1 204 ? -5.231 -38.354 -4.326 1 95.15 204 PRO B CA 1
ATOM 4240 C C . PRO B 1 204 ? -6.448 -37.486 -4.637 1 95.15 204 PRO B C 1
ATOM 4242 O O . PRO B 1 204 ? -6.987 -37.547 -5.746 1 95.15 204 PRO B O 1
ATOM 4245 N N . HIS B 1 205 ? -6.919 -36.723 -3.624 1 93.86 205 HIS B N 1
ATOM 4246 C CA . HIS B 1 205 ? -8.036 -35.826 -3.901 1 93.86 205 HIS B CA 1
ATOM 4247 C C . HIS B 1 205 ? -7.586 -34.624 -4.725 1 93.86 205 HIS B C 1
ATOM 4249 O O . HIS B 1 205 ? -8.417 -33.897 -5.275 1 93.86 205 HIS B O 1
ATOM 4255 N N . LEU B 1 206 ? -6.303 -34.376 -4.768 1 97.59 206 LEU B N 1
ATOM 4256 C CA . LEU B 1 206 ? -5.759 -33.269 -5.547 1 97.59 206 LEU B CA 1
ATOM 4257 C C . LEU B 1 206 ? -5.486 -33.698 -6.985 1 97.59 206 LEU B C 1
ATOM 4259 O O . LEU B 1 206 ? -5.032 -34.818 -7.227 1 97.59 206 LEU B O 1
ATOM 4263 N N . LYS B 1 207 ? -5.838 -32.87 -7.912 1 97.54 207 LYS B N 1
ATOM 4264 C CA . LYS B 1 207 ? -5.595 -33.097 -9.333 1 97.54 207 LYS B CA 1
ATOM 4265 C C . LYS B 1 207 ? -4.913 -31.891 -9.974 1 97.54 207 LYS B C 1
ATOM 4267 O O . LYS B 1 207 ? -5.253 -30.746 -9.672 1 97.54 207 LYS B O 1
ATOM 4272 N N . PHE B 1 208 ? -3.973 -32.151 -10.762 1 98.69 208 PHE B N 1
ATOM 4273 C CA . PHE B 1 208 ? -3.33 -31.112 -11.557 1 98.69 208 PHE B CA 1
ATOM 4274 C C . PHE B 1 208 ? -4.086 -30.88 -12.86 1 98.69 208 PHE B C 1
ATOM 4276 O O . PHE B 1 208 ? -4.642 -31.817 -13.436 1 98.69 208 PHE B O 1
ATOM 4283 N N . ALA B 1 209 ? -4.082 -29.717 -13.331 1 98.74 209 ALA B N 1
ATOM 4284 C CA . ALA B 1 209 ? -4.799 -29.367 -14.555 1 98.74 209 ALA B CA 1
ATOM 4285 C C . ALA B 1 209 ? -4.185 -30.062 -15.767 1 98.74 209 ALA B C 1
ATOM 4287 O O . ALA B 1 209 ? -2.962 -30.173 -15.873 1 98.74 209 ALA B O 1
ATOM 4288 N N . THR B 1 210 ? -4.98 -30.455 -16.692 1 98.19 210 THR B N 1
ATOM 4289 C CA . THR B 1 210 ? -4.519 -31.084 -17.924 1 98.19 210 THR B CA 1
ATOM 4290 C C . THR B 1 210 ? -4.985 -30.292 -19.143 1 98.19 210 THR B C 1
ATOM 4292 O O . THR B 1 210 ? -4.647 -30.633 -20.278 1 98.19 210 THR B O 1
ATOM 4295 N N . GLY B 1 211 ? -5.723 -29.26 -18.894 1 98.16 211 GLY B N 1
ATOM 4296 C CA . GLY B 1 211 ? -6.241 -28.405 -19.949 1 98.16 211 GLY B CA 1
ATOM 4297 C C . GLY B 1 211 ? -6.748 -27.069 -19.439 1 98.16 211 GLY B C 1
ATOM 4298 O O . GLY B 1 211 ? -6.667 -26.784 -18.243 1 98.16 211 GLY B O 1
ATOM 4299 N N . GLU B 1 212 ? -7.311 -26.297 -20.329 1 98.24 212 GLU B N 1
ATOM 4300 C CA . GLU B 1 212 ? -7.629 -24.903 -20.033 1 98.24 212 GLU B CA 1
ATOM 4301 C C . GLU B 1 212 ? -8.981 -24.78 -19.338 1 98.24 212 GLU B C 1
ATOM 4303 O O . GLU B 1 212 ? -9.28 -23.753 -18.725 1 98.24 212 GLU B O 1
ATOM 4308 N N . ARG B 1 213 ? -9.813 -25.871 -19.268 1 98.14 213 ARG B N 1
ATOM 4309 C CA . ARG B 1 213 ? -11.18 -25.718 -18.78 1 98.14 213 ARG B CA 1
ATOM 4310 C C . ARG B 1 213 ? -11.456 -26.665 -17.617 1 98.14 213 ARG B C 1
ATOM 4312 O O . ARG B 1 213 ? -12.557 -26.672 -17.063 1 98.14 213 ARG B O 1
ATOM 4319 N N . ASP B 1 214 ? -10.433 -27.469 -17.221 1 97.37 214 ASP B N 1
ATOM 4320 C CA . ASP B 1 214 ? -10.625 -28.357 -16.079 1 97.37 214 ASP B CA 1
ATOM 4321 C C . ASP B 1 214 ? -10.941 -27.563 -14.813 1 97.37 214 ASP B C 1
ATOM 4323 O O . ASP B 1 214 ? -10.38 -26.488 -14.592 1 97.37 214 ASP B O 1
ATOM 4327 N N . THR B 1 215 ? -11.857 -28.082 -14.055 1 98.41 215 THR B N 1
ATOM 4328 C CA . THR B 1 215 ? -12.178 -27.427 -12.791 1 98.41 215 THR B CA 1
ATOM 4329 C C . THR B 1 215 ? -11.821 -28.326 -11.611 1 98.41 215 THR B C 1
ATOM 4331 O O . THR B 1 215 ? -11.537 -29.512 -11.79 1 98.41 215 THR B O 1
ATOM 4334 N N . GLY B 1 216 ? -11.742 -27.739 -10.399 1 98.14 216 GLY B N 1
ATOM 4335 C CA . GLY B 1 216 ? -11.323 -28.488 -9.225 1 98.14 216 GLY B CA 1
ATOM 4336 C C . GLY B 1 216 ? -9.879 -28.947 -9.294 1 98.14 216 GLY B C 1
ATOM 4337 O O . GLY B 1 216 ? -9.529 -29.996 -8.75 1 98.14 216 GLY B O 1
ATOM 4338 N N . VAL B 1 217 ? -9.071 -28.189 -10.042 1 98.71 217 VAL B N 1
ATOM 4339 C CA . VAL B 1 217 ? -7.71 -28.627 -10.334 1 98.71 217 VAL B CA 1
ATOM 4340 C C . VAL B 1 217 ? -6.712 -27.596 -9.811 1 98.71 217 VAL B C 1
ATOM 4342 O O . VAL B 1 217 ? -7.097 -26.489 -9.428 1 98.71 217 VAL B O 1
ATOM 4345 N N . ILE B 1 218 ? -5.454 -27.97 -9.811 1 98.91 218 ILE B N 1
ATOM 4346 C CA . ILE B 1 218 ? -4.335 -27.094 -9.484 1 98.91 218 ILE B CA 1
ATOM 4347 C C . ILE B 1 218 ? -3.638 -26.645 -10.766 1 98.91 218 ILE B C 1
ATOM 4349 O O . ILE B 1 218 ? -3.361 -27.462 -11.648 1 98.91 218 ILE B O 1
ATOM 4353 N N . VAL B 1 219 ? -3.424 -25.379 -10.893 1 98.93 219 VAL B N 1
ATOM 4354 C CA . VAL B 1 219 ? -2.671 -24.759 -11.978 1 98.93 219 VAL B CA 1
ATOM 4355 C C . VAL B 1 219 ? -1.359 -24.194 -11.44 1 98.93 219 VAL B C 1
ATOM 4357 O O . VAL B 1 219 ? -1.36 -23.389 -10.505 1 98.93 219 VAL B O 1
ATOM 4360 N N . SER B 1 220 ? -0.231 -24.605 -12.052 1 98.88 220 SER B N 1
ATOM 4361 C CA . SER B 1 220 ? 1.034 -24.105 -11.524 1 98.88 220 SER B CA 1
ATOM 4362 C C . SER B 1 220 ? 2.131 -24.147 -12.583 1 98.88 220 SER B C 1
ATOM 4364 O O . SER B 1 220 ? 2.085 -24.97 -13.499 1 98.88 220 SER B O 1
ATOM 4366 N N . TRP B 1 221 ? 3.063 -23.252 -12.502 1 98.9 221 TRP B N 1
ATOM 4367 C CA . TRP B 1 221 ? 4.323 -23.271 -13.239 1 98.9 221 TRP B CA 1
ATOM 4368 C C . TRP B 1 221 ? 5.359 -22.376 -12.569 1 98.9 221 TRP B C 1
ATOM 4370 O O . TRP B 1 221 ? 5.022 -21.567 -11.701 1 98.9 221 TRP B O 1
ATOM 4380 N N . ASN B 1 222 ? 6.575 -22.55 -12.854 1 98.7 222 ASN B N 1
ATOM 4381 C CA . ASN B 1 222 ? 7.699 -21.649 -12.626 1 98.7 222 ASN B CA 1
ATOM 4382 C C . ASN B 1 222 ? 8.344 -21.214 -13.938 1 98.7 222 ASN B C 1
ATOM 4384 O O . ASN B 1 222 ? 8.525 -22.028 -14.846 1 98.7 222 ASN B O 1
ATOM 4388 N N . THR B 1 223 ? 8.684 -19.945 -14.045 1 98.87 223 THR B N 1
ATOM 4389 C CA . THR B 1 223 ? 9.198 -19.428 -15.308 1 98.87 223 THR B CA 1
ATOM 4390 C C . THR B 1 223 ? 10.698 -19.165 -15.216 1 98.87 223 THR B C 1
ATOM 4392 O O . THR B 1 223 ? 11.149 -18.413 -14.349 1 98.87 223 THR B O 1
ATOM 4395 N N . GLU B 1 224 ? 11.43 -19.75 -16.07 1 98.76 224 GLU B N 1
ATOM 4396 C CA . GLU B 1 224 ? 12.88 -19.584 -16.095 1 98.76 224 GLU B CA 1
ATOM 4397 C C . GLU B 1 224 ? 13.383 -19.338 -17.514 1 98.76 224 GLU B C 1
ATOM 4399 O O . GLU B 1 224 ? 12.666 -19.588 -18.485 1 98.76 224 GLU B O 1
ATOM 4404 N N . GLY B 1 225 ? 14.611 -18.751 -17.604 1 98.39 225 GLY B N 1
ATOM 4405 C CA . GLY B 1 225 ? 15.345 -18.71 -18.858 1 98.39 225 GLY B CA 1
ATOM 4406 C C . GLY B 1 225 ? 16.221 -19.93 -19.077 1 98.39 225 GLY B C 1
ATOM 4407 O O . GLY B 1 225 ? 16.314 -20.798 -18.207 1 98.39 225 GLY B O 1
ATOM 4408 N N . LYS B 1 226 ? 16.8 -19.977 -20.194 1 97.59 226 LYS B N 1
ATOM 4409 C CA . LYS B 1 226 ? 17.564 -21.138 -20.643 1 97.59 226 LYS B CA 1
ATOM 4410 C C . LYS B 1 226 ? 18.753 -21.402 -19.724 1 97.59 226 LYS B C 1
ATOM 4412 O O . LYS B 1 226 ? 19.134 -22.555 -19.509 1 97.59 226 LYS B O 1
ATOM 4417 N N . LYS B 1 227 ? 19.344 -20.344 -19.179 1 97.75 227 LYS B N 1
ATOM 4418 C CA . LYS B 1 227 ? 20.557 -20.506 -18.382 1 97.75 227 LYS B CA 1
ATOM 4419 C C . LYS B 1 227 ? 20.282 -21.318 -17.12 1 97.75 227 LYS B C 1
ATOM 4421 O O . LYS B 1 227 ? 21.108 -22.134 -16.708 1 97.75 227 LYS B O 1
ATOM 4426 N N . ASN B 1 228 ? 19.185 -21.102 -16.505 1 98.27 228 ASN B N 1
ATOM 4427 C CA . ASN B 1 228 ? 18.832 -21.892 -15.33 1 98.27 228 ASN B CA 1
ATOM 4428 C C . ASN B 1 228 ? 18.697 -23.374 -15.671 1 98.27 228 ASN B C 1
ATOM 4430 O O . ASN B 1 228 ? 19.07 -24.235 -14.872 1 98.27 228 ASN B O 1
ATOM 4434 N N . VAL B 1 229 ? 18.118 -23.677 -16.806 1 97.24 229 VAL B N 1
ATOM 4435 C CA . VAL B 1 229 ? 17.901 -25.055 -17.232 1 97.24 229 VAL B CA 1
ATOM 4436 C C . VAL B 1 229 ? 19.24 -25.71 -17.567 1 97.24 229 VAL B C 1
ATOM 4438 O O . VAL B 1 229 ? 19.546 -26.798 -17.074 1 97.24 229 VAL B O 1
ATOM 4441 N N . GLU B 1 230 ? 20.019 -24.994 -18.338 1 97.24 230 GLU B N 1
ATOM 4442 C CA . GLU B 1 230 ? 21.303 -25.52 -18.795 1 97.24 230 GLU B CA 1
ATOM 4443 C C . GLU B 1 230 ? 22.237 -25.793 -17.619 1 97.24 230 GLU B C 1
ATOM 4445 O O . GLU B 1 230 ? 22.975 -26.781 -17.623 1 97.24 230 GLU B O 1
ATOM 4450 N N . GLU B 1 231 ? 22.137 -24.978 -16.592 1 96.72 231 GLU B N 1
ATOM 4451 C CA . GLU B 1 231 ? 23.052 -25.095 -15.461 1 96.72 231 GLU B CA 1
ATOM 4452 C C . GLU B 1 231 ? 22.421 -25.889 -14.32 1 96.72 231 GLU B C 1
ATOM 4454 O O . GLU B 1 231 ? 23.05 -26.097 -13.28 1 96.72 231 GLU B O 1
ATOM 4459 N N . ASN B 1 232 ? 21.215 -26.361 -14.618 1 95.43 232 ASN B N 1
ATOM 4460 C CA . ASN B 1 232 ? 20.464 -26.977 -13.529 1 95.43 232 ASN B CA 1
ATOM 4461 C C . ASN B 1 232 ? 20.583 -26.169 -12.239 1 95.43 232 ASN B C 1
ATOM 4463 O O . ASN B 1 232 ? 20.974 -26.704 -11.201 1 95.43 232 ASN B O 1
ATOM 4467 N N . ALA B 1 233 ? 20.319 -24.858 -12.352 1 96 233 ALA B N 1
ATOM 4468 C CA . ALA B 1 233 ? 20.538 -23.902 -11.269 1 96 233 ALA B CA 1
ATOM 4469 C C . ALA B 1 233 ? 19.602 -24.179 -10.096 1 96 233 ALA B C 1
ATOM 4471 O O . ALA B 1 233 ? 18.448 -24.568 -10.293 1 96 233 ALA B O 1
ATOM 4472 N N . ARG B 1 234 ? 20.115 -23.978 -8.918 1 93.53 234 ARG B N 1
ATOM 4473 C CA . ARG B 1 234 ? 19.27 -24.091 -7.734 1 93.53 234 ARG B CA 1
ATOM 4474 C C . ARG B 1 234 ? 18.207 -22.998 -7.714 1 93.53 234 ARG B C 1
ATOM 4476 O O . ARG B 1 234 ? 18.505 -21.829 -7.968 1 93.53 234 ARG B O 1
ATOM 4483 N N . ASN B 1 235 ? 17.05 -23.383 -7.477 1 95.09 235 ASN B N 1
ATOM 4484 C CA . ASN B 1 235 ? 15.875 -22.531 -7.332 1 95.09 235 ASN B CA 1
ATOM 4485 C C . ASN B 1 235 ? 15.008 -22.968 -6.154 1 95.09 235 ASN B C 1
ATOM 4487 O O . ASN B 1 235 ? 14.438 -24.06 -6.169 1 95.09 235 ASN B O 1
ATOM 4491 N N . ARG B 1 236 ? 14.831 -22.074 -5.19 1 94.04 236 ARG B N 1
ATOM 4492 C CA . ARG B 1 236 ? 14.198 -22.436 -3.926 1 94.04 236 ARG B CA 1
ATOM 4493 C C . ARG B 1 236 ? 12.702 -22.665 -4.109 1 94.04 236 ARG B C 1
ATOM 4495 O O . ARG B 1 236 ? 12.053 -23.274 -3.256 1 94.04 236 ARG B O 1
ATOM 4502 N N . ALA B 1 237 ? 12.139 -22.2 -5.19 1 96.09 237 ALA B N 1
ATOM 4503 C CA . ALA B 1 237 ? 10.715 -22.388 -5.452 1 96.09 237 ALA B CA 1
ATOM 4504 C C . ALA B 1 237 ? 10.472 -23.639 -6.293 1 96.09 237 ALA B C 1
ATOM 4506 O O . ALA B 1 237 ? 9.324 -24.003 -6.558 1 96.09 237 ALA B O 1
ATOM 4507 N N . LEU B 1 238 ? 11.56 -24.271 -6.74 1 97.15 238 LEU B N 1
ATOM 4508 C CA . LEU B 1 238 ? 11.475 -25.443 -7.604 1 97.15 238 LEU B CA 1
ATOM 4509 C C . LEU B 1 238 ? 11.932 -26.697 -6.867 1 97.15 238 LEU B C 1
ATOM 4511 O O . LEU B 1 238 ? 13.109 -26.824 -6.521 1 97.15 238 LEU B O 1
ATOM 4515 N N . LEU B 1 239 ? 11.035 -27.587 -6.673 1 96.83 239 LEU B N 1
ATOM 4516 C CA . LEU B 1 239 ? 11.317 -28.869 -6.037 1 96.83 239 LEU B CA 1
ATOM 4517 C C . LEU B 1 239 ? 11.453 -29.975 -7.079 1 96.83 239 LEU B C 1
ATOM 4519 O O . LEU B 1 239 ? 10.939 -29.85 -8.192 1 96.83 239 LEU B O 1
ATOM 4523 N N . PRO B 1 240 ? 12.157 -31.048 -6.741 1 95.31 240 PRO B N 1
ATOM 4524 C CA . PRO B 1 240 ? 12.254 -32.176 -7.671 1 95.31 240 PRO B CA 1
ATOM 4525 C C . PRO B 1 240 ? 10.888 -32.731 -8.069 1 95.31 240 PRO B C 1
ATOM 4527 O O . PRO B 1 240 ? 9.98 -32.803 -7.237 1 95.31 240 PRO B O 1
ATOM 4530 N N . ASN B 1 241 ? 10.735 -33.124 -9.356 1 97.37 241 ASN B N 1
ATOM 4531 C CA . ASN B 1 241 ? 9.536 -33.741 -9.915 1 97.37 241 ASN B CA 1
ATOM 4532 C C . ASN B 1 241 ? 8.38 -32.749 -9.993 1 97.37 241 ASN B C 1
ATOM 4534 O O . ASN B 1 241 ? 7.214 -33.14 -9.913 1 97.37 241 ASN B O 1
ATOM 4538 N N . ALA B 1 242 ? 8.732 -31.487 -10.096 1 98.33 242 ALA B N 1
ATOM 4539 C CA . ALA B 1 242 ? 7.724 -30.446 -10.272 1 98.33 242 ALA B CA 1
ATOM 4540 C C . ALA B 1 242 ? 6.999 -30.603 -11.606 1 98.33 242 ALA B C 1
ATOM 4542 O O . ALA B 1 242 ? 7.592 -31.043 -12.593 1 98.33 242 ALA B O 1
ATOM 4543 N N . ILE B 1 243 ? 5.731 -30.292 -11.609 1 98.43 243 ILE B N 1
ATOM 4544 C CA . ILE B 1 243 ? 4.892 -30.314 -12.802 1 98.43 243 ILE B CA 1
ATOM 4545 C C . ILE B 1 243 ? 4.486 -28.889 -13.173 1 98.43 243 ILE B C 1
ATOM 4547 O O . ILE B 1 243 ? 4.177 -28.077 -12.298 1 98.43 243 ILE B O 1
ATOM 4551 N N . SER B 1 244 ? 4.566 -28.534 -14.432 1 98.77 244 SER B N 1
ATOM 4552 C CA . SER B 1 244 ? 4.126 -27.235 -14.931 1 98.77 244 SER B CA 1
ATOM 4553 C C . SER B 1 244 ? 3.151 -27.39 -16.093 1 98.77 244 SER B C 1
ATOM 4555 O O . SER B 1 244 ? 3.261 -28.334 -16.88 1 98.77 244 SER B O 1
ATOM 4557 N N . ILE B 1 245 ? 2.209 -26.551 -16.189 1 98.93 245 ILE B N 1
ATOM 4558 C CA . ILE B 1 245 ? 1.365 -26.427 -17.373 1 98.93 245 ILE B CA 1
ATOM 4559 C C . ILE B 1 245 ? 1.705 -25.138 -18.117 1 98.93 245 ILE B C 1
ATOM 4561 O O . ILE B 1 245 ? 1.958 -24.103 -17.495 1 98.93 245 ILE B O 1
ATOM 4565 N N . ASN B 1 246 ? 1.756 -25.215 -19.457 1 98.93 246 ASN B N 1
ATOM 4566 C CA . ASN B 1 246 ? 2.066 -24.068 -20.303 1 98.93 246 ASN B CA 1
ATOM 4567 C C . ASN B 1 246 ? 0.954 -23.024 -20.261 1 98.93 246 ASN B C 1
ATOM 4569 O O . ASN B 1 246 ? -0.178 -23.299 -20.663 1 98.93 246 ASN B O 1
ATOM 4573 N N . PRO B 1 247 ? 1.196 -21.811 -19.818 1 98.86 247 PRO B N 1
ATOM 4574 C CA . PRO B 1 247 ? 0.138 -20.814 -19.64 1 98.86 247 PRO B CA 1
ATOM 4575 C C . PRO B 1 247 ? -0.404 -20.287 -20.967 1 98.86 247 PRO B C 1
ATOM 4577 O O . PRO B 1 247 ? -1.41 -19.573 -20.987 1 98.86 247 PRO B O 1
ATOM 4580 N N . LEU B 1 248 ? 0.194 -20.624 -22.067 1 98.93 248 LEU B N 1
ATOM 4581 C CA . LEU B 1 248 ? -0.222 -20.088 -23.358 1 98.93 248 LEU B CA 1
ATOM 4582 C C . LEU B 1 248 ? -1.089 -21.093 -24.11 1 98.93 248 LEU B C 1
ATOM 4584 O O . LEU B 1 248 ? -1.997 -20.705 -24.849 1 98.93 248 LEU B O 1
ATOM 4588 N N . ASN B 1 249 ? -0.74 -22.345 -23.949 1 98.79 249 ASN B N 1
ATOM 4589 C CA . ASN B 1 249 ? -1.507 -23.336 -24.696 1 98.79 249 ASN B CA 1
ATOM 4590 C C . ASN B 1 249 ? -2.133 -24.375 -23.77 1 98.79 249 ASN B C 1
ATOM 4592 O O . ASN B 1 249 ? -2.861 -25.26 -24.225 1 98.79 249 ASN B O 1
ATOM 4596 N N . TRP B 1 250 ? -1.837 -24.32 -22.478 1 98.78 250 TRP B N 1
ATOM 4597 C CA . TRP B 1 250 ? -2.447 -25.079 -21.392 1 98.78 250 TRP B CA 1
ATOM 4598 C C . TRP B 1 250 ? -2.201 -26.574 -21.567 1 98.78 250 TRP B C 1
ATOM 4600 O O . TRP B 1 250 ? -3.064 -27.393 -21.243 1 98.78 250 TRP B O 1
ATOM 4610 N N . LYS B 1 251 ? -1.041 -26.9 -22.093 1 98.71 251 LYS B N 1
ATOM 4611 C CA . LYS B 1 251 ? -0.598 -28.285 -22.234 1 98.71 251 LYS B CA 1
ATOM 4612 C C . LYS B 1 251 ? 0.483 -28.623 -21.212 1 98.71 251 LYS B C 1
ATOM 4614 O O . LYS B 1 251 ? 1.169 -27.731 -20.708 1 98.71 251 LYS B O 1
ATOM 4619 N N . LEU B 1 252 ? 0.656 -29.884 -20.953 1 98.6 252 LEU B N 1
ATOM 4620 C CA . LEU B 1 252 ? 1.628 -30.365 -19.977 1 98.6 252 LEU B CA 1
ATOM 4621 C C . LEU B 1 252 ? 2.886 -30.877 -20.67 1 98.6 252 LEU B C 1
ATOM 4623 O O . LEU B 1 252 ? 3.906 -31.113 -20.019 1 98.6 252 LEU B O 1
ATOM 4627 N N . ASP B 1 253 ? 2.81 -31.003 -21.969 1 98.54 253 ASP B N 1
ATOM 4628 C CA . ASP B 1 253 ? 3.944 -31.553 -22.706 1 98.54 253 ASP B CA 1
ATOM 4629 C C . ASP B 1 253 ? 4.855 -30.442 -23.223 1 98.54 253 ASP B C 1
ATOM 4631 O O . ASP B 1 253 ? 4.681 -29.274 -22.869 1 98.54 253 ASP B O 1
ATOM 4635 N N . GLU B 1 254 ? 5.804 -30.741 -24.02 1 98.64 254 GLU B N 1
ATOM 4636 C CA . GLU B 1 254 ? 6.846 -29.795 -24.405 1 98.64 254 GLU B CA 1
ATOM 4637 C C . GLU B 1 254 ? 6.446 -29.008 -25.65 1 98.64 254 GLU B C 1
ATOM 4639 O O . GLU B 1 254 ? 7.289 -28.374 -26.288 1 98.64 254 GLU B O 1
ATOM 4644 N N . THR B 1 255 ? 5.127 -29.064 -26.005 1 98.72 255 THR B N 1
ATOM 4645 C CA . THR B 1 255 ? 4.674 -28.289 -27.154 1 98.72 255 THR B CA 1
ATOM 4646 C C . THR B 1 255 ? 4.977 -26.806 -26.96 1 98.72 255 THR B C 1
ATOM 4648 O O . THR B 1 255 ? 4.543 -26.202 -25.976 1 98.72 255 THR B O 1
ATOM 4651 N N . TYR B 1 256 ? 5.714 -26.277 -27.866 1 98.72 256 TYR B N 1
ATOM 4652 C CA . TYR B 1 256 ? 6.144 -24.884 -27.835 1 98.72 256 TYR B CA 1
ATOM 4653 C C . TYR B 1 256 ? 4.989 -23.948 -28.174 1 98.72 256 TYR B C 1
ATOM 4655 O O . TYR B 1 256 ? 4.203 -24.227 -29.082 1 98.72 256 TYR B O 1
ATOM 4663 N N . ALA B 1 257 ? 4.806 -22.889 -27.428 1 98.91 257 ALA B N 1
ATOM 4664 C CA . ALA B 1 257 ? 3.883 -21.798 -27.73 1 98.91 257 ALA B CA 1
ATOM 4665 C C . ALA B 1 257 ? 4.638 -20.501 -28.006 1 98.91 257 ALA B C 1
ATOM 4667 O O . ALA B 1 257 ? 5.301 -19.961 -27.118 1 98.91 257 ALA B O 1
ATOM 4668 N N . PRO B 1 258 ? 4.559 -19.963 -29.267 1 98.76 258 PRO B N 1
ATOM 4669 C CA . PRO B 1 258 ? 5.27 -18.726 -29.599 1 98.76 258 PRO B CA 1
ATOM 4670 C C . PRO B 1 258 ? 4.679 -17.501 -28.905 1 98.76 258 PRO B C 1
ATOM 4672 O O . PRO B 1 258 ? 3.558 -17.558 -28.393 1 98.76 258 PRO B O 1
ATOM 4675 N N . ALA B 1 259 ? 5.429 -16.463 -28.879 1 98.71 259 ALA B N 1
ATOM 4676 C CA . ALA B 1 259 ? 5.026 -15.225 -28.218 1 98.71 259 ALA B CA 1
ATOM 4677 C C . ALA B 1 259 ? 3.735 -14.677 -28.82 1 98.71 259 ALA B C 1
ATOM 4679 O O . ALA B 1 259 ? 2.999 -13.939 -28.161 1 98.71 259 ALA B O 1
ATOM 4680 N N . SER B 1 260 ? 3.455 -15.004 -30.059 1 98.54 260 SER B N 1
ATOM 4681 C CA . SER B 1 260 ? 2.246 -14.529 -30.724 1 98.54 260 SER B CA 1
ATOM 4682 C C . SER B 1 260 ? 0.993 -15.071 -30.044 1 98.54 260 SER B C 1
ATOM 4684 O O . SER B 1 260 ? -0.106 -14.552 -30.253 1 98.54 260 SER B O 1
ATOM 4686 N N . LYS B 1 261 ? 1.096 -16.15 -29.192 1 98.66 261 LYS B N 1
ATOM 4687 C CA . LYS B 1 261 ? -0.032 -16.705 -28.451 1 98.66 261 LYS B CA 1
ATOM 4688 C C . LYS B 1 261 ? -0.233 -15.974 -27.126 1 98.66 261 LYS B C 1
ATOM 4690 O O . LYS B 1 261 ? -1.235 -16.185 -26.44 1 98.66 261 LYS B O 1
ATOM 4695 N N . ASN B 1 262 ? 0.686 -15.162 -26.749 1 98.86 262 ASN B N 1
ATOM 4696 C CA . ASN B 1 262 ? 0.574 -14.369 -25.529 1 98.86 262 ASN B CA 1
ATOM 4697 C C . ASN B 1 262 ? -0.359 -13.177 -25.719 1 98.86 262 ASN B C 1
ATOM 4699 O O . ASN B 1 262 ? -0.124 -12.331 -26.584 1 98.86 262 ASN B O 1
ATOM 4703 N N . LEU B 1 263 ? -1.382 -13.097 -24.909 1 98.83 263 LEU B N 1
ATOM 4704 C CA . LEU B 1 263 ? -2.431 -12.092 -25.046 1 98.83 263 LEU B CA 1
ATOM 4705 C C . LEU B 1 263 ? -2 -10.769 -24.423 1 98.83 263 LEU B C 1
ATOM 4707 O O . LEU B 1 263 ? -2.729 -9.777 -24.497 1 98.83 263 LEU B O 1
ATOM 4711 N N . GLY B 1 264 ? -0.826 -10.772 -23.759 1 98.71 264 GLY B N 1
ATOM 4712 C CA . GLY B 1 264 ? -0.307 -9.528 -23.212 1 98.71 264 GLY B CA 1
ATOM 4713 C C . GLY B 1 264 ? 0.314 -9.695 -21.838 1 98.71 264 GLY B C 1
ATOM 4714 O O . GLY B 1 264 ? -0.301 -10.273 -20.939 1 98.71 264 GLY B O 1
ATOM 4715 N N . SER B 1 265 ? 1.531 -9.173 -21.69 1 98.82 265 SER B N 1
ATOM 4716 C CA . SER B 1 265 ? 2.245 -9.121 -20.419 1 98.82 265 SER B CA 1
ATOM 4717 C C . SER B 1 265 ? 1.999 -7.799 -19.7 1 98.82 265 SER B C 1
ATOM 4719 O O . SER B 1 265 ? 1.858 -6.755 -20.341 1 98.82 265 SER B O 1
ATOM 4721 N N . PHE B 1 266 ? 1.863 -7.81 -18.454 1 98.5 266 PHE B N 1
ATOM 4722 C CA . PHE B 1 266 ? 1.588 -6.643 -17.623 1 98.5 266 PHE B CA 1
ATOM 4723 C C . PHE B 1 266 ? 2.866 -6.132 -16.969 1 98.5 266 PHE B C 1
ATOM 4725 O O . PHE B 1 266 ? 3.279 -6.636 -15.922 1 98.5 266 PHE B O 1
ATOM 4732 N N . MET B 1 267 ? 3.451 -5.091 -17.581 1 97.45 267 MET B N 1
ATOM 4733 C CA . MET B 1 267 ? 4.792 -4.654 -17.203 1 97.45 267 MET B CA 1
ATOM 4734 C C . MET B 1 267 ? 4.778 -3.205 -16.73 1 97.45 267 MET B C 1
ATOM 4736 O O . MET B 1 267 ? 3.998 -2.392 -17.228 1 97.45 267 MET B O 1
ATOM 4740 N N . LEU B 1 268 ? 5.635 -2.917 -15.834 1 94.48 268 LEU B N 1
ATOM 4741 C CA . LEU B 1 268 ? 5.752 -1.56 -15.313 1 94.48 268 LEU B CA 1
ATOM 4742 C C . LEU B 1 268 ? 6.32 -0.619 -16.371 1 94.48 268 LEU B C 1
ATOM 4744 O O . LEU B 1 268 ? 7.321 -0.937 -17.017 1 94.48 268 LEU B O 1
ATOM 4748 N N . ASN B 1 269 ? 5.615 0.384 -16.63 1 92.37 269 ASN B N 1
ATOM 4749 C CA . ASN B 1 269 ? 6.179 1.563 -17.278 1 92.37 269 ASN B CA 1
ATOM 4750 C C . ASN B 1 269 ? 6.809 2.513 -16.263 1 92.37 269 ASN B C 1
ATOM 4752 O O . ASN B 1 269 ? 6.105 3.272 -15.595 1 92.37 269 ASN B O 1
ATOM 4756 N N . GLU B 1 270 ? 8.063 2.468 -16.142 1 85.74 270 GLU B N 1
ATOM 4757 C CA . GLU B 1 270 ? 8.776 3.204 -15.102 1 85.74 270 GLU B CA 1
ATOM 4758 C C . GLU B 1 270 ? 8.556 4.708 -15.24 1 85.74 270 GLU B C 1
ATOM 4760 O O . GLU B 1 270 ? 8.446 5.418 -14.238 1 85.74 270 GLU B O 1
ATOM 4765 N N . LYS B 1 271 ? 8.467 5.211 -16.432 1 83.35 271 LYS B N 1
ATOM 4766 C CA . LYS B 1 271 ? 8.296 6.64 -16.677 1 83.35 271 LYS B CA 1
ATOM 4767 C C . LYS B 1 271 ? 6.923 7.117 -16.212 1 83.35 271 LYS B C 1
ATOM 4769 O O . LYS B 1 271 ? 6.802 8.188 -15.614 1 83.35 271 LYS B O 1
ATOM 4774 N N . ALA B 1 272 ? 5.971 6.255 -16.386 1 85.41 272 ALA B N 1
ATOM 4775 C CA . ALA B 1 272 ? 4.6 6.632 -16.054 1 85.41 272 ALA B CA 1
ATOM 4776 C C . ALA B 1 272 ? 4.204 6.107 -14.677 1 85.41 272 ALA B C 1
ATOM 4778 O O . ALA B 1 272 ? 3.137 6.445 -14.159 1 85.41 272 ALA B O 1
ATOM 4779 N N . ALA B 1 273 ? 5.017 5.259 -13.993 1 89.62 273 ALA B N 1
ATOM 4780 C CA . ALA B 1 273 ? 4.765 4.638 -12.695 1 89.62 273 ALA B CA 1
ATOM 4781 C C . ALA B 1 273 ? 3.418 3.92 -12.683 1 89.62 273 ALA B C 1
ATOM 4783 O O . ALA B 1 273 ? 2.617 4.106 -11.763 1 89.62 273 ALA B O 1
ATOM 4784 N N . ARG B 1 274 ? 3.191 3.247 -13.702 1 90.7 274 ARG B N 1
ATOM 4785 C CA . ARG B 1 274 ? 1.991 2.422 -13.798 1 90.7 274 ARG B CA 1
ATOM 4786 C C . ARG B 1 274 ? 2.25 1.172 -14.633 1 90.7 274 ARG B C 1
ATOM 4788 O O . ARG B 1 274 ? 3.134 1.166 -15.493 1 90.7 274 ARG B O 1
ATOM 4795 N N . TYR B 1 275 ? 1.512 0.205 -14.396 1 95 275 TYR B N 1
ATOM 4796 C CA . TYR B 1 275 ? 1.609 -1.016 -15.188 1 95 275 TYR B CA 1
ATOM 4797 C C . TYR B 1 275 ? 0.757 -0.919 -16.448 1 95 275 TYR B C 1
ATOM 4799 O O . TYR B 1 275 ? -0.317 -0.312 -16.433 1 95 275 TYR B O 1
ATOM 4807 N N . GLU B 1 276 ? 1.29 -1.517 -17.471 1 96.01 276 GLU B N 1
ATOM 4808 C CA . GLU B 1 276 ? 0.594 -1.535 -18.754 1 96.01 276 GLU B CA 1
ATOM 4809 C C . GLU B 1 276 ? 0.786 -2.87 -19.467 1 96.01 276 GLU B C 1
ATOM 4811 O O . GLU B 1 276 ? 1.742 -3.597 -19.188 1 96.01 276 GLU B O 1
ATOM 4816 N N . ILE B 1 277 ? -0.133 -3.2 -20.343 1 98.09 277 ILE B N 1
ATOM 4817 C CA . ILE B 1 277 ? -0.019 -4.407 -21.155 1 98.09 277 ILE B CA 1
ATOM 4818 C C . ILE B 1 277 ? 0.987 -4.179 -22.281 1 98.09 277 ILE B C 1
ATOM 4820 O O . ILE B 1 277 ? 0.896 -3.19 -23.012 1 98.09 277 ILE B O 1
ATOM 4824 N N . LYS B 1 278 ? 1.957 -5.048 -22.383 1 97.58 278 LYS B N 1
ATOM 4825 C CA . LYS B 1 278 ? 3.028 -4.968 -23.371 1 97.58 278 LYS B CA 1
ATOM 4826 C C . LYS B 1 278 ? 3.302 -6.332 -23.997 1 97.58 278 LYS B C 1
ATOM 4828 O O . LYS B 1 278 ? 2.908 -7.363 -23.448 1 97.58 278 LYS B O 1
ATOM 4833 N N . ASN B 1 279 ? 3.851 -6.261 -25.173 1 98.18 279 ASN B N 1
ATOM 4834 C CA . ASN B 1 279 ? 4.458 -7.446 -25.77 1 98.18 279 ASN B CA 1
ATOM 4835 C C . ASN B 1 279 ? 5.959 -7.503 -25.499 1 98.18 279 ASN B C 1
ATOM 4837 O O . ASN B 1 279 ? 6.728 -6.732 -26.076 1 98.18 279 ASN B O 1
ATOM 4841 N N . ILE B 1 280 ? 6.35 -8.407 -24.726 1 98.4 280 ILE B N 1
ATOM 4842 C CA . ILE B 1 280 ? 7.762 -8.49 -24.372 1 98.4 280 ILE B CA 1
ATOM 4843 C C . ILE B 1 280 ? 8.366 -9.766 -24.954 1 98.4 280 ILE B C 1
ATOM 4845 O O . ILE B 1 280 ? 9.423 -10.219 -24.509 1 98.4 280 ILE B O 1
ATOM 4849 N N . GLY B 1 281 ? 7.626 -10.422 -25.815 1 98.65 281 GLY B N 1
ATOM 4850 C CA . GLY B 1 281 ? 8.107 -11.631 -26.465 1 98.65 281 GLY B CA 1
ATOM 4851 C C . GLY B 1 281 ? 8.056 -12.852 -25.567 1 98.65 281 GLY B C 1
ATOM 4852 O O . GLY B 1 281 ? 8.829 -13.795 -25.748 1 98.65 281 GLY B O 1
ATOM 4853 N N . ALA B 1 282 ? 7.181 -12.867 -24.593 1 98.79 282 ALA B N 1
ATOM 4854 C CA . ALA B 1 282 ? 7.091 -13.997 -23.673 1 98.79 282 ALA B CA 1
ATOM 4855 C C . ALA B 1 282 ? 6.442 -15.203 -24.346 1 98.79 282 ALA B C 1
ATOM 4857 O O . ALA B 1 282 ? 5.215 -15.28 -24.446 1 98.79 282 ALA B O 1
ATOM 4858 N N . ASP B 1 283 ? 7.237 -16.064 -24.847 1 98.92 283 ASP B N 1
ATOM 4859 C CA . ASP B 1 283 ? 6.833 -17.397 -25.283 1 98.92 283 ASP B CA 1
ATOM 4860 C C . ASP B 1 283 ? 6.857 -18.386 -24.12 1 98.92 283 ASP B C 1
ATOM 4862 O O . ASP B 1 283 ? 7.041 -17.992 -22.967 1 98.92 283 ASP B O 1
ATOM 4866 N N . ALA B 1 284 ? 6.517 -19.64 -24.377 1 98.93 284 ALA B N 1
ATOM 4867 C CA . ALA B 1 284 ? 6.52 -20.614 -23.289 1 98.93 284 ALA B CA 1
ATOM 4868 C C . ALA B 1 284 ? 6.699 -22.033 -23.823 1 98.93 284 ALA B C 1
ATOM 4870 O O . ALA B 1 284 ? 6.114 -22.396 -24.846 1 98.93 284 ALA B O 1
ATOM 4871 N N . GLN B 1 285 ? 7.496 -22.751 -23.148 1 98.9 285 GLN B N 1
ATOM 4872 C CA . GLN B 1 285 ? 7.646 -24.185 -23.371 1 98.9 285 GLN B CA 1
ATOM 4873 C C . GLN B 1 285 ? 7.921 -24.92 -22.062 1 98.9 285 GLN B C 1
ATOM 4875 O O . GLN B 1 285 ? 8.791 -24.515 -21.288 1 98.9 285 GLN B O 1
ATOM 4880 N N . VAL B 1 286 ? 7.19 -25.978 -21.869 1 98.85 286 VAL B N 1
ATOM 4881 C CA . VAL B 1 286 ? 7.456 -26.795 -20.69 1 98.85 286 VAL B CA 1
ATOM 4882 C C . VAL B 1 286 ? 8.768 -27.555 -20.872 1 98.85 286 VAL B C 1
ATOM 4884 O O . VAL B 1 286 ? 8.996 -28.17 -21.917 1 98.85 286 VAL B O 1
ATOM 4887 N N . ASN B 1 287 ? 9.65 -27.406 -19.981 1 98.75 287 ASN B N 1
ATOM 4888 C CA . ASN B 1 287 ? 10.764 -28.338 -19.842 1 98.75 287 ASN B CA 1
ATOM 4889 C C . ASN B 1 287 ? 10.418 -29.489 -18.901 1 98.75 287 ASN B C 1
ATOM 4891 O O . ASN B 1 287 ? 10.428 -29.322 -17.68 1 98.75 287 ASN B O 1
ATOM 4895 N N . LEU B 1 288 ? 10.139 -30.629 -19.444 1 97.99 288 LEU B N 1
ATOM 4896 C CA . LEU B 1 288 ? 9.613 -31.749 -18.671 1 97.99 288 LEU B CA 1
ATOM 4897 C C . LEU B 1 288 ? 10.633 -32.225 -17.642 1 97.99 288 LEU B C 1
ATOM 4899 O O . LEU B 1 288 ? 10.265 -32.61 -16.53 1 97.99 288 LEU B O 1
ATOM 4903 N N . ALA B 1 289 ? 11.856 -32.25 -18.03 1 97.33 289 ALA B N 1
ATOM 4904 C CA . ALA B 1 289 ? 12.897 -32.786 -17.157 1 97.33 289 ALA B CA 1
ATOM 4905 C C . ALA B 1 289 ? 13.04 -31.943 -15.893 1 97.33 289 ALA B C 1
ATOM 4907 O O . ALA B 1 289 ? 13.28 -32.476 -14.807 1 97.33 289 ALA B O 1
ATOM 4908 N N . ARG B 1 290 ? 12.866 -30.661 -16.037 1 97.59 290 ARG B N 1
ATOM 4909 C CA . ARG B 1 290 ? 13.079 -29.745 -14.921 1 97.59 290 ARG B CA 1
ATOM 4910 C C . ARG B 1 290 ? 11.753 -29.337 -14.287 1 97.59 290 ARG B C 1
ATOM 4912 O O . ARG B 1 290 ? 11.713 -28.942 -13.12 1 97.59 290 ARG B O 1
ATOM 4919 N N . GLY B 1 291 ? 10.664 -29.446 -15.046 1 98.42 291 GLY B N 1
ATOM 4920 C CA . GLY B 1 291 ? 9.34 -29.111 -14.548 1 98.42 291 GLY B CA 1
ATOM 4921 C C . GLY B 1 291 ? 9.075 -27.617 -14.515 1 98.42 291 GLY B C 1
ATOM 4922 O O . GLY B 1 291 ? 8.42 -27.118 -13.597 1 98.42 291 GLY B O 1
ATOM 4923 N N . VAL B 1 292 ? 9.629 -26.816 -15.479 1 98.86 292 VAL B N 1
ATOM 4924 C CA . VAL B 1 292 ? 9.461 -25.366 -15.492 1 98.86 292 VAL B CA 1
ATOM 4925 C C . VAL B 1 292 ? 9.003 -24.911 -16.876 1 98.86 292 VAL B C 1
ATOM 4927 O O . VAL B 1 292 ? 8.977 -25.704 -17.82 1 98.86 292 VAL B O 1
ATOM 4930 N N . ILE B 1 293 ? 8.549 -23.684 -16.98 1 98.93 293 ILE B N 1
ATOM 4931 C CA . ILE B 1 293 ? 8.347 -22.982 -18.243 1 98.93 293 ILE B CA 1
ATOM 4932 C C . ILE B 1 293 ? 9.63 -22.258 -18.642 1 98.93 293 ILE B C 1
ATOM 4934 O O . ILE B 1 293 ? 10.161 -21.454 -17.873 1 98.93 293 ILE B O 1
ATOM 4938 N N . VAL B 1 294 ? 10.094 -22.554 -19.786 1 98.87 294 VAL B N 1
ATOM 4939 C CA . VAL B 1 294 ? 11.228 -21.824 -20.342 1 98.87 294 VAL B CA 1
ATOM 4940 C C . VAL B 1 294 ? 10.73 -20.756 -21.313 1 98.87 294 VAL B C 1
ATOM 4942 O O . VAL B 1 294 ? 9.846 -21.018 -22.133 1 98.87 294 VAL B O 1
ATOM 4945 N N . THR B 1 295 ? 11.235 -19.521 -21.225 1 98.88 295 THR B N 1
ATOM 4946 C CA . THR B 1 295 ? 10.768 -18.414 -22.052 1 98.88 295 THR B CA 1
ATOM 4947 C C . THR B 1 295 ? 11.946 -17.606 -22.59 1 98.88 295 THR B C 1
ATOM 4949 O O . THR B 1 295 ? 13.045 -17.657 -22.035 1 98.88 295 THR B O 1
ATOM 4952 N N . ASN B 1 296 ? 11.709 -16.925 -23.693 1 98.16 296 ASN B N 1
ATOM 4953 C CA . ASN B 1 296 ? 12.658 -15.992 -24.29 1 98.16 296 ASN B CA 1
ATOM 4954 C C . ASN B 1 296 ? 12.257 -14.542 -24.033 1 98.16 296 ASN B C 1
ATOM 4956 O O . ASN B 1 296 ? 12.722 -13.633 -24.723 1 98.16 296 ASN B O 1
ATOM 4960 N N . ALA B 1 297 ? 11.418 -14.33 -23.08 1 98.47 297 ALA B N 1
ATOM 4961 C CA . ALA B 1 297 ? 10.905 -12.995 -22.786 1 98.47 297 ALA B CA 1
ATOM 4962 C C . ALA B 1 297 ? 12.044 -11.99 -22.637 1 98.47 297 ALA B C 1
ATOM 4964 O O . ALA B 1 297 ? 13.086 -12.305 -22.057 1 98.47 297 ALA B O 1
ATOM 4965 N N . LYS B 1 298 ? 11.833 -10.776 -23.215 1 97.28 298 LYS B N 1
ATOM 4966 C CA . LYS B 1 298 ? 12.784 -9.68 -23.055 1 97.28 298 LYS B CA 1
ATOM 4967 C C . LYS B 1 298 ? 12.542 -8.928 -21.749 1 97.28 298 LYS B C 1
ATOM 4969 O O . LYS B 1 298 ? 11.921 -7.864 -21.746 1 97.28 298 LYS B O 1
ATOM 4974 N N . ALA B 1 299 ? 13.075 -9.437 -20.738 1 96.33 299 ALA B N 1
ATOM 4975 C CA . ALA B 1 299 ? 12.983 -8.871 -19.394 1 96.33 299 ALA B CA 1
ATOM 4976 C C . ALA B 1 299 ? 14.172 -9.296 -18.537 1 96.33 299 ALA B C 1
ATOM 4978 O O . ALA B 1 299 ? 14.831 -10.296 -18.831 1 96.33 299 ALA B O 1
ATOM 4979 N N . ALA B 1 300 ? 14.476 -8.468 -17.55 1 94.64 300 ALA B N 1
ATOM 4980 C CA . ALA B 1 300 ? 15.556 -8.82 -16.632 1 94.64 300 ALA B CA 1
ATOM 4981 C C . ALA B 1 300 ? 15.119 -9.918 -15.666 1 94.64 300 ALA B C 1
ATOM 4983 O O . ALA B 1 300 ? 13.986 -9.91 -15.179 1 94.64 300 ALA B O 1
ATOM 4984 N N . PRO B 1 301 ? 15.957 -10.95 -15.454 1 96.04 301 PRO B N 1
ATOM 4985 C CA . PRO B 1 301 ? 15.657 -11.922 -14.401 1 96.04 301 PRO B CA 1
ATOM 4986 C C . PRO B 1 301 ? 15.632 -11.296 -13.009 1 96.04 301 PRO B C 1
ATOM 4988 O O . PRO B 1 301 ? 16.104 -10.171 -12.825 1 96.04 301 PRO B O 1
ATOM 4991 N N . ILE B 1 302 ? 15.043 -12.064 -12.111 1 93.76 302 ILE B N 1
ATOM 4992 C CA . ILE B 1 302 ? 15.033 -11.598 -10.728 1 93.76 302 ILE B CA 1
ATOM 4993 C C . ILE B 1 302 ? 16.465 -11.492 -10.209 1 93.76 302 ILE B C 1
ATOM 4995 O O . ILE B 1 302 ? 17.31 -12.335 -10.523 1 93.76 302 ILE B O 1
ATOM 4999 N N . ALA B 1 303 ? 16.754 -10.481 -9.364 1 88.12 303 ALA B N 1
ATOM 5000 C CA . ALA B 1 303 ? 18.112 -10.179 -8.918 1 88.12 303 ALA B CA 1
ATOM 5001 C C . ALA B 1 303 ? 18.526 -11.088 -7.765 1 88.12 303 ALA B C 1
ATOM 5003 O O . ALA B 1 303 ? 19.699 -11.127 -7.387 1 88.12 303 ALA B O 1
ATOM 5004 N N . LEU B 1 304 ? 17.761 -11.971 -7.279 1 91.68 304 LEU B N 1
ATOM 5005 C CA . LEU B 1 304 ? 18.048 -12.857 -6.156 1 91.68 304 LEU B CA 1
ATOM 5006 C C . LEU B 1 304 ? 18.619 -14.184 -6.642 1 91.68 304 LEU B C 1
ATOM 5008 O O . LEU B 1 304 ? 18.064 -15.247 -6.353 1 91.68 304 LEU B O 1
ATOM 5012 N N . THR B 1 305 ? 19.794 -14.127 -7.214 1 92.29 305 THR B N 1
ATOM 5013 C CA . THR B 1 305 ? 20.399 -15.264 -7.9 1 92.29 305 THR B CA 1
ATOM 5014 C C . THR B 1 305 ? 20.696 -16.393 -6.916 1 92.29 305 THR B C 1
ATOM 5016 O O . THR B 1 305 ? 20.639 -17.57 -7.278 1 92.29 305 THR B O 1
ATOM 5019 N N . ASP B 1 306 ? 20.991 -16.076 -5.616 1 89.65 306 ASP B N 1
ATOM 5020 C CA . ASP B 1 306 ? 21.296 -17.094 -4.615 1 89.65 306 ASP B CA 1
ATOM 5021 C C . ASP B 1 306 ? 20.056 -17.918 -4.275 1 89.65 306 ASP B C 1
ATOM 5023 O O . ASP B 1 306 ? 20.167 -19.032 -3.76 1 89.65 306 ASP B O 1
ATOM 5027 N N . PHE B 1 307 ? 18.981 -17.333 -4.627 1 91.18 307 PHE B N 1
ATOM 5028 C CA . PHE B 1 307 ? 17.741 -18.012 -4.27 1 91.18 307 PHE B CA 1
ATOM 5029 C C . PHE B 1 307 ? 17.135 -18.706 -5.484 1 91.18 307 PHE B C 1
ATOM 5031 O O . PHE B 1 307 ? 16.489 -19.748 -5.352 1 91.18 307 PHE B O 1
ATOM 5038 N N . PHE B 1 308 ? 17.389 -18.118 -6.705 1 95.56 308 PHE B N 1
ATOM 5039 C CA . PHE B 1 308 ? 16.545 -18.573 -7.804 1 95.56 308 PHE B CA 1
ATOM 5040 C C . PHE B 1 308 ? 17.387 -18.907 -9.03 1 95.56 308 PHE B C 1
ATOM 5042 O O . PHE B 1 308 ? 16.863 -19.392 -10.035 1 95.56 308 PHE B O 1
ATOM 5049 N N . GLY B 1 309 ? 18.696 -18.758 -8.963 1 95.49 309 GLY B N 1
ATOM 5050 C CA . GLY B 1 309 ? 19.565 -18.995 -10.105 1 95.49 309 GLY B CA 1
ATOM 5051 C C . GLY B 1 309 ? 19.765 -17.763 -10.967 1 95.49 309 GLY B C 1
ATOM 5052 O O . GLY B 1 309 ? 19.161 -16.718 -10.716 1 95.49 309 GLY B O 1
ATOM 5053 N N . PRO B 1 310 ? 20.566 -17.798 -11.95 1 96.8 310 PRO B N 1
ATOM 5054 C CA . PRO B 1 310 ? 21.011 -16.625 -12.706 1 96.8 310 PRO B CA 1
ATOM 5055 C C . PRO B 1 310 ? 19.949 -16.111 -13.675 1 96.8 310 PRO B C 1
ATOM 5057 O O . PRO B 1 310 ? 20.036 -14.973 -14.145 1 96.8 310 PRO B O 1
ATOM 5060 N N . GLN B 1 311 ? 18.975 -16.97 -14.055 1 97.92 311 GLN B N 1
ATOM 5061 C CA . GLN B 1 311 ? 17.983 -16.525 -15.028 1 97.92 311 GLN B CA 1
ATOM 5062 C C . GLN B 1 311 ? 16.588 -17.018 -14.657 1 97.92 311 GLN B C 1
ATOM 5064 O O . GLN B 1 311 ? 15.952 -17.737 -15.43 1 97.92 311 GLN B O 1
ATOM 5069 N N . SER B 1 312 ? 16.139 -16.623 -13.564 1 98.24 312 SER B N 1
ATOM 5070 C CA . SER B 1 312 ? 14.777 -16.877 -13.107 1 98.24 312 SER B CA 1
ATOM 5071 C C . SER B 1 312 ? 13.89 -15.653 -13.304 1 98.24 312 SER B C 1
ATOM 5073 O O . SER B 1 312 ? 14.32 -14.523 -13.063 1 98.24 312 SER B O 1
ATOM 5075 N N . PHE B 1 313 ? 12.722 -15.889 -13.814 1 98.5 313 PHE B N 1
ATOM 5076 C CA . PHE B 1 313 ? 11.721 -14.836 -13.938 1 98.5 313 PHE B CA 1
ATOM 5077 C C . PHE B 1 313 ? 10.617 -15.014 -12.903 1 98.5 313 PHE B C 1
ATOM 5079 O O . PHE B 1 313 ? 9.437 -14.828 -13.209 1 98.5 313 PHE B O 1
ATOM 5086 N N . HIS B 1 314 ? 11.015 -15.396 -11.7 1 98.06 314 HIS B N 1
ATOM 5087 C CA . HIS B 1 314 ? 10.126 -15.74 -10.597 1 98.06 314 HIS B CA 1
ATOM 5088 C C . HIS B 1 314 ? 9.169 -14.595 -10.282 1 98.06 314 HIS B C 1
ATOM 5090 O O . HIS B 1 314 ? 7.98 -14.821 -10.044 1 98.06 314 HIS B O 1
ATOM 5096 N N . ASP B 1 315 ? 9.612 -13.352 -10.338 1 96.39 315 ASP B N 1
ATOM 5097 C CA . ASP B 1 315 ? 8.787 -12.187 -10.034 1 96.39 315 ASP B CA 1
ATOM 5098 C C . ASP B 1 315 ? 7.726 -11.969 -11.11 1 96.39 315 ASP B C 1
ATOM 5100 O O . ASP B 1 315 ? 6.773 -11.214 -10.906 1 96.39 315 ASP B O 1
ATOM 5104 N N . ASP B 1 316 ? 7.894 -12.636 -12.271 1 98.2 316 ASP B N 1
ATOM 5105 C CA . ASP B 1 316 ? 7.064 -12.332 -13.433 1 98.2 316 ASP B CA 1
ATOM 5106 C C . ASP B 1 316 ? 6.23 -13.543 -13.845 1 98.2 316 ASP B C 1
ATOM 5108 O O . ASP B 1 316 ? 5.713 -13.595 -14.963 1 98.2 316 ASP B O 1
ATOM 5112 N N . ASP B 1 317 ? 6.098 -14.468 -12.947 1 98.78 317 ASP B N 1
ATOM 5113 C CA . ASP B 1 317 ? 5.3 -15.652 -13.251 1 98.78 317 ASP B CA 1
ATOM 5114 C C . ASP B 1 317 ? 3.876 -15.268 -13.646 1 98.78 317 ASP B C 1
ATOM 5116 O O . ASP B 1 317 ? 3.256 -15.933 -14.479 1 98.78 317 ASP B O 1
ATOM 5120 N N . TYR B 1 318 ? 3.336 -14.238 -13.067 1 98.86 318 TYR B N 1
ATOM 5121 C CA . TYR B 1 318 ? 2 -13.743 -13.377 1 98.86 318 TYR B CA 1
ATOM 5122 C C . TYR B 1 318 ? 2.04 -12.75 -14.531 1 98.86 318 TYR B C 1
ATOM 5124 O O . TYR B 1 318 ? 1.279 -12.876 -15.494 1 98.86 318 TYR B O 1
ATOM 5132 N N . THR B 1 319 ? 2.978 -11.789 -14.49 1 98.75 319 THR B N 1
ATOM 5133 C CA . THR B 1 319 ? 2.896 -10.609 -15.344 1 98.75 319 THR B CA 1
ATOM 5134 C C . THR B 1 319 ? 3.226 -10.965 -16.791 1 98.75 319 THR B C 1
ATOM 5136 O O . THR B 1 319 ? 2.684 -10.365 -17.722 1 98.75 319 THR B O 1
ATOM 5139 N N . PHE B 1 320 ? 4.091 -11.977 -16.997 1 98.9 320 PHE B N 1
ATOM 5140 C CA . PHE B 1 320 ? 4.443 -12.378 -18.354 1 98.9 320 PHE B CA 1
ATOM 5141 C C . PHE B 1 320 ? 3.221 -12.907 -19.096 1 98.9 320 PHE B C 1
ATOM 5143 O O . PHE B 1 320 ? 3.115 -12.756 -20.315 1 98.9 320 PHE B O 1
ATOM 5150 N N . TYR B 1 321 ? 2.304 -13.485 -18.382 1 98.94 321 TYR B N 1
ATOM 5151 C CA . TYR B 1 321 ? 1.17 -14.158 -19.005 1 98.94 321 TYR B CA 1
ATOM 5152 C C . TYR B 1 321 ? -0.148 -13.638 -18.444 1 98.94 321 TYR B C 1
ATOM 5154 O O . TYR B 1 321 ? -1.107 -14.398 -18.289 1 98.94 321 TYR B O 1
ATOM 5162 N N . TYR B 1 322 ? -0.145 -12.406 -18.101 1 98.86 322 TYR B N 1
ATOM 5163 C CA . TYR B 1 322 ? -1.21 -11.735 -17.364 1 98.86 322 TYR B CA 1
ATOM 5164 C C . TYR B 1 322 ? -2.552 -11.908 -18.065 1 98.86 322 TYR B C 1
ATOM 5166 O O . TYR B 1 322 ? -3.499 -12.44 -17.482 1 98.86 322 TYR B O 1
ATOM 5174 N N . ASN B 1 323 ? -2.696 -11.536 -19.29 1 98.88 323 ASN B N 1
ATOM 5175 C CA . ASN B 1 323 ? -3.977 -11.613 -19.985 1 98.88 323 ASN B CA 1
ATOM 5176 C C . ASN B 1 323 ? -4.365 -13.058 -20.285 1 98.88 323 ASN B C 1
ATOM 5178 O O . ASN B 1 323 ? -5.548 -13.369 -20.438 1 98.88 323 ASN B O 1
ATOM 5182 N N . ASN B 1 324 ? -3.371 -13.969 -20.437 1 98.94 324 ASN B N 1
ATOM 5183 C CA . ASN B 1 324 ? -3.689 -15.384 -20.599 1 98.94 324 ASN B CA 1
ATOM 5184 C C . ASN B 1 324 ? -4.326 -15.963 -19.339 1 98.94 324 ASN B C 1
ATOM 5186 O O . ASN B 1 324 ? -5.251 -16.773 -19.422 1 98.94 324 ASN B O 1
ATOM 5190 N N . ILE B 1 325 ? -3.785 -15.556 -18.198 1 98.92 325 ILE B N 1
ATOM 5191 C CA . ILE B 1 325 ? -4.367 -16 -16.936 1 98.92 325 ILE B CA 1
ATOM 5192 C C . ILE B 1 325 ? -5.784 -15.446 -16.798 1 98.92 325 ILE B C 1
ATOM 5194 O O . ILE B 1 325 ? -6.707 -16.173 -16.424 1 98.92 325 ILE B O 1
ATOM 5198 N N . LYS B 1 326 ? -5.967 -14.151 -17.091 1 98.79 326 LYS B N 1
ATOM 5199 C CA . LYS B 1 326 ? -7.283 -13.52 -17.044 1 98.79 326 LYS B CA 1
ATOM 5200 C C . LYS B 1 326 ? -8.294 -14.293 -17.887 1 98.79 326 LYS B C 1
ATOM 5202 O O . LYS B 1 326 ? -9.4 -14.585 -17.427 1 98.79 326 LYS B O 1
ATOM 5207 N N . ASP B 1 327 ? -7.903 -14.597 -19.071 1 98.81 327 ASP B N 1
ATOM 5208 C CA . ASP B 1 327 ? -8.747 -15.356 -19.989 1 98.81 327 ASP B CA 1
ATOM 5209 C C . ASP B 1 327 ? -9.055 -16.744 -19.432 1 98.81 327 ASP B C 1
ATOM 5211 O O . ASP B 1 327 ? -10.189 -17.219 -19.527 1 98.81 327 ASP B O 1
ATOM 5215 N N . ASN B 1 328 ? -8.078 -17.401 -18.907 1 98.92 328 ASN B N 1
ATOM 5216 C CA . ASN B 1 328 ? -8.244 -18.752 -18.382 1 98.92 328 ASN B CA 1
ATOM 5217 C C . ASN B 1 328 ? -9.179 -18.773 -17.176 1 98.92 328 ASN B C 1
ATOM 5219 O O . ASN B 1 328 ? -9.969 -19.705 -17.014 1 98.92 328 ASN B O 1
ATOM 5223 N N . VAL B 1 329 ? -9.053 -17.791 -16.294 1 98.9 329 VAL B N 1
ATOM 5224 C CA . VAL B 1 329 ? -9.942 -17.677 -15.143 1 98.9 329 VAL B CA 1
ATOM 5225 C C . VAL B 1 329 ? -11.395 -17.64 -15.613 1 98.9 329 VAL B C 1
ATOM 5227 O O . VAL B 1 329 ? -12.242 -18.369 -15.091 1 98.9 329 VAL B O 1
ATOM 5230 N N . ALA B 1 330 ? -11.675 -16.831 -16.585 1 98.82 330 ALA B N 1
ATOM 5231 C CA . ALA B 1 330 ? -13.03 -16.727 -17.122 1 98.82 330 ALA B CA 1
ATOM 5232 C C . ALA B 1 330 ? -13.496 -18.062 -17.695 1 98.82 330 ALA B C 1
ATOM 5234 O O . ALA B 1 330 ? -14.645 -18.463 -17.495 1 98.82 330 ALA B O 1
ATOM 5235 N N . LYS B 1 331 ? -12.634 -18.734 -18.391 1 98.82 331 LYS B N 1
ATOM 5236 C CA . LYS B 1 331 ? -12.98 -20.004 -19.021 1 98.82 331 LYS B CA 1
ATOM 5237 C C . LYS B 1 331 ? -13.27 -21.076 -17.975 1 98.82 331 LYS B C 1
ATOM 5239 O O . LYS B 1 331 ? -14.211 -21.858 -18.123 1 98.82 331 LYS B O 1
ATOM 5244 N N . ARG B 1 332 ? -12.487 -21.132 -16.94 1 98.84 332 ARG B N 1
ATOM 5245 C CA . ARG B 1 332 ? -12.694 -22.142 -15.907 1 98.84 332 ARG B CA 1
ATOM 5246 C C . ARG B 1 332 ? -13.969 -21.863 -15.117 1 98.84 332 ARG B C 1
ATOM 5248 O O . ARG B 1 332 ? -14.666 -22.793 -14.705 1 98.84 332 ARG B O 1
ATOM 5255 N N . ILE B 1 333 ? -14.219 -20.588 -14.853 1 98.86 333 ILE B N 1
ATOM 5256 C CA . ILE B 1 333 ? -15.466 -20.237 -14.182 1 98.86 333 ILE B CA 1
ATOM 5257 C C . ILE B 1 333 ? -16.653 -20.669 -15.04 1 98.86 333 ILE B C 1
ATOM 5259 O O . ILE B 1 333 ? -17.618 -21.244 -14.531 1 98.86 333 ILE B O 1
ATOM 5263 N N . ALA B 1 334 ? -16.599 -20.417 -16.342 1 98.7 334 ALA B N 1
ATOM 5264 C CA . ALA B 1 334 ? -17.669 -20.825 -17.249 1 98.7 334 ALA B CA 1
ATOM 5265 C C . ALA B 1 334 ? -17.849 -22.341 -17.238 1 98.7 334 ALA B C 1
ATOM 5267 O O . ALA B 1 334 ? -18.978 -22.838 -17.228 1 98.7 334 ALA B O 1
ATOM 5268 N N . ALA B 1 335 ? -16.776 -23.041 -17.278 1 98.68 335 ALA B N 1
ATOM 5269 C CA . ALA B 1 335 ? -16.835 -24.5 -17.247 1 98.68 335 ALA B CA 1
ATOM 5270 C C . ALA B 1 335 ? -17.453 -24.996 -15.943 1 98.68 335 ALA B C 1
ATOM 5272 O O . ALA B 1 335 ? -18.246 -25.941 -15.945 1 98.68 335 ALA B O 1
ATOM 5273 N N . TYR B 1 336 ? -17.059 -24.398 -14.878 1 98.56 336 TYR B N 1
ATOM 5274 C CA . TYR B 1 336 ? -17.6 -24.761 -13.573 1 98.56 336 TYR B CA 1
ATOM 5275 C C . TYR B 1 336 ? -19.111 -24.569 -13.536 1 98.56 336 TYR B C 1
ATOM 5277 O O . TYR B 1 336 ? -19.842 -25.442 -13.061 1 98.56 336 TYR B O 1
ATOM 5285 N N . LYS B 1 337 ? -19.552 -23.415 -14.004 1 97.43 337 LYS B N 1
ATOM 5286 C CA . LYS B 1 337 ? -20.973 -23.079 -13.989 1 97.43 337 LYS B CA 1
ATOM 5287 C C . LYS B 1 337 ? -21.772 -24.032 -14.873 1 97.43 337 LYS B C 1
ATOM 5289 O O . LYS B 1 337 ? -22.926 -24.346 -14.573 1 97.43 337 LYS B O 1
ATOM 5294 N N . ALA B 1 338 ? -21.135 -24.466 -15.867 1 96.62 338 ALA B N 1
ATOM 5295 C CA . ALA B 1 338 ? -21.81 -25.38 -16.785 1 96.62 338 ALA B CA 1
ATOM 5296 C C . ALA B 1 338 ? -22.004 -26.753 -16.148 1 96.62 338 ALA B C 1
ATOM 5298 O O . ALA B 1 338 ? -22.934 -27.483 -16.502 1 96.62 338 ALA B O 1
ATOM 5299 N N . ASN B 1 339 ? -21.209 -27.096 -15.203 1 90.93 339 ASN B N 1
ATOM 5300 C CA . ASN B 1 339 ? -21.24 -28.433 -14.619 1 90.93 339 ASN B CA 1
ATOM 5301 C C . ASN B 1 339 ? -21.865 -28.423 -13.227 1 90.93 339 ASN B C 1
ATOM 5303 O O . ASN B 1 339 ? -21.901 -29.452 -12.551 1 90.93 339 ASN B O 1
ATOM 5307 N N . HIS B 1 340 ? -22.202 -27.292 -12.776 1 85.67 340 HIS B N 1
ATOM 5308 C CA . HIS B 1 340 ? -22.785 -27.151 -11.447 1 85.67 340 HIS B CA 1
ATOM 5309 C C . HIS B 1 340 ? -24.013 -26.247 -11.477 1 85.67 340 HIS B C 1
ATOM 5311 O O . HIS B 1 340 ? -24.156 -25.418 -12.378 1 85.67 340 HIS B O 1
#

Solvent-accessible surface area (backbone atoms only — not comparable to full-atom values): 35136 Å² total; per-residue (Å²): 91,50,53,58,94,38,90,68,78,73,72,62,74,66,72,80,69,82,75,77,87,72,87,74,71,81,58,88,59,42,65,76,79,78,55,68,91,37,68,87,36,30,82,36,79,57,72,85,82,50,74,31,35,28,46,39,33,64,46,68,32,30,43,73,39,28,66,31,88,87,35,35,40,28,33,34,91,68,22,51,52,32,53,52,35,48,53,51,42,36,66,58,46,58,47,49,45,50,87,62,23,27,50,34,27,63,61,59,38,40,42,6,45,46,46,30,48,52,36,22,70,73,69,73,40,46,59,82,46,40,66,46,65,27,39,55,40,51,52,50,43,47,52,45,36,58,74,72,66,47,80,81,48,36,28,30,42,34,25,30,34,59,11,8,50,46,46,53,50,38,57,67,51,55,30,65,75,34,55,78,61,48,73,39,33,37,32,33,37,24,30,29,19,56,48,31,58,63,57,37,67,76,33,72,88,53,41,70,54,75,42,64,48,58,52,57,20,37,42,31,30,38,36,28,28,64,62,22,63,77,61,64,43,62,30,78,49,59,44,85,63,16,49,28,45,27,75,66,75,30,37,63,53,62,69,73,34,59,34,87,60,46,71,24,17,50,42,75,35,70,55,68,33,28,70,41,77,38,87,47,50,38,29,37,24,30,37,74,91,71,18,27,28,38,38,69,42,72,67,78,43,24,81,55,36,92,47,42,12,81,25,17,31,51,41,37,53,45,19,51,41,27,43,34,50,31,51,38,54,50,43,18,51,52,42,40,54,72,75,95,91,40,71,40,77,60,88,68,77,74,74,63,77,66,74,80,70,85,74,80,87,72,86,75,70,79,57,91,60,43,66,77,81,79,56,67,91,37,69,86,37,32,83,34,79,59,73,86,82,51,75,30,34,29,46,40,33,64,45,60,31,30,43,73,40,26,67,30,88,87,35,36,38,27,34,35,91,68,21,50,52,32,53,51,36,49,54,54,42,38,65,59,46,58,46,48,45,49,89,63,23,27,51,34,27,63,60,59,39,41,42,7,46,47,46,30,49,53,36,22,72,74,69,73,40,45,59,82,47,40,67,47,64,26,39,56,39,51,52,51,44,49,51,46,36,59,74,72,66,45,80,82,47,36,29,31,42,33,25,30,34,59,11,8,49,46,47,54,50,38,55,68,49,56,32,64,74,31,55,79,60,48,73,37,33,35,32,31,36,26,29,27,18,56,49,31,58,61,56,38,68,76,34,74,87,53,41,70,51,74,43,66,48,58,52,57,20,36,42,29,30,38,37,29,28,63,62,23,63,77,62,64,42,62,29,80,48,60,47,84,63,16,48,28,44,27,76,68,74,31,37,64,55,62,69,71,36,59,34,89,60,46,70,26,18,50,41,75,36,71,54,67,31,28,69,40,77,39,87,47,51,39,28,37,23,29,38,73,92,69,18,28,30,38,37,70,41,71,65,82,45,26,81,56,36,93,48,41,12,83,24,17,32,51,48,37,53,43,18,52,41,29,43,36,49,33,52,39,52,49,43,18,50,53,42,40,54,72,75,93

Secondary structure (DSSP, 8-state):
--S-S-S--------------------S---SPP-TTSGGGEEE-----SSSEEEEE------GGGGSTT--SB--TT-HHHHHHHHHHHHHTGGGGTTTSEEEEE---PBPHHHHHHHHHHHSSSHHHHTTHHHHHHHHHHHHIIIII-TT--EEEEEETHHHHHHHHHHHTHHHH-HHHHTTEEEEEEETS-EEHHHHHH-TT--B--SSS--SEEE---EE-HHHHHTT---TT--TTEE---TTT--SS---B-GGG---EEEEETTTTEEEEE-----BEEETTTTEEE---SSPPPS-HHHH-TTB-GGGTTGGGHHHHHHHHHHHHHHHHHH-/--TTSSS--------------------S---SPP-TTSGGGEEE-----SSSEEEEE------GGGGSTT--SB--TT-HHHHHHHHHHHHHTGGGGTTTSEEEEE---PBPHHHHHHHHHHHSSSHHHHTTHHHHHHHHHHHHIIIII-TT--EEEEEETHHHHHHHHHHHTHHHH-HHHHTTEEEEEEETS-EEHHHHHH-TT--B--SSS--SEEE---EE-HHHHHTT---TT--TTEE---TTT--SS---B-GGG---EEEEETTTTEEEEE-----BEEETTTTEEE---SSPPPS-HHHH-TTB-GGGTTGGGHHHHHHHHHHHHHHHHHH-

Radius of gyration: 26.18 Å; Cα contacts (8 Å, |Δi|>4): 1498; chains: 2; bounding box: 54×77×59 Å

Foldseek 3Di:
DDDVCYPDPPPPPPPPDPDDDPPDDQQPDQDDFDDLVDCLQWLDDFDFDALEAEEEEEAAQQEPCCPDPSHGQWHHSPRPSSSVRQVVCCQQFVVLCVVHHGYTGGHFRAGYPVNQVSCCVVPVASCVRCVPRVLVRVLSNVVCCVVPPNPLGAYEYEYAQSRLVSLLVCVQPVCVVVVVNLVSYLEYESELAFDAPVSCVVRVQAAAFAFLADGSYYAYAFEWAPQCVVVVAAARRFHPRGFHAWLQGRHRAFDWFWLVSAPFFWAADPVVRHTDTDRQGFIWGADRRRRHTYTPGNDADDPPCVHGNRTTNRVRRCRSRSNSSSVSSNNSVVSVVVVD/DPPPVPPDPCVPPPPPDPDDDPPDDQQPDQDDFDDLVDCLQWLDDFDFDALEAEEEEEAAQQESCCPDPSHGQWHHSPRPSSSVRQVVCCQQFVVLCVVHHGYTGGHFGAGYPVNQVSCCVVPVASCVRCVPRVLVRVLSNVVCCVVPPNPLGAYEYEYAQSRLVSLLVCVQPVCVVVVVNLVSYLEYESELAFDAPVSCVVRVQAAAFAFLADGSYYAYAWEWAPQCVVVVAAARRFHPRGFHAWLQGRHRAFDWFWLVSAPFFWDADPVVRHTDTDRQGFIWGADRRRNHTYTPGNDADDPPCVHGNRTTNSVRRCRSRSNSSSVSSNNSVVSVVVVD

pLDDT: mean 91.28, std 18.63, range [17.38, 98.97]

Organism: Selenomonas ruminantium (NCBI:txid971)

Sequence (680 aa):
MRKALLAAIVAVLVMASMLPGSSASARTGAGDAPDYSRKSCWYQVPDITKEVDTFYIYSTAYIESSFSEGSPDYATLDNIEMKMGALGEYVTNASVYEESTNVFVPYYRQAGLRFAGEVAAKKGNIDAAISGIPYVDITAALDYYFTKYNNGRPFIIAGHSQGSAMVKYVLKNYFKKHPDYYKRMVAAYAIGFSVTKEDLKENPHLKFATGERDTGVIVSWNTEGKKNVEENARNRALLPNAISINPLNWKLDETYAPASKNLGSFMLNEKAARYEIKNIGADAQVNLARGVIVTNAKAAPIALTDFFGPQSFHDDDYTFYYNNIKDNVAKRIAAYKANHMRKALLAAIVAVLVMASMLPGSSASARTGAGDAPDYSRKSCWYQVPDITKEVDTFYIYSTAYIESSFSEGSPDYATLDNIEMKMGALGEYVTNASVYEESTNVFVPYYRQAGLRFAGEVAAKKGNIDAAISGIPYVDITAALDYYFTKYNNGRPFIIAGHSQGSAMVKYVLKNYFKKHPDYYKRMVAAYAIGFSVTKEDLKENPHLKFATGERDTGVIVSWNTEGKKNVEENARNRALLPNAISINPLNWKLDETYAPASKNLGSFMLNEKAARYEIKNIGADAQVNLARGVIVTNAKAAPIALTDFFGPQSFHDDDYTFYYNNIKDNVAKRIAAYKANH